Protein 8C7X (pdb70)

B-factor: mean 18.03, std 10.7, range [6.07, 71.7]

Nearest PDB structures (foldseek):
  8c7x-assembly1_B  TM=1.004E+00  e=3.203E-51  Homo sapiens
  6p3d-assembly1_A-2  TM=9.847E-01  e=2.134E-44  Homo sapiens
  5vam-assembly2_B  TM=9.706E-01  e=2.846E-43  Homo sapiens
  4g9r-assembly2_B  TM=9.742E-01  e=5.956E-42  Homo sapiens
  4h58-assembly2_B  TM=9.616E-01  e=9.888E-42  Homo sapiens

GO terms:
  GO:0010828 positive regulation of D-glucose transmembrane transport (P, IDA)
  GO:0090150 establishment of protein localization to membrane (P, IDA)
  GO:0005515 protein binding (F, IPI)
  GO:0004672 protein kinase activity (F, TAS)
  GO:0043066 negative regulation of apoptotic process (P, TAS)
  GO:0009887 animal organ morphogenesis (P, TAS)
  GO:0006468 protein phosphorylation (P, TAS)
  GO:0005829 cytosol (C, TAS)
  GO:0005886 plasma membrane (C, TAS)
  GO:0042802 identical protein binding (F, IPI)
  GO:0004672 protein kinase activity (F, IDA)
  GO:0004674 protein serine/threonine kinase activity (F, IDA)
  GO:0005509 calcium ion binding (F, IDA)
  GO:0007173 epidermal growth factor receptor signaling pathway (P, IDA)
  GO:0000165 MAPK cascade (P, IDA)
  GO:0070374 positive regulation of ERK1 and ERK2 cascade (P, IDA)
  GO:0071277 cellular response to calcium ion (P, IDA)
  GO:0010628 positive regulation of gene expression (P, IMP)
  GO:0097110 scaffold protein binding (F, IPI)
  GO:0005829 cytosol (C, IDA)

InterPro domains:
  IPR000719 Protein kinase domain [PS50011] (457-717)
  IPR000719 Protein kinase domain [SM00220] (457-717)
  IPR001245 Serine-threonine/tyrosine-protein kinase, catalytic domain [PF07714] (457-712)
  IPR002219 Protein kinase C-like, phorbol ester/diacylglycerol-binding domain [PF00130] (235-281)
  IPR002219 Protein kinase C-like, phorbol ester/diacylglycerol-binding domain [PS00479] (235-280)
  IPR002219 Protein kinase C-like, phorbol ester/diacylglycerol-binding domain [PS50081] (234-280)
  IPR002219 Protein kinase C-like, phorbol ester/diacylglycerol-binding domain [SM00109] (235-280)
  IPR003116 Raf-like Ras-binding [PF02196] (157-226)
  IPR003116 Raf-like Ras-binding [PS50898] (155-227)
  IPR003116 Raf-like Ras-binding [SM00455] (155-227)
  IPR008271 Serine/threonine-protein kinase, active site [PS00108] (572-584)
  IPR011009 Protein kinase-like domain superfamily [SSF56112] (449-717)
  IPR017441 Protein kinase, ATP binding site [PS00107] (463-483)
  IPR020454 Diacylglycerol/phorbol-ester binding [PR00008] (232-246)
  IPR020454 Diacylglycerol/phorbol-ester binding [PR00008] (248-257)
  IPR020454 Diacylglycerol/phorbol-ester binding [PR00008] (257-268)
  IPR020454 Diacylglycerol/phorbol-ester binding [PR00008] (269-281)
  IPR029071 Ubiquitin-like domain superfamily [SSF54236] (155-227)
  IPR046349 C1-like domain superfamily [SSF57889] (227-280)
  IPR051681 Serine/Threonine Kinases and Pseudokinases [PTHR44329] (338-717)

CATH classification: 3.30.200.20 (+1 more: 1.10.510.10)

Sequence (536 aa):
DWEIPDGQITVGQRIGSGSFGTVYKGKWHGDVAVKMLNVTAPTPQQLQAFKNEVGVLRKTRHVVNILLFMGYSTKPQLAIVTQWCEGSSLYHHLHASETKFEMKKLIDIARQTARGMDYLHAKSIIHRDLKSNNIFLHEEDNNTVKIGDFGLATVKSRWSGSHQFEQLSGSIILWMMAPEVIRMMQDSNPYSFQSDVYAFGIVLYELMTGQLPYSNINNRDQIIEMVGRRGSLSPDLSKVRSNCPKRMMKRLMMAECLKKKRDERPSFPRILAEIEELARELSDDWEIPDGQITVGQRIGSGSFGTVYKGKWHGDVAVKMLNVTAPTPQQLQAFKNEVGVVLRKTRHVNILLFMGYSTKPQLAIVTQWCEGSSLYHHLHASETKFEMKKLIIDIARQTARGMDYLHAKSIIIHRDLKSNNNIFLHEDNNTVKIGDFGLATVSGSILWMAPEVIRMQDSNPYSFQSDVYAFGIVLYELMTGQLPYSNINNRDQIIEMVGRGSLSPDLSKVRSNCPKRMKRLMAECLKKKRDERPSFPRILAEIEELARELS

Radius of gyration: 25.47 Å; Cα contacts (8 Å, |Δi|>4): 941; chains: 2; bounding box: 48×80×48 Å

Organism: Homo sapiens (NCBI:txid9606)

Foldseek 3Di:
DQEDDPPQKAFAAWDDADLQATWTWIDHVHIKIKGFQDDPPDDPLSVVLLVVVCVLQVLDDDQQAFAWRHFYPPPTTMTITHDFPDAFQCCQLPVNVNDDDPLLLLVLLLLVLVRLLRCVVSVHFQQQDARRQFGCGVVPHTHGDDPDDGSDDDQDQDDVVCVVCVVRLLQFALQRLQCPDVDSGDLLSSLSSSLQSLVCSQQSDHFPPVPDDSVVSSVCSNVVNDDGDLVNGDPPRDPLSSVLSCLSNDNPSVSRDGSVVVNVSSVVVSVVVD/DAFADDPPQKAFAAWQAAFVHATWTWIDHPHIKIKGWHPDQDDDPVRVVVLVVVCVLQVLDDDQQAWAWRHWYPPPTTMTMTHDFPDAFQCCCLPVVVPDDDPLLLLVLLLLVLVVLLRCVVSVHFPQQDARLQWGCGVVHHTHGDRGPPSRHVVRLLLAALCRLQPVDDDSGDQLSVLSSSLQSLVCSQQSDHFPNVPDDSVVSSVCNNVVNDDGDLVSGDPPPDPLSSVLSCLSNDNDSVSHDGSVVSSVSSVVVSVVVD

Solvent-accessible surface area: 25432 Å² total; per-residue (Å²): 149,20,93,4,78,108,70,88,29,92,63,41,135,142,89,22,62,46,81,34,16,24,32,49,66,3,86,14,30,4,42,0,15,1,22,24,12,9,133,110,87,57,68,118,76,41,65,111,14,8,110,84,22,10,19,53,25,65,81,4,2,11,35,5,10,22,12,0,3,0,40,11,50,155,105,38,4,2,3,0,12,2,48,12,86,50,30,11,0,76,83,24,20,51,64,54,135,42,169,32,136,21,133,61,17,1,33,4,0,55,19,0,0,27,0,0,8,0,9,18,57,46,91,20,60,22,116,26,2,28,0,70,2,0,31,5,28,83,69,40,15,2,20,2,6,43,75,42,59,34,12,118,112,68,242,161,62,7,68,50,40,23,129,143,60,39,47,6,3,32,12,15,1,5,25,5,6,90,50,148,100,108,94,12,45,14,77,47,7,3,2,6,6,0,0,0,0,0,8,0,4,1,4,39,80,43,2,22,72,133,42,136,76,131,110,58,7,30,112,46,6,12,202,37,48,25,56,14,73,62,90,118,22,164,128,86,11,20,172,77,1,105,169,5,1,38,46,0,14,91,97,147,99,117,104,13,22,55,1,82,171,0,15,63,52,0,29,83,6,12,178,101,66,107,102,82,13,84,5,76,110,70,87,30,93,64,42,126,140,60,9,45,12,64,35,20,20,18,37,60,3,88,14,33,4,35,0,15,1,18,32,13,72,51,148,71,57,70,119,152,51,61,97,40,8,110,91,37,12,26,51,22,81,112,5,2,7,44,2,9,20,14,0,2,0,37,12,50,156,102,48,8,3,3,0,11,2,44,11,73,46,29,4,0,66,76,21,9,34,65,68,99,47,171,20,137,14,132,59,2,3,30,1,0,53,20,0,0,28,0,0,9,0,11,17,61,46,97,19,65,26,111,42,3,22,0,13,0,0,20,1,19,73,83,44,29,0,22,3,9,66,30,20,123,21,35,92,103,56,17,20,36,12,41,0,3,6,9,4,111,143,99,77,125,94,18,61,15,74,50,8,3,2,4,6,0,0,0,0,0,1,0,1,0,12,34,67,39,2,21,62,135,45,154,69,138,75,70,13,26,88,57,5,3,201,22,73,30,55,12,70,45,93,54,25,84,126,84,15,24,162,57,0,81,143,13,0,36,76,0,16,77,95,143,103,109,99,14,24,56,1,83,172,0,16,58,50,0,33,89,4,10,178,113,96,94

Secondary structure (DSSP, 8-state):
--BPPTTS-EEEEEEEEETTEEEEEEESSSEEEEEE--SSS--HHHHHHHHHHHHHHTT---TTB--EEEEE-SSS-EEEEEPP-EEEHHIIIIIS-----HHHHHHHHHHHHHHHHHHHHTT---S---GGGEEEETTTEEEE--TT--SS--S--STTHHHHTGGGGGG--HHHHHT-SSS---HHHHHHHHHHHHHHHHHSS-TTTT---HHHHHHHHHHT-----GGGS-TT--HHHHHHHHHHT-SSGGGSPPHHHHHHHHHHHHHHH-/---BPPTTS-EEEEEEEE-SSSEEEEEESSSEEEEEE---SS--HHHHHHHHHHHHHHTT---TTB--EEEEE-SSS-EEEEEPP-EEEHHIIIIII-----HHHHHHHHHHHHHHHHHHHHTT---S---GGGEEEETTTEEEE---GGGT--TTGGG--HHHHTT-SS----HHHHHHHHHHHHHHHHHSS-TTTT---HHHHHHHHHHTS----GGGS-TTS-HHHHHHHHHHT-SSGGGSPPHHHHHHHHHHHHHHH-

Structure (mmCIF, N/CA/C/O backbone):
data_8C7X
#
_entry.id   8C7X
#
_cell.length_a   49.129
_cell.length_b   97.560
_cell.length_c   114.900
_cell.angle_alpha   90.00
_cell.angle_beta   90.00
_cell.angle_gamma   90.00
#
_symmetry.space_group_name_H-M   'P 21 21 21'
#
loop_
_entity.id
_entity.type
_entity.pdbx_description
1 polymer 'Serine/threonine-protein kinase B-raf'
2 non-polymer 1,2-ETHANEDIOL
3 non-polymer 'BROMIDE ION'
4 non-polymer ~{N}-[3-[(5-chloranyl-1~{H}-pyrrolo[2,3-b]pyridin-3-yl)carbonyl]-2,4-bis(fluoranyl)phenyl]-3-(2-cyanopropan-2-yl)benzamide
5 water water
#
loop_
_atom_site.group_PDB
_atom_site.id
_atom_site.type_symbol
_atom_site.label_atom_id
_atom_site.label_alt_id
_atom_site.label_comp_id
_atom_site.label_asym_id
_atom_site.label_entity_id
_atom_site.label_seq_id
_atom_site.pdbx_PDB_ins_code
_atom_site.Cartn_x
_atom_site.Cartn_y
_atom_site.Cartn_z
_atom_site.occupancy
_atom_site.B_iso_or_equiv
_atom_site.auth_seq_id
_atom_site.auth_comp_id
_atom_site.auth_asym_id
_atom_site.auth_atom_id
_atom_site.pdbx_PDB_model_num
ATOM 1 N N . ASP A 1 10 ? 29.029 100.238 33.347 1.00 32.62 449 ASP A N 1
ATOM 2 C CA . ASP A 1 10 ? 28.790 99.109 32.392 1.00 31.45 449 ASP A CA 1
ATOM 3 C C . ASP A 1 10 ? 29.259 99.418 30.948 1.00 26.65 449 ASP A C 1
ATOM 4 O O . ASP A 1 10 ? 29.755 98.522 30.209 1.00 28.06 449 ASP A O 1
ATOM 9 N N . TRP A 1 11 ? 29.069 100.661 30.531 1.00 20.25 450 TRP A N 1
ATOM 10 C CA . TRP A 1 11 ? 29.376 101.064 29.139 1.00 16.76 450 TRP A CA 1
ATOM 11 C C . TRP A 1 11 ? 30.699 101.811 29.036 1.00 15.96 450 TRP A C 1
ATOM 12 O O . TRP A 1 11 ? 31.054 102.294 27.985 1.00 14.13 450 TRP A O 1
ATOM 23 N N . GLU A 1 12 ? 31.457 101.898 30.127 1.00 16.01 451 GLU A N 1
ATOM 24 C CA . GLU A 1 12 ? 32.737 102.532 30.037 1.00 16.14 451 GLU A CA 1
ATOM 25 C C . GLU A 1 12 ? 33.704 101.617 29.327 1.00 15.68 451 GLU A C 1
ATOM 26 O O . GLU A 1 12 ? 33.826 100.428 29.696 1.00 16.03 451 GLU A O 1
ATOM 32 N N . ILE A 1 13 ? 34.410 102.150 28.336 1.00 14.71 452 ILE A N 1
ATOM 33 C CA . ILE A 1 13 ? 35.418 101.421 27.599 1.00 15.45 452 ILE A CA 1
ATOM 34 C C . ILE A 1 13 ? 36.804 101.813 28.150 1.00 17.39 452 ILE A C 1
ATOM 35 O O . ILE A 1 13 ? 37.212 102.977 28.065 1.00 17.62 452 ILE A O 1
ATOM 40 N N . PRO A 1 14 ? 37.552 100.826 28.639 1.00 19.94 453 PRO A N 1
ATOM 41 C CA . PRO A 1 14 ? 38.870 101.125 29.183 1.00 22.09 453 PRO A CA 1
ATOM 42 C C . PRO A 1 14 ? 39.811 101.762 28.176 1.00 23.74 453 PRO A C 1
ATOM 43 O O . PRO A 1 14 ? 39.773 101.452 26.971 1.00 23.04 453 PRO A O 1
ATOM 47 N N . ASP A 1 15 ? 40.699 102.624 28.668 1.00 26.57 454 ASP A N 1
ATOM 48 C CA . ASP A 1 15 ? 41.647 103.302 27.795 1.00 28.56 454 ASP A CA 1
ATOM 49 C C . ASP A 1 15 ? 42.545 102.277 27.131 1.00 26.46 454 ASP A C 1
ATOM 50 O O . ASP A 1 15 ? 42.827 101.248 27.696 1.00 27.04 454 ASP A O 1
ATOM 55 N N . GLY A 1 16 ? 42.875 102.522 25.872 1.00 25.40 455 GLY A N 1
ATOM 56 C CA . GLY A 1 16 ? 43.751 101.621 25.136 1.00 24.74 455 GLY A CA 1
ATOM 57 C C . GLY A 1 16 ? 43.057 100.669 24.176 1.00 22.37 455 GLY A C 1
ATOM 58 O O . GLY A 1 16 ? 43.695 100.165 23.245 1.00 25.54 455 GLY A O 1
ATOM 59 N N . GLN A 1 17 ? 41.770 100.425 24.376 1.00 18.73 456 GLN A N 1
ATOM 60 C CA . GLN A 1 17 ? 41.083 99.410 23.585 1.00 16.25 456 GLN A CA 1
ATOM 61 C C . GLN A 1 17 ? 40.713 99.922 22.199 1.00 15.48 456 GLN A C 1
ATOM 62 O O . GLN A 1 17 ? 40.696 99.151 21.254 1.00 15.31 456 GLN A O 1
ATOM 68 N N . ILE A 1 18 ? 40.381 101.199 22.089 1.00 14.94 457 ILE A N 1
ATOM 69 C CA . ILE A 1 18 ? 39.933 101.750 20.800 1.00 14.71 457 ILE A CA 1
ATOM 70 C C . ILE A 1 18 ? 41.153 102.257 20.015 1.00 14.20 457 ILE A C 1
ATOM 71 O O . ILE A 1 18 ? 41.966 103.006 20.561 1.00 14.06 457 ILE A O 1
ATOM 76 N N . THR A 1 19 ? 41.287 101.841 18.772 1.00 13.89 458 THR A N 1
ATOM 77 C CA . THR A 1 19 ? 42.262 102.421 17.881 1.00 14.20 458 THR A CA 1
ATOM 78 C C . THR A 1 19 ? 41.581 103.586 17.176 1.00 13.37 458 THR A C 1
ATOM 79 O O . THR A 1 19 ? 40.700 103.371 16.355 1.00 13.25 458 THR A O 1
ATOM 83 N N . VAL A 1 20 ? 42.004 104.790 17.491 1.00 12.37 459 VAL A N 1
ATOM 84 C CA . VAL A 1 20 ? 41.382 105.991 16.925 1.00 12.13 459 VAL A CA 1
ATOM 85 C C . VAL A 1 20 ? 42.033 106.254 15.586 1.00 12.03 459 VAL A C 1
ATOM 86 O O . VAL A 1 20 ? 43.249 106.501 15.529 1.00 12.32 459 VAL A O 1
ATOM 90 N N . GLY A 1 21 ? 41.223 106.180 14.516 1.00 11.36 460 GLY A N 1
ATOM 91 C CA . GLY A 1 21 ? 41.680 106.325 13.156 1.00 11.52 460 GLY A CA 1
ATOM 92 C C . GLY A 1 21 ? 41.493 107.728 12.574 1.00 11.67 460 GLY A C 1
ATOM 93 O O . GLY A 1 21 ? 41.813 108.756 13.202 1.00 11.35 460 GLY A O 1
ATOM 94 N N . GLN A 1 22 ? 41.048 107.743 11.305 1.00 11.85 461 GLN A N 1
ATOM 95 C CA . GLN A 1 22 ? 40.940 108.967 10.532 1.00 12.43 461 GLN A CA 1
ATOM 96 C C . GLN A 1 22 ? 40.029 109.980 11.226 1.00 12.03 461 GLN A C 1
ATOM 97 O O . GLN A 1 22 ? 38.924 109.664 11.616 1.00 11.06 461 GLN A O 1
ATOM 103 N N . ARG A 1 23 ? 40.472 111.219 11.244 1.00 12.16 462 ARG A N 1
ATOM 104 C CA . ARG A 1 23 ? 39.625 112.338 11.648 1.00 12.32 462 ARG A CA 1
ATOM 105 C C . ARG A 1 23 ? 38.624 112.634 10.557 1.00 11.93 462 ARG A C 1
ATOM 106 O O . ARG A 1 23 ? 38.998 112.827 9.406 1.00 11.81 462 ARG A O 1
ATOM 114 N N . ILE A 1 24 ? 37.329 112.655 10.903 1.00 11.30 463 ILE A N 1
ATOM 115 C CA . ILE A 1 24 ? 36.280 112.851 9.921 1.00 11.35 463 ILE A CA 1
ATOM 116 C C . ILE A 1 24 ? 35.827 114.291 9.864 1.00 11.54 463 ILE A C 1
ATOM 117 O O . ILE A 1 24 ? 35.629 114.832 8.767 1.00 11.92 463 ILE A O 1
ATOM 122 N N . GLY A 1 25 ? 35.664 114.909 11.026 1.00 11.33 464 GLY A N 1
ATOM 123 C CA . GLY A 1 25 ? 35.292 116.313 11.067 1.00 11.80 464 GLY A CA 1
ATOM 124 C C . GLY A 1 25 ? 35.425 116.884 12.451 1.00 12.07 464 GLY A C 1
ATOM 125 O O . GLY A 1 25 ? 35.390 116.143 13.431 1.00 11.46 464 GLY A O 1
ATOM 126 N N . SER A 1 26 ? 35.618 118.218 12.538 1.00 12.90 465 SER A N 1
ATOM 127 C CA . SER A 1 26 ? 35.730 118.938 13.820 1.00 13.63 465 SER A CA 1
ATOM 128 C C . SER A 1 26 ? 34.838 120.149 13.737 1.00 13.67 465 SER A C 1
ATOM 129 O O . SER A 1 26 ? 34.506 120.649 12.639 1.00 14.40 465 SER A O 1
ATOM 132 N N . GLY A 1 27 ? 34.376 120.600 14.897 1.00 13.02 466 GLY A N 1
ATOM 133 C CA . GLY A 1 27 ? 33.547 121.776 14.938 1.00 13.24 466 GLY A CA 1
ATOM 134 C C . GLY A 1 27 ? 33.108 122.035 16.355 1.00 13.06 466 GLY A C 1
ATOM 135 O O . GLY A 1 27 ? 33.765 121.624 17.280 1.00 13.38 466 GLY A O 1
ATOM 136 N N . SER A 1 28 ? 31.948 122.693 16.485 1.00 13.84 467 SER A N 1
ATOM 137 C CA . SER A 1 28 ? 31.417 122.995 17.812 1.00 13.97 467 SER A CA 1
ATOM 138 C C . SER A 1 28 ? 31.016 121.757 18.613 1.00 13.38 467 SER A C 1
ATOM 139 O O . SER A 1 28 ? 30.905 121.812 19.826 1.00 14.04 467 SER A O 1
ATOM 142 N N . PHE A 1 29 ? 30.814 120.658 17.904 1.00 13.12 468 PHE A N 1
ATOM 143 C CA . PHE A 1 29 ? 30.533 119.345 18.507 1.00 12.39 468 PHE A CA 1
ATOM 144 C C . PHE A 1 29 ? 31.759 118.575 19.061 1.00 12.02 468 PHE A C 1
ATOM 145 O O . PHE A 1 29 ? 31.596 117.543 19.700 1.00 12.23 468 PHE A O 1
ATOM 153 N N . GLY A 1 30 ? 32.971 119.064 18.805 1.00 11.86 469 GLY A N 1
ATOM 154 C CA . GLY A 1 30 ? 34.187 118.366 19.179 1.00 11.91 469 GLY A CA 1
ATOM 155 C C . GLY A 1 30 ? 34.850 117.848 17.936 1.00 11.58 469 GLY A C 1
ATOM 156 O O . GLY A 1 30 ? 34.872 118.539 16.919 1.00 11.97 469 GLY A O 1
ATOM 157 N N . THR A 1 31 ? 35.418 116.638 18.013 1.00 11.03 470 THR A N 1
ATOM 158 C CA . THR A 1 31 ? 36.028 116.026 16.835 1.00 11.18 470 THR A CA 1
ATOM 159 C C . THR A 1 31 ? 35.540 114.583 16.740 1.00 10.57 470 THR A C 1
ATOM 160 O O . THR A 1 31 ? 35.563 113.865 17.716 1.00 10.90 470 THR A O 1
ATOM 164 N N . VAL A 1 32 ? 35.129 114.187 15.524 1.00 9.99 471 VAL A N 1
ATOM 165 C CA . VAL A 1 32 ? 34.698 112.805 15.283 1.00 9.81 471 VAL A CA 1
ATOM 166 C C . VAL A 1 32 ? 35.740 112.088 14.472 1.00 9.68 471 VAL A C 1
ATOM 167 O O . VAL A 1 32 ? 36.247 112.631 13.453 1.00 9.58 471 VAL A O 1
ATOM 171 N N . TYR A 1 33 ? 36.080 110.885 14.928 1.00 9.67 472 TYR A N 1
ATOM 172 C CA . TYR A 1 33 ? 37.044 110.022 14.247 1.00 10.04 472 TYR A CA 1
ATOM 173 C C . TYR A 1 33 ? 36.375 108.697 13.910 1.00 10.15 472 TYR A C 1
ATOM 174 O O . TYR A 1 33 ? 35.477 108.266 14.628 1.00 10.13 472 TYR A O 1
ATOM 183 N N . LYS A 1 34 ? 36.840 108.033 12.850 1.00 10.42 473 LYS A N 1
ATOM 184 C CA . LYS A 1 34 ? 36.555 106.622 12.648 1.00 10.82 473 LYS A CA 1
ATOM 185 C C . LYS A 1 34 ? 37.519 105.825 13.497 1.00 11.30 473 LYS A C 1
ATOM 186 O O . LYS A 1 34 ? 38.687 106.223 13.671 1.00 11.93 473 LYS A O 1
ATOM 192 N N . GLY A 1 35 ? 37.050 104.741 14.080 1.00 10.58 474 GLY A N 1
ATOM 193 C CA . GLY A 1 35 ? 37.910 103.953 14.944 1.00 10.76 474 GLY A CA 1
ATOM 194 C C . GLY A 1 35 ? 37.636 102.484 14.806 1.00 10.70 474 GLY A C 1
ATOM 195 O O . GLY A 1 35 ? 36.721 102.057 14.110 1.00 10.38 474 GLY A O 1
ATOM 196 N N . LYS A 1 36 ? 38.526 101.719 15.432 1.00 11.24 475 LYS A N 1
ATOM 197 C CA . LYS A 1 36 ? 38.383 100.273 15.521 1.00 11.92 475 LYS A CA 1
ATOM 198 C C . LYS A 1 36 ? 38.194 99.831 16.970 1.00 11.32 475 LYS A C 1
ATOM 199 O O . LYS A 1 36 ? 39.010 100.182 17.835 1.00 11.35 475 LYS A O 1
ATOM 205 N N . TRP A 1 37 ? 37.149 99.063 17.210 1.00 10.64 476 TRP A N 1
ATOM 206 C CA . TRP A 1 37 ? 36.844 98.506 18.522 1.00 10.46 476 TRP A CA 1
ATOM 207 C C . TRP A 1 37 ? 35.839 97.404 18.265 1.00 10.48 476 TRP A C 1
ATOM 208 O O . TRP A 1 37 ? 34.631 97.665 18.060 1.00 10.22 476 TRP A O 1
ATOM 219 N N . HIS A 1 38 ? 36.344 96.183 18.155 1.00 10.80 477 HIS A N 1
ATOM 220 C CA . HIS A 1 38 ? 35.496 95.035 17.792 1.00 10.95 477 HIS A CA 1
ATOM 221 C C . HIS A 1 38 ? 34.768 95.300 16.479 1.00 10.92 477 HIS A C 1
ATOM 222 O O . HIS A 1 38 ? 33.621 94.908 16.302 1.00 11.36 477 HIS A O 1
ATOM 229 N N . GLY A 1 39 ? 35.479 95.911 15.528 1.00 10.86 478 GLY A N 1
ATOM 230 C CA . GLY A 1 39 ? 34.889 96.342 14.289 1.00 10.82 478 GLY A CA 1
ATOM 231 C C . GLY A 1 39 ? 34.931 97.863 14.173 1.00 11.14 478 GLY A C 1
ATOM 232 O O . GLY A 1 39 ? 35.702 98.518 14.864 1.00 11.80 478 GLY A O 1
ATOM 233 N N . ASP A 1 40 ? 34.173 98.426 13.242 1.00 11.14 479 ASP A N 1
ATOM 234 C CA . ASP A 1 40 ? 34.167 99.861 13.073 1.00 11.55 479 ASP A CA 1
ATOM 235 C C . ASP A 1 40 ? 33.342 100.579 14.133 1.00 10.35 479 ASP A C 1
ATOM 236 O O . ASP A 1 40 ? 32.300 100.079 14.557 1.00 10.11 479 ASP A O 1
ATOM 241 N N . VAL A 1 41 ? 33.837 101.726 14.578 1.00 9.25 480 VAL A N 1
ATOM 242 C CA . VAL A 1 41 ? 33.069 102.615 15.421 1.00 8.83 480 VAL A CA 1
ATOM 243 C C . VAL A 1 41 ? 33.307 104.040 15.004 1.00 8.68 480 VAL A C 1
ATOM 244 O O . VAL A 1 41 ? 34.210 104.328 14.226 1.00 8.60 480 VAL A O 1
ATOM 248 N N . ALA A 1 42 ? 32.454 104.949 15.496 1.00 8.47 481 ALA A N 1
ATOM 249 C CA . ALA A 1 42 ? 32.755 106.377 15.466 1.00 8.67 481 ALA A CA 1
ATOM 250 C C . ALA A 1 42 ? 33.080 106.768 16.910 1.00 9.05 481 ALA A C 1
ATOM 251 O O . ALA A 1 42 ? 32.486 106.238 17.846 1.00 9.30 481 ALA A O 1
ATOM 253 N N . VAL A 1 43 ? 34.021 107.685 17.057 1.00 9.48 482 VAL A N 1
ATOM 254 C CA . VAL A 1 43 ? 34.442 108.170 18.358 1.00 10.14 482 VAL A CA 1
ATOM 255 C C . VAL A 1 43 ? 34.393 109.686 18.305 1.00 10.26 482 VAL A C 1
ATOM 256 O O . VAL A 1 43 ? 35.113 110.320 17.503 1.00 10.09 482 VAL A O 1
ATOM 260 N N . LYS A 1 44 ? 33.570 110.284 19.149 1.00 10.25 483 LYS A N 1
ATOM 261 C CA . LYS A 1 44 ? 33.483 111.741 19.266 1.00 10.67 483 LYS A CA 1
ATOM 262 C C . LYS A 1 44 ? 34.198 112.183 20.509 1.00 11.44 483 LYS A C 1
ATOM 263 O O . LYS A 1 44 ? 33.832 111.777 21.617 1.00 11.35 483 LYS A O 1
ATOM 269 N N . MET A 1 45 ? 35.235 112.990 20.335 1.00 12.84 484 MET A N 1
ATOM 270 C CA . MET A 1 45 ? 36.004 113.541 21.456 1.00 14.97 484 MET A CA 1
ATOM 271 C C . MET A 1 45 ? 35.572 114.946 21.730 1.00 15.81 484 MET A C 1
ATOM 272 O O . MET A 1 45 ? 35.467 115.748 20.813 1.00 14.49 484 MET A O 1
ATOM 277 N N . LEU A 1 46 ? 35.348 115.238 23.020 1.00 17.19 485 LEU A N 1
ATOM 278 C CA . LEU A 1 46 ? 34.745 116.512 23.421 1.00 19.73 485 LEU A CA 1
ATOM 279 C C . LEU A 1 46 ? 35.770 117.525 23.918 1.00 22.02 485 LEU A C 1
ATOM 280 O O . LEU A 1 46 ? 35.453 118.726 23.990 1.00 24.53 485 LEU A O 1
ATOM 285 N N . ASN A 1 47 ? 36.971 117.083 24.244 1.00 22.48 486 ASN A N 1
ATOM 286 C CA . ASN A 1 47 ? 37.997 117.977 24.807 1.00 24.28 486 ASN A CA 1
ATOM 287 C C . ASN A 1 47 ? 39.355 117.437 24.444 1.00 26.97 486 ASN A C 1
ATOM 288 O O . ASN A 1 47 ? 39.460 116.305 23.988 1.00 25.93 486 ASN A O 1
ATOM 293 N N . VAL A 1 48 ? 40.392 118.259 24.605 1.00 30.80 487 VAL A N 1
ATOM 294 C CA . VAL A 1 48 ? 41.781 117.776 24.506 1.00 35.45 487 VAL A CA 1
ATOM 295 C C . VAL A 1 48 ? 42.523 117.963 25.842 1.00 36.70 487 VAL A C 1
ATOM 296 O O . VAL A 1 48 ? 43.082 117.006 26.390 1.00 40.04 487 VAL A O 1
ATOM 300 N N . THR A 1 49 ? 42.483 119.174 26.367 1.00 37.87 488 THR A N 1
ATOM 301 C CA . THR A 1 49 ? 43.020 119.463 27.711 1.00 40.38 488 THR A CA 1
ATOM 302 C C . THR A 1 49 ? 42.024 118.964 28.785 1.00 37.92 488 THR A C 1
ATOM 303 O O . THR A 1 49 ? 40.936 118.518 28.448 1.00 37.74 488 THR A O 1
ATOM 307 N N . ALA A 1 50 ? 42.404 119.017 30.061 1.00 35.08 489 ALA A N 1
ATOM 308 C CA . ALA A 1 50 ? 41.430 118.785 31.194 1.00 33.38 489 ALA A CA 1
ATOM 309 C C . ALA A 1 50 ? 40.046 119.420 30.929 1.00 30.51 489 ALA A C 1
ATOM 310 O O . ALA A 1 50 ? 39.952 120.594 30.613 1.00 28.78 489 ALA A O 1
ATOM 312 N N . PRO A 1 51 ? 38.961 118.633 31.059 1.00 28.43 490 PRO A N 1
ATOM 313 C CA . PRO A 1 51 ? 37.650 119.183 30.690 1.00 27.75 490 PRO A CA 1
ATOM 314 C C . PRO A 1 51 ? 37.108 120.233 31.664 1.00 27.70 490 PRO A C 1
ATOM 315 O O . PRO A 1 51 ? 37.314 120.109 32.861 1.00 28.29 490 PRO A O 1
ATOM 319 N N . THR A 1 52 ? 36.427 121.248 31.138 1.00 27.37 491 THR A N 1
ATOM 320 C CA . THR A 1 52 ? 35.682 122.191 31.986 1.00 29.96 491 THR A CA 1
ATOM 321 C C . THR A 1 52 ? 34.473 121.521 32.618 1.00 30.24 491 THR A C 1
ATOM 322 O O . THR A 1 52 ? 34.063 120.429 32.177 1.00 27.39 491 THR A O 1
ATOM 326 N N . PRO A 1 53 ? 33.877 122.158 33.643 1.00 31.08 492 PRO A N 1
ATOM 327 C CA . PRO A 1 53 ? 32.646 121.576 34.187 1.00 31.75 492 PRO A CA 1
ATOM 328 C C . PRO A 1 53 ? 31.526 121.483 33.125 1.00 31.02 492 PRO A C 1
ATOM 329 O O . PRO A 1 53 ? 30.766 120.507 33.133 1.00 31.41 492 PRO A O 1
ATOM 333 N N . GLN A 1 54 ? 31.474 122.484 32.249 1.00 31.02 493 GLN A N 1
ATOM 334 C CA . GLN A 1 54 ? 30.574 122.539 31.093 1.00 31.03 493 GLN A CA 1
ATOM 335 C C . GLN A 1 54 ? 30.732 121.348 30.177 1.00 28.13 493 GLN A C 1
ATOM 336 O O . GLN A 1 54 ? 29.724 120.745 29.765 1.00 27.51 493 GLN A O 1
ATOM 342 N N . GLN A 1 55 ? 31.979 121.068 29.802 1.00 24.98 494 GLN A N 1
ATOM 343 C CA . GLN A 1 55 ? 32.295 119.929 28.946 1.00 22.87 494 GLN A CA 1
ATOM 344 C C . GLN A 1 55 ? 31.911 118.632 29.629 1.00 21.07 494 GLN A C 1
ATOM 345 O O . GLN A 1 55 ? 31.282 117.780 29.001 1.00 18.57 494 GLN A O 1
ATOM 351 N N . LEU A 1 56 ? 32.245 118.488 30.911 1.00 20.16 495 LEU A N 1
ATOM 352 C CA . LEU A 1 56 ? 31.856 117.300 31.651 1.00 20.34 495 LEU A CA 1
ATOM 353 C C . LEU A 1 56 ? 30.348 117.110 31.718 1.00 19.29 495 LEU A C 1
ATOM 354 O O . LEU A 1 56 ? 29.845 116.011 31.507 1.00 18.35 495 LEU A O 1
ATOM 359 N N . GLN A 1 57 ? 29.612 118.172 31.992 1.00 18.86 496 GLN A N 1
ATOM 360 C CA . GLN A 1 57 ? 28.175 118.017 32.072 1.00 18.93 496 GLN A CA 1
ATOM 361 C C . GLN A 1 57 ? 27.563 117.746 30.688 1.00 16.40 496 GLN A C 1
ATOM 362 O O . GLN A 1 57 ? 26.636 116.947 30.601 1.00 15.54 496 GLN A O 1
ATOM 368 N N . ALA A 1 58 ? 28.100 118.361 29.641 1.00 15.41 497 ALA A N 1
ATOM 369 C CA . ALA A 1 58 ? 27.638 118.059 28.278 1.00 14.37 497 ALA A CA 1
ATOM 370 C C . ALA A 1 58 ? 27.840 116.557 27.950 1.00 13.31 497 ALA A C 1
ATOM 371 O O . ALA A 1 58 ? 26.962 115.905 27.356 1.00 12.81 497 ALA A O 1
ATOM 373 N N . PHE A 1 59 ? 29.021 116.050 28.293 1.00 12.65 498 PHE A N 1
ATOM 374 C CA . PHE A 1 59 ? 29.347 114.638 28.095 1.00 12.56 498 PHE A CA 1
ATOM 375 C C . PHE A 1 59 ? 28.393 113.738 28.850 1.00 12.60 498 PHE A C 1
ATOM 376 O O . PHE A 1 59 ? 27.836 112.796 28.281 1.00 11.74 498 PHE A O 1
ATOM 384 N N . LYS A 1 60 ? 28.221 114.003 30.147 1.00 12.97 499 LYS A N 1
ATOM 385 C CA . LYS A 1 60 ? 27.334 113.194 30.937 1.00 13.57 499 LYS A CA 1
ATOM 386 C C . LYS A 1 60 ? 25.900 113.186 30.382 1.00 12.55 499 LYS A C 1
ATOM 387 O O . LYS A 1 60 ? 25.221 112.160 30.377 1.00 12.37 499 LYS A O 1
ATOM 393 N N . ASN A 1 61 ? 25.424 114.354 29.941 1.00 12.17 500 ASN A N 1
ATOM 394 C CA . ASN A 1 61 ? 24.072 114.458 29.427 1.00 11.85 500 ASN A CA 1
ATOM 395 C C . ASN A 1 61 ? 23.920 113.665 28.151 1.00 11.02 500 ASN A C 1
ATOM 396 O O . ASN A 1 61 ? 22.938 112.952 27.974 1.00 10.37 500 ASN A O 1
ATOM 401 N N . GLU A 1 62 ? 24.913 113.763 27.284 1.00 10.75 501 GLU A N 1
ATOM 402 C CA . GLU A 1 62 ? 24.816 113.071 25.971 1.00 10.53 501 GLU A CA 1
ATOM 403 C C . GLU A 1 62 ? 24.866 111.553 26.160 1.00 10.40 501 GLU A C 1
ATOM 404 O O . GLU A 1 62 ? 24.029 110.801 25.577 1.00 10.03 501 GLU A O 1
ATOM 410 N N . VAL A 1 63 ? 25.746 111.072 27.044 1.00 10.49 502 VAL A N 1
ATOM 411 C CA . VAL A 1 63 ? 25.759 109.657 27.358 1.00 10.76 502 VAL A CA 1
ATOM 412 C C . VAL A 1 63 ? 24.408 109.259 27.978 1.00 10.65 502 VAL A C 1
ATOM 413 O O . VAL A 1 63 ? 23.853 108.190 27.643 1.00 10.89 502 VAL A O 1
ATOM 417 N N . GLY A 1 64 ? 23.853 110.090 28.862 1.00 10.77 503 GLY A N 1
ATOM 418 C CA . GLY A 1 64 ? 22.590 109.803 29.508 1.00 10.77 503 GLY A CA 1
ATOM 419 C C . GLY A 1 64 ? 21.420 109.702 28.553 1.00 10.77 503 GLY A C 1
ATOM 420 O O . GLY A 1 64 ? 20.556 108.817 28.717 1.00 10.86 503 GLY A O 1
ATOM 421 N N . VAL A 1 65 ? 21.416 110.558 27.526 1.00 10.36 504 VAL A N 1
ATOM 422 C CA . VAL A 1 65 ? 20.336 110.517 26.531 1.00 10.42 504 VAL A CA 1
ATOM 423 C C . VAL A 1 65 ? 20.500 109.274 25.679 1.00 10.17 504 VAL A C 1
ATOM 424 O O . VAL A 1 65 ? 19.546 108.498 25.461 1.00 10.05 504 VAL A O 1
ATOM 428 N N . LEU A 1 66 ? 21.707 109.072 25.186 1.00 10.07 505 LEU A N 1
ATOM 429 C CA . LEU A 1 66 ? 21.970 107.997 24.224 1.00 10.48 505 LEU A CA 1
ATOM 430 C C . LEU A 1 66 ? 21.756 106.629 24.859 1.00 10.74 505 LEU A C 1
ATOM 431 O O . LEU A 1 66 ? 21.278 105.689 24.202 1.00 10.57 505 LEU A O 1
ATOM 436 N N . ARG A 1 67 ? 22.109 106.480 26.141 1.00 11.46 506 ARG A N 1
ATOM 437 C CA . ARG A 1 67 ? 21.964 105.164 26.773 1.00 12.55 506 ARG A CA 1
ATOM 438 C C . ARG A 1 67 ? 20.476 104.768 26.993 1.00 12.00 506 ARG A C 1
ATOM 439 O O . ARG A 1 67 ? 20.182 103.612 27.241 1.00 12.05 506 ARG A O 1
ATOM 447 N N . LYS A 1 68 ? 19.547 105.706 26.824 1.00 11.78 507 LYS A N 1
ATOM 448 C CA . LYS A 1 68 ? 18.135 105.390 26.850 1.00 11.90 507 LYS A CA 1
ATOM 449 C C . LYS A 1 68 ? 17.609 104.833 25.573 1.00 10.70 507 LYS A C 1
ATOM 450 O O . LYS A 1 68 ? 16.431 104.494 25.523 1.00 10.78 507 LYS A O 1
ATOM 456 N N . THR A 1 69 ? 18.450 104.722 24.543 1.00 9.12 508 THR A N 1
ATOM 457 C CA . THR A 1 69 ? 17.959 104.368 23.194 1.00 8.61 508 THR A CA 1
ATOM 458 C C . THR A 1 69 ? 18.476 102.995 22.707 1.00 8.16 508 THR A C 1
ATOM 459 O O . THR A 1 69 ? 19.663 102.713 22.762 1.00 8.17 508 THR A O 1
ATOM 463 N N . ARG A 1 70 ? 17.514 102.167 22.270 1.00 7.73 509 ARG A N 1
ATOM 464 C CA . ARG A 1 70 ? 17.783 100.885 21.607 1.00 7.65 509 ARG A CA 1
ATOM 465 C C . ARG A 1 70 ? 16.734 100.722 20.525 1.00 7.42 509 ARG A C 1
ATOM 466 O O . ARG A 1 70 ? 15.665 100.193 20.779 1.00 7.57 509 ARG A O 1
ATOM 474 N N . HIS A 1 71 ? 17.047 101.150 19.308 1.00 7.26 510 HIS A N 1
ATOM 475 C CA . HIS A 1 71 ? 16.078 101.113 18.211 1.00 7.31 510 HIS A CA 1
ATOM 476 C C . HIS A 1 71 ? 16.869 101.125 16.913 1.00 7.35 510 HIS A C 1
ATOM 477 O O . HIS A 1 71 ? 17.894 101.806 16.809 1.00 7.22 510 HIS A O 1
ATOM 484 N N . VAL A 1 72 ? 16.431 100.353 15.940 1.00 7.63 511 VAL A N 1
ATOM 485 C CA A VAL A 1 72 ? 17.168 100.216 14.655 0.50 7.91 511 VAL A CA 1
ATOM 486 C CA B VAL A 1 72 ? 17.228 100.238 14.697 0.50 7.83 511 VAL A CA 1
ATOM 487 C C . VAL A 1 72 ? 17.361 101.565 13.936 1.00 7.85 511 VAL A C 1
ATOM 488 O O . VAL A 1 72 ? 18.280 101.736 13.167 1.00 8.34 511 VAL A O 1
ATOM 495 N N . ASN A 1 73 ? 16.456 102.502 14.127 1.00 7.68 512 ASN A N 1
ATOM 496 C CA . ASN A 1 73 ? 16.524 103.783 13.439 1.00 7.60 512 ASN A CA 1
ATOM 497 C C . ASN A 1 73 ? 17.148 104.895 14.218 1.00 7.53 512 ASN A C 1
ATOM 498 O O . ASN A 1 73 ? 17.072 106.051 13.781 1.00 7.56 512 ASN A O 1
ATOM 503 N N . ILE A 1 74 ? 17.735 104.587 15.393 1.00 7.25 513 ILE A N 1
ATOM 504 C CA . ILE A 1 74 ? 18.481 105.562 16.150 1.00 7.31 513 ILE A CA 1
ATOM 505 C C . ILE A 1 74 ? 19.913 105.136 16.183 1.00 7.33 513 ILE A C 1
ATOM 506 O O . ILE A 1 74 ? 20.214 103.975 16.471 1.00 7.44 513 ILE A O 1
ATOM 511 N N . LEU A 1 75 ? 20.819 106.036 15.843 1.00 7.39 514 LEU A N 1
ATOM 512 C CA . LEU A 1 75 ? 22.284 105.780 15.976 1.00 7.51 514 LEU A CA 1
ATOM 513 C C . LEU A 1 75 ? 22.600 104.952 17.191 1.00 7.49 514 LEU A C 1
ATOM 514 O O . LEU A 1 75 ? 22.253 105.323 18.317 1.00 7.62 514 LEU A O 1
ATOM 519 N N . LEU A 1 76 ? 23.311 103.839 17.005 1.00 7.38 515 LEU A N 1
ATOM 520 C CA . LEU A 1 76 ? 23.580 102.955 18.143 1.00 7.50 515 LEU A CA 1
ATOM 521 C C . LEU A 1 76 ? 24.713 103.443 19.009 1.00 7.51 515 LEU A C 1
ATOM 522 O O . LEU A 1 76 ? 25.889 103.438 18.605 1.00 7.23 515 LEU A O 1
ATOM 527 N N . PHE A 1 77 ? 24.368 103.810 20.245 1.00 7.50 516 PHE A N 1
ATOM 528 C CA . PHE A 1 77 ? 25.377 104.112 21.260 1.00 7.79 516 PHE A CA 1
ATOM 529 C C . PHE A 1 77 ? 26.054 102.836 21.657 1.00 7.83 516 PHE A C 1
ATOM 530 O O . PHE A 1 77 ? 25.378 101.816 21.819 1.00 7.70 516 PHE A O 1
ATOM 538 N N . MET A 1 78 ? 27.388 102.886 21.811 1.00 8.09 517 MET A N 1
ATOM 539 C CA . MET A 1 78 ? 28.164 101.683 22.173 1.00 8.49 517 MET A CA 1
ATOM 540 C C . MET A 1 78 ? 28.969 101.837 23.471 1.00 8.77 517 MET A C 1
ATOM 541 O O . MET A 1 78 ? 29.279 100.830 24.128 1.00 9.15 517 MET A O 1
ATOM 546 N N . GLY A 1 79 ? 29.410 103.046 23.810 1.00 8.78 518 GLY A N 1
ATOM 547 C CA . GLY A 1 79 ? 30.170 103.181 25.045 1.00 9.34 518 GLY A CA 1
ATOM 548 C C . GLY A 1 79 ? 30.749 104.554 25.160 1.00 9.66 518 GLY A C 1
ATOM 549 O O . GLY A 1 79 ? 30.437 105.436 24.369 1.00 9.23 518 GLY A O 1
ATOM 550 N N . TYR A 1 80 ? 31.512 104.752 26.249 1.00 10.28 519 TYR A N 1
ATOM 551 C CA . TYR A 1 80 ? 32.196 106.016 26.442 1.00 11.30 519 TYR A CA 1
ATOM 552 C C . TYR A 1 80 ? 33.549 105.777 27.098 1.00 12.43 519 TYR A C 1
ATOM 553 O O . TYR A 1 80 ? 33.774 104.740 27.696 1.00 12.21 519 TYR A O 1
ATOM 562 N N . SER A 1 81 ? 34.386 106.790 27.025 1.00 13.81 520 SER A N 1
ATOM 563 C CA . SER A 1 81 ? 35.653 106.811 27.775 1.00 15.72 520 SER A CA 1
ATOM 564 C C . SER A 1 81 ? 35.793 108.116 28.440 1.00 16.65 520 SER A C 1
ATOM 565 O O . SER A 1 81 ? 35.306 109.119 27.942 1.00 14.63 520 SER A O 1
ATOM 568 N N . THR A 1 82 ? 36.541 108.151 29.554 1.00 18.23 521 THR A N 1
ATOM 569 C CA . THR A 1 82 ? 36.759 109.444 30.216 1.00 20.84 521 THR A CA 1
ATOM 570 C C . THR A 1 82 ? 38.212 109.897 30.269 1.00 22.72 521 THR A C 1
ATOM 571 O O . THR A 1 82 ? 38.464 111.047 30.606 1.00 26.56 521 THR A O 1
ATOM 575 N N . LYS A 1 83 ? 39.142 109.032 29.928 1.00 25.09 522 LYS A N 1
ATOM 576 C CA . LYS A 1 83 ? 40.569 109.385 29.967 1.00 29.19 522 LYS A CA 1
ATOM 577 C C . LYS A 1 83 ? 41.267 108.749 28.777 1.00 28.34 522 LYS A C 1
ATOM 578 O O . LYS A 1 83 ? 40.994 107.597 28.479 1.00 29.23 522 LYS A O 1
ATOM 584 N N . PRO A 1 84 ? 42.152 109.473 28.072 1.00 27.49 523 PRO A N 1
ATOM 585 C CA . PRO A 1 84 ? 42.575 110.841 28.407 1.00 26.82 523 PRO A CA 1
ATOM 586 C C . PRO A 1 84 ? 41.634 111.925 27.896 1.00 25.67 523 PRO A C 1
ATOM 587 O O . PRO A 1 84 ? 41.808 113.103 28.209 1.00 27.48 523 PRO A O 1
ATOM 591 N N . GLN A 1 85 ? 40.641 111.542 27.094 1.00 22.07 524 GLN A N 1
ATOM 592 C CA . GLN A 1 85 ? 39.691 112.486 26.570 1.00 20.60 524 GLN A CA 1
ATOM 593 C C . GLN A 1 85 ? 38.303 111.947 26.877 1.00 17.64 524 GLN A C 1
ATOM 594 O O . GLN A 1 85 ? 38.101 110.752 26.949 1.00 17.57 524 GLN A O 1
ATOM 600 N N . LEU A 1 86 ? 37.360 112.848 27.022 1.00 16.43 525 LEU A N 1
ATOM 601 C CA . LEU A 1 86 ? 35.939 112.467 27.126 1.00 15.31 525 LEU A CA 1
ATOM 602 C C . LEU A 1 86 ? 35.531 112.013 25.733 1.00 14.48 525 LEU A C 1
ATOM 603 O O . LEU A 1 86 ? 35.623 112.794 24.810 1.00 14.94 525 LEU A O 1
ATOM 608 N N . ALA A 1 87 ? 35.077 110.774 25.602 1.00 12.92 526 ALA A N 1
ATOM 609 C CA . ALA A 1 87 ? 34.786 110.242 24.273 1.00 12.27 526 ALA A CA 1
ATOM 610 C C . ALA A 1 87 ? 33.468 109.506 24.306 1.00 11.42 526 ALA A C 1
ATOM 611 O O . ALA A 1 87 ? 33.187 108.750 25.238 1.00 11.54 526 ALA A O 1
ATOM 613 N N . ILE A 1 88 ? 32.686 109.711 23.232 1.00 10.58 527 ILE A N 1
ATOM 614 C CA . ILE A 1 88 ? 31.402 109.015 23.070 1.00 10.55 527 ILE A CA 1
ATOM 615 C C . ILE A 1 88 ? 31.564 108.126 21.853 1.00 9.87 527 ILE A C 1
ATOM 616 O O . ILE A 1 88 ? 31.912 108.603 20.774 1.00 10.12 527 ILE A O 1
ATOM 621 N N . VAL A 1 89 ? 31.303 106.842 22.042 1.00 9.29 528 VAL A N 1
ATOM 622 C CA . VAL A 1 89 ? 31.538 105.823 21.030 1.00 8.93 528 VAL A CA 1
ATOM 623 C C . VAL A 1 89 ? 30.183 105.290 20.531 1.00 8.51 528 VAL A C 1
ATOM 624 O O . VAL A 1 89 ? 29.347 104.860 21.330 1.00 8.45 528 VAL A O 1
ATOM 628 N N . THR A 1 90 ? 30.010 105.287 19.221 1.00 8.18 529 THR A N 1
ATOM 629 C CA . THR A 1 90 ? 28.798 104.793 18.631 1.00 8.05 529 THR A CA 1
ATOM 630 C C . THR A 1 90 ? 29.127 103.926 17.426 1.00 8.06 529 THR A C 1
ATOM 631 O O . THR A 1 90 ? 30.283 103.821 17.003 1.00 7.97 529 THR A O 1
ATOM 635 N N . GLN A 1 91 ? 28.113 103.334 16.815 1.00 8.02 530 GLN A N 1
ATOM 636 C CA . GLN A 1 91 ? 28.346 102.661 15.559 1.00 8.26 530 GLN A CA 1
ATOM 637 C C . GLN A 1 91 ? 28.896 103.653 14.539 1.00 8.26 530 GLN A C 1
ATOM 638 O O . GLN A 1 91 ? 28.633 104.868 14.602 1.00 7.97 530 GLN A O 1
ATOM 644 N N . TRP A 1 92 ? 29.592 103.100 13.558 1.00 8.41 531 TRP A N 1
ATOM 645 C CA . TRP A 1 92 ? 29.963 103.811 12.345 1.00 8.72 531 TRP A CA 1
ATOM 646 C C . TRP A 1 92 ? 28.816 103.765 11.343 1.00 9.15 531 TRP A C 1
ATOM 647 O O . TRP A 1 92 ? 28.235 102.674 11.154 1.00 9.93 531 TRP A O 1
ATOM 658 N N . CYS A 1 93 ? 28.453 104.911 10.767 1.00 9.31 532 CYS A N 1
ATOM 659 C CA . CYS A 1 93 ? 27.468 104.949 9.702 1.00 9.79 532 CYS A CA 1
ATOM 660 C C . CYS A 1 93 ? 28.202 105.103 8.376 1.00 9.92 532 CYS A C 1
ATOM 661 O O . CYS A 1 93 ? 29.089 105.952 8.240 1.00 9.67 532 CYS A O 1
ATOM 664 N N . GLU A 1 94 ? 27.789 104.299 7.400 1.00 10.62 533 GLU A N 1
ATOM 665 C CA . GLU A 1 94 ? 28.469 104.246 6.087 1.00 11.72 533 GLU A CA 1
ATOM 666 C C . GLU A 1 94 ? 27.472 104.671 5.013 1.00 11.11 533 GLU A C 1
ATOM 667 O O . GLU A 1 94 ? 26.457 104.026 4.818 1.00 11.22 533 GLU A O 1
ATOM 673 N N . GLY A 1 95 ? 27.792 105.761 4.323 1.00 10.55 534 GLY A N 1
ATOM 674 C CA . GLY A 1 95 ? 26.907 106.315 3.306 1.00 10.33 534 GLY A CA 1
ATOM 675 C C . GLY A 1 95 ? 26.853 107.806 3.416 1.00 9.77 534 GLY A C 1
ATOM 676 O O . GLY A 1 95 ? 27.856 108.431 3.681 1.00 10.13 534 GLY A O 1
ATOM 677 N N . SER A 1 96 ? 25.661 108.384 3.194 1.00 9.14 535 SER A N 1
ATOM 678 C CA . SER A 1 96 ? 25.479 109.823 3.220 1.00 8.90 535 SER A CA 1
ATOM 679 C C . SER A 1 96 ? 24.177 110.175 3.910 1.00 8.09 535 SER A C 1
ATOM 680 O O . SER A 1 96 ? 23.259 109.337 3.952 1.00 7.71 535 SER A O 1
ATOM 683 N N . SER A 1 97 ? 24.064 111.412 4.374 1.00 7.53 536 SER A N 1
ATOM 684 C CA . SER A 1 97 ? 22.783 111.898 4.953 1.00 7.28 536 SER A CA 1
ATOM 685 C C . SER A 1 97 ? 21.739 112.106 3.863 1.00 7.06 536 SER A C 1
ATOM 686 O O . SER A 1 97 ? 22.060 112.243 2.671 1.00 7.18 536 SER A O 1
ATOM 689 N N . LEU A 1 98 ? 20.490 112.167 4.285 1.00 6.83 537 LEU A N 1
ATOM 690 C CA . LEU A 1 98 ? 19.419 112.502 3.365 1.00 6.75 537 LEU A CA 1
ATOM 691 C C . LEU A 1 98 ? 19.642 113.848 2.713 1.00 6.75 537 LEU A C 1
ATOM 692 O O . LEU A 1 98 ? 19.392 114.016 1.507 1.00 6.72 537 LEU A O 1
ATOM 697 N N . TYR A 1 99 ? 20.121 114.829 3.486 1.00 6.65 538 TYR A N 1
ATOM 698 C CA . TYR A 1 99 ? 20.463 116.152 2.937 1.00 6.88 538 TYR A CA 1
ATOM 699 C C . TYR A 1 99 ? 21.476 116.030 1.810 1.00 6.87 538 TYR A C 1
ATOM 700 O O . TYR A 1 99 ? 21.305 116.609 0.718 1.00 6.84 538 TYR A O 1
ATOM 709 N N . HIS A 1 100 ? 22.535 115.279 2.052 1.00 6.83 539 HIS A N 1
ATOM 710 C CA . HIS A 1 100 ? 23.558 115.129 1.007 1.00 7.01 539 HIS A CA 1
ATOM 711 C C . HIS A 1 100 ? 22.991 114.501 -0.259 1.00 7.10 539 HIS A C 1
ATOM 712 O O . HIS A 1 100 ? 23.264 114.926 -1.394 1.00 7.23 539 HIS A O 1
ATOM 719 N N . HIS A 1 101 ? 22.165 113.456 -0.090 1.00 6.96 540 HIS A N 1
ATOM 720 C CA . HIS A 1 101 ? 21.508 112.838 -1.236 1.00 7.21 540 HIS A CA 1
ATOM 721 C C . HIS A 1 101 ? 20.626 113.807 -2.013 1.00 7.28 540 HIS A C 1
ATOM 722 O O . HIS A 1 101 ? 20.709 113.906 -3.249 1.00 7.48 540 HIS A O 1
ATOM 729 N N . LEU A 1 102 ? 19.697 114.444 -1.334 1.00 7.21 541 LEU A N 1
ATOM 730 C CA . LEU A 1 102 ? 18.714 115.247 -2.016 1.00 7.48 541 LEU A CA 1
ATOM 731 C C . LEU A 1 102 ? 19.277 116.556 -2.562 1.00 7.61 541 LEU A C 1
ATOM 732 O O . LEU A 1 102 ? 18.863 116.984 -3.662 1.00 7.82 541 LEU A O 1
ATOM 737 N N . HIS A 1 103 ? 20.177 117.184 -1.808 1.00 7.53 542 HIS A N 1
ATOM 738 C CA . HIS A 1 103 ? 20.569 118.571 -2.075 1.00 7.68 542 HIS A CA 1
ATOM 739 C C . HIS A 1 103 ? 21.990 118.769 -2.579 1.00 7.99 542 HIS A C 1
ATOM 740 O O . HIS A 1 103 ? 22.310 119.832 -3.087 1.00 8.19 542 HIS A O 1
ATOM 747 N N . ALA A 1 104 ? 22.838 117.770 -2.379 1.00 7.89 543 ALA A N 1
ATOM 748 C CA . ALA A 1 104 ? 24.224 117.859 -2.816 1.00 8.15 543 ALA A CA 1
ATOM 749 C C . ALA A 1 104 ? 24.556 116.833 -3.889 1.00 8.35 543 ALA A C 1
ATOM 750 O O . ALA A 1 104 ? 25.607 116.949 -4.485 1.00 8.59 543 ALA A O 1
ATOM 752 N N . SER A 1 105 ? 23.719 115.809 -4.127 1.00 8.42 544 SER A N 1
ATOM 753 C CA . SER A 1 105 ? 24.106 114.677 -5.003 1.00 8.76 544 SER A CA 1
ATOM 754 C C . SER A 1 105 ? 23.141 114.386 -6.149 1.00 9.09 544 SER A C 1
ATOM 755 O O . SER A 1 105 ? 23.441 113.475 -6.943 1.00 9.35 544 SER A O 1
ATOM 758 N N . GLU A 1 106 ? 21.983 115.057 -6.172 1.00 9.35 545 GLU A N 1
ATOM 759 C CA . GLU A 1 106 ? 20.934 114.811 -7.166 1.00 9.82 545 GLU A CA 1
ATOM 760 C C . GLU A 1 106 ? 20.490 113.339 -7.145 1.00 9.90 545 GLU A C 1
ATOM 761 O O . GLU A 1 106 ? 20.187 112.751 -8.207 1.00 10.37 545 GLU A O 1
ATOM 767 N N . THR A 1 107 ? 20.458 112.721 -5.979 1.00 9.84 546 THR A N 1
ATOM 768 C CA . THR A 1 107 ? 19.920 111.379 -5.940 1.00 10.16 546 THR A CA 1
ATOM 769 C C . THR A 1 107 ? 18.422 111.368 -6.279 1.00 10.66 546 THR A C 1
ATOM 770 O O . THR A 1 107 ? 17.686 112.223 -5.822 1.00 10.43 546 THR A O 1
ATOM 774 N N . LYS A 1 108 ? 18.019 110.451 -7.167 1.00 11.96 547 LYS A N 1
ATOM 775 C CA . LYS A 1 108 ? 16.644 110.325 -7.636 1.00 13.02 547 LYS A CA 1
ATOM 776 C C . LYS A 1 108 ? 16.060 109.066 -7.039 1.00 13.38 547 LYS A C 1
ATOM 777 O O . LYS A 1 108 ? 16.252 107.981 -7.576 1.00 15.28 547 LYS A O 1
ATOM 783 N N . PHE A 1 109 ? 15.374 109.193 -5.919 1.00 12.52 548 PHE A N 1
ATOM 784 C CA . PHE A 1 109 ? 14.745 108.056 -5.318 1.00 12.43 548 PHE A CA 1
ATOM 785 C C . PHE A 1 109 ? 13.369 107.827 -5.917 1.00 12.76 548 PHE A C 1
ATOM 786 O O . PHE A 1 109 ? 12.630 108.758 -6.190 1.00 13.05 548 PHE A O 1
ATOM 794 N N . GLU A 1 110 ? 12.991 106.565 -6.050 1.00 13.27 549 GLU A N 1
ATOM 795 C CA . GLU A 1 110 ? 11.644 106.209 -6.408 1.00 14.16 549 GLU A CA 1
ATOM 796 C C . GLU A 1 110 ? 10.713 106.513 -5.257 1.00 12.27 549 GLU A C 1
ATOM 797 O O . GLU A 1 110 ? 11.148 106.566 -4.109 1.00 11.11 549 GLU A O 1
ATOM 803 N N . MET A 1 111 ? 9.435 106.709 -5.555 1.00 11.57 550 MET A N 1
ATOM 804 C CA . MET A 1 111 ? 8.482 107.000 -4.492 1.00 11.24 550 MET A CA 1
ATOM 805 C C . MET A 1 111 ? 8.438 105.960 -3.396 1.00 11.23 550 MET A C 1
ATOM 806 O O . MET A 1 111 ? 8.331 106.321 -2.233 1.00 10.29 550 MET A O 1
ATOM 811 N N . LYS A 1 112 ? 8.482 104.672 -3.723 1.00 11.88 551 LYS A N 1
ATOM 812 C CA . LYS A 1 112 ? 8.478 103.676 -2.658 1.00 12.47 551 LYS A CA 1
ATOM 813 C C . LYS A 1 112 ? 9.608 103.893 -1.671 1.00 11.41 551 LYS A C 1
ATOM 814 O O . LYS A 1 112 ? 9.424 103.753 -0.472 1.00 10.79 551 LYS A O 1
ATOM 820 N N . LYS A 1 113 ? 10.770 104.291 -2.181 1.00 10.64 552 LYS A N 1
ATOM 821 C CA . LYS A 1 113 ? 11.944 104.543 -1.353 1.00 10.72 552 LYS A CA 1
ATOM 822 C C . LYS A 1 113 ? 11.836 105.844 -0.577 1.00 9.58 552 LYS A C 1
ATOM 823 O O . LYS A 1 113 ? 12.151 105.897 0.624 1.00 8.98 552 LYS A O 1
ATOM 829 N N . LEU A 1 114 ? 11.252 106.857 -1.175 1.00 9.01 553 LEU A N 1
ATOM 830 C CA . LEU A 1 114 ? 10.990 108.142 -0.446 1.00 8.67 553 LEU A CA 1
ATOM 831 C C . LEU A 1 114 ? 10.081 107.916 0.727 1.00 8.57 553 LEU A C 1
ATOM 832 O O . LEU A 1 114 ? 10.314 108.386 1.850 1.00 8.04 553 LEU A O 1
ATOM 837 N N . ILE A 1 115 ? 9.060 107.107 0.502 1.00 8.62 554 ILE A N 1
ATOM 838 C CA . ILE A 1 115 ? 8.134 106.792 1.582 1.00 8.74 554 ILE A CA 1
ATOM 839 C C . ILE A 1 115 ? 8.784 105.882 2.618 1.00 8.89 554 ILE A C 1
ATOM 840 O O . ILE A 1 115 ? 8.520 106.071 3.837 1.00 8.80 554 ILE A O 1
ATOM 845 N N . ASP A 1 116 ? 9.639 104.945 2.206 1.00 9.33 555 ASP A N 1
ATOM 846 C CA . ASP A 1 116 ? 10.355 104.139 3.207 1.00 9.96 555 ASP A CA 1
ATOM 847 C C . ASP A 1 116 ? 11.272 104.980 4.066 1.00 9.03 555 ASP A C 1
ATOM 848 O O . ASP A 1 116 ? 11.408 104.714 5.264 1.00 8.85 555 ASP A O 1
ATOM 853 N N . ILE A 1 117 ? 11.923 105.988 3.468 1.00 8.75 556 ILE A N 1
ATOM 854 C CA . ILE A 1 117 ? 12.749 106.901 4.267 1.00 8.23 556 ILE A CA 1
ATOM 855 C C . ILE A 1 117 ? 11.872 107.639 5.312 1.00 7.93 556 ILE A C 1
ATOM 856 O O . ILE A 1 117 ? 12.244 107.732 6.494 1.00 7.76 556 ILE A O 1
ATOM 861 N N . ALA A 1 118 ? 10.719 108.113 4.873 1.00 7.94 557 ALA A N 1
ATOM 862 C CA . ALA A 1 118 ? 9.798 108.791 5.785 1.00 8.03 557 ALA A CA 1
ATOM 863 C C . ALA A 1 118 ? 9.341 107.873 6.883 1.00 8.22 557 ALA A C 1
ATOM 864 O O . ALA A 1 118 ? 9.311 108.261 8.045 1.00 8.04 557 ALA A O 1
ATOM 866 N N . ARG A 1 119 ? 9.049 106.616 6.507 1.00 8.60 558 ARG A N 1
ATOM 867 C CA . ARG A 1 119 ? 8.574 105.602 7.433 1.00 9.39 558 ARG A CA 1
ATOM 868 C C . ARG A 1 119 ? 9.600 105.267 8.515 1.00 8.75 558 ARG A C 1
ATOM 869 O O . ARG A 1 119 ? 9.296 105.275 9.728 1.00 8.21 558 ARG A O 1
ATOM 877 N N . GLN A 1 120 ? 10.825 105.016 8.085 1.00 8.42 559 GLN A N 1
ATOM 878 C CA . GLN A 1 120 ? 11.893 104.697 9.058 1.00 8.49 559 GLN A CA 1
ATOM 879 C C . GLN A 1 120 ? 12.244 105.886 9.937 1.00 7.86 559 GLN A C 1
ATOM 880 O O . GLN A 1 120 ? 12.451 105.735 11.161 1.00 7.53 559 GLN A O 1
ATOM 886 N N . THR A 1 121 ? 12.205 107.094 9.379 1.00 7.48 560 THR A N 1
ATOM 887 C CA . THR A 1 121 ? 12.396 108.308 10.182 1.00 7.15 560 THR A CA 1
ATOM 888 C C . THR A 1 121 ? 11.282 108.451 11.228 1.00 7.13 560 THR A C 1
ATOM 889 O O . THR A 1 121 ? 11.547 108.734 12.415 1.00 6.95 560 THR A O 1
ATOM 893 N N . ALA A 1 122 ? 10.060 108.203 10.798 1.00 7.14 561 ALA A N 1
ATOM 894 C CA . ALA A 1 122 ? 8.935 108.267 11.737 1.00 7.38 561 ALA A CA 1
ATOM 895 C C . ALA A 1 122 ? 9.000 107.226 12.828 1.00 7.45 561 ALA A C 1
ATOM 896 O O . ALA A 1 122 ? 8.645 107.513 14.004 1.00 7.34 561 ALA A O 1
ATOM 898 N N . ARG A 1 123 ? 9.491 106.005 12.490 1.00 7.69 562 ARG A N 1
ATOM 899 C CA . ARG A 1 123 ? 9.692 105.007 13.524 1.00 8.10 562 ARG A CA 1
ATOM 900 C C . ARG A 1 123 ? 10.678 105.469 14.579 1.00 7.90 562 ARG A C 1
ATOM 901 O O . ARG A 1 123 ? 10.434 105.319 15.800 1.00 7.71 562 ARG A O 1
ATOM 909 N N . GLY A 1 124 ? 11.817 106.013 14.126 1.00 7.66 563 GLY A N 1
ATOM 910 C CA . GLY A 1 124 ? 12.825 106.468 15.064 1.00 7.63 563 GLY A CA 1
ATOM 911 C C . GLY A 1 124 ? 12.295 107.574 15.942 1.00 7.61 563 GLY A C 1
ATOM 912 O O . GLY A 1 124 ? 12.530 107.619 17.160 1.00 7.81 563 GLY A O 1
ATOM 913 N N . MET A 1 125 ? 11.602 108.520 15.330 1.00 7.70 564 MET A N 1
ATOM 914 C CA . MET A 1 125 ? 11.037 109.659 16.085 1.00 7.90 564 MET A CA 1
ATOM 915 C C . MET A 1 125 ? 9.918 109.258 17.021 1.00 7.92 564 MET A C 1
ATOM 916 O O . MET A 1 125 ? 9.887 109.705 18.161 1.00 7.61 564 MET A O 1
ATOM 921 N N . ASP A 1 126 ? 9.078 108.332 16.597 1.00 7.89 565 ASP A N 1
ATOM 922 C CA . ASP A 1 126 ? 8.052 107.762 17.483 1.00 8.50 565 ASP A CA 1
ATOM 923 C C . ASP A 1 126 ? 8.695 107.141 18.716 1.00 8.22 565 ASP A C 1
ATOM 924 O O . ASP A 1 126 ? 8.253 107.356 19.843 1.00 8.36 565 ASP A O 1
ATOM 929 N N . TYR A 1 127 ? 9.777 106.404 18.471 1.00 7.90 566 TYR A N 1
ATOM 930 C CA . TYR A 1 127 ? 10.534 105.803 19.544 1.00 7.93 566 TYR A CA 1
ATOM 931 C C . TYR A 1 127 ? 11.089 106.847 20.517 1.00 8.00 566 TYR A C 1
ATOM 932 O O . TYR A 1 127 ? 10.942 106.733 21.759 1.00 8.40 566 TYR A O 1
ATOM 941 N N . LEU A 1 128 ? 11.773 107.848 19.987 1.00 7.88 567 LEU A N 1
ATOM 942 C CA . LEU A 1 128 ? 12.360 108.888 20.854 1.00 7.97 567 LEU A CA 1
ATOM 943 C C . LEU A 1 128 ? 11.288 109.524 21.696 1.00 8.17 567 LEU A C 1
ATOM 944 O O . LEU A 1 128 ? 11.422 109.630 22.900 1.00 8.31 567 LEU A O 1
ATOM 949 N N . HIS A 1 129 ? 10.165 109.861 21.081 1.00 8.17 568 HIS A N 1
ATOM 950 C CA . HIS A 1 129 ? 9.081 110.514 21.832 1.00 8.54 568 HIS A CA 1
ATOM 951 C C . HIS A 1 129 ? 8.470 109.602 22.880 1.00 9.37 568 HIS A C 1
ATOM 952 O O . HIS A 1 129 ? 8.171 110.064 24.001 1.00 9.93 568 HIS A O 1
ATOM 959 N N . ALA A 1 130 ? 8.416 108.308 22.560 1.00 9.84 569 ALA A N 1
ATOM 960 C CA . ALA A 1 130 ? 7.966 107.297 23.577 1.00 10.92 569 ALA A CA 1
ATOM 961 C C . ALA A 1 130 ? 8.896 107.257 24.784 1.00 11.35 569 ALA A C 1
ATOM 962 O O . ALA A 1 130 ? 8.399 106.945 25.908 1.00 12.94 569 ALA A O 1
ATOM 964 N N . LYS A 1 131 ? 10.172 107.511 24.570 1.00 11.96 570 LYS A N 1
ATOM 965 C CA . LYS A 1 131 ? 11.218 107.544 25.626 1.00 12.97 570 LYS A CA 1
ATOM 966 C C . LYS A 1 131 ? 11.337 108.951 26.243 1.00 13.68 570 LYS A C 1
ATOM 967 O O . LYS A 1 131 ? 12.273 109.188 26.998 1.00 14.81 570 LYS A O 1
ATOM 973 N N . SER A 1 132 ? 10.410 109.848 25.893 1.00 13.18 571 SER A N 1
ATOM 974 C CA . SER A 1 132 ? 10.396 111.227 26.349 1.00 13.08 571 SER A CA 1
ATOM 975 C C . SER A 1 132 ? 11.585 112.030 25.936 1.00 12.40 571 SER A C 1
ATOM 976 O O . SER A 1 132 ? 11.952 112.967 26.632 1.00 12.14 571 SER A O 1
ATOM 979 N N . ILE A 1 133 ? 12.165 111.715 24.766 1.00 11.38 572 ILE A N 1
ATOM 980 C CA . ILE A 1 133 ? 13.307 112.416 24.247 1.00 11.56 572 ILE A CA 1
ATOM 981 C C . ILE A 1 133 ? 12.867 113.319 23.127 1.00 10.98 572 ILE A C 1
ATOM 982 O O . ILE A 1 133 ? 12.371 112.846 22.116 1.00 11.39 572 ILE A O 1
ATOM 987 N N . ILE A 1 134 ? 13.042 114.599 23.325 1.00 10.61 573 ILE A N 1
ATOM 988 C CA . ILE A 1 134 ? 12.880 115.580 22.250 1.00 10.81 573 ILE A CA 1
ATOM 989 C C . ILE A 1 134 ? 14.220 115.665 21.516 1.00 9.93 573 ILE A C 1
ATOM 990 O O . ILE A 1 134 ? 15.240 115.890 22.126 1.00 10.18 573 ILE A O 1
ATOM 995 N N . HIS A 1 135 ? 14.211 115.540 20.196 1.00 8.93 574 HIS A N 1
ATOM 996 C CA . HIS A 1 135 ? 15.456 115.533 19.452 1.00 8.46 574 HIS A CA 1
ATOM 997 C C . HIS A 1 135 ? 16.100 116.925 19.474 1.00 8.52 574 HIS A C 1
ATOM 998 O O . HIS A 1 135 ? 17.300 117.058 19.757 1.00 8.65 574 HIS A O 1
ATOM 1005 N N . ARG A 1 136 ? 15.291 117.950 19.168 1.00 8.46 575 ARG A N 1
ATOM 1006 C CA . ARG A 1 136 ? 15.682 119.386 19.126 1.00 8.99 575 ARG A CA 1
ATOM 1007 C C . ARG A 1 136 ? 16.368 119.857 17.840 1.00 8.82 575 ARG A C 1
ATOM 1008 O O . ARG A 1 136 ? 16.487 121.066 17.607 1.00 8.90 575 ARG A O 1
ATOM 1016 N N . ASP A 1 137 ? 16.822 118.936 17.008 1.00 8.48 576 ASP A N 1
ATOM 1017 C CA . ASP A 1 137 ? 17.511 119.340 15.772 1.00 8.75 576 ASP A CA 1
ATOM 1018 C C . ASP A 1 137 ? 17.301 118.329 14.658 1.00 8.30 576 ASP A C 1
ATOM 1019 O O . ASP A 1 137 ? 18.232 118.006 13.920 1.00 8.20 576 ASP A O 1
ATOM 1024 N N . LEU A 1 138 ? 16.075 117.867 14.488 1.00 7.93 577 LEU A N 1
ATOM 1025 C CA . LEU A 1 138 ? 15.763 116.983 13.373 1.00 7.69 577 LEU A CA 1
ATOM 1026 C C . LEU A 1 138 ? 15.825 117.812 12.100 1.00 7.62 577 LEU A C 1
ATOM 1027 O O . LEU A 1 138 ? 15.299 118.899 12.017 1.00 7.76 577 LEU A O 1
ATOM 1032 N N . LYS A 1 139 ? 16.463 117.243 11.089 1.00 7.35 578 LYS A N 1
ATOM 1033 C CA . LYS A 1 139 ? 16.621 117.869 9.790 1.00 7.44 578 LYS A CA 1
ATOM 1034 C C . LYS A 1 139 ? 17.226 116.791 8.885 1.00 7.19 578 LYS A C 1
ATOM 1035 O O . LYS A 1 139 ? 17.758 115.775 9.401 1.00 7.03 578 LYS A O 1
ATOM 1041 N N . SER A 1 140 ? 17.211 117.001 7.564 1.00 7.12 579 SER A N 1
ATOM 1042 C CA . SER A 1 140 ? 17.656 115.948 6.676 1.00 7.01 579 SER A CA 1
ATOM 1043 C C . SER A 1 140 ? 19.141 115.624 6.830 1.00 7.12 579 SER A C 1
ATOM 1044 O O . SER A 1 140 ? 19.556 114.517 6.547 1.00 6.78 579 SER A O 1
ATOM 1047 N N . ASN A 1 141 ? 19.966 116.561 7.290 1.00 7.17 580 ASN A N 1
ATOM 1048 C CA . ASN A 1 141 ? 21.375 116.229 7.456 1.00 7.49 580 ASN A CA 1
ATOM 1049 C C . ASN A 1 141 ? 21.653 115.370 8.686 1.00 7.19 580 ASN A C 1
ATOM 1050 O O . ASN A 1 141 ? 22.753 114.845 8.851 1.00 7.16 580 ASN A O 1
ATOM 1055 N N . ASN A 1 142 ? 20.644 115.224 9.583 1.00 7.06 581 ASN A N 1
ATOM 1056 C CA . ASN A 1 142 ? 20.724 114.336 10.725 1.00 7.08 581 ASN A CA 1
ATOM 1057 C C . ASN A 1 142 ? 19.992 113.022 10.532 1.00 7.09 581 ASN A C 1
ATOM 1058 O O . ASN A 1 142 ? 19.852 112.229 11.469 1.00 7.17 581 ASN A O 1
ATOM 1063 N N . ILE A 1 143 ? 19.596 112.737 9.271 1.00 7.02 582 ILE A N 1
ATOM 1064 C CA . ILE A 1 143 ? 18.961 111.487 8.887 1.00 7.19 582 ILE A CA 1
ATOM 1065 C C . ILE A 1 143 ? 19.957 110.754 8.004 1.00 7.33 582 ILE A C 1
ATOM 1066 O O . ILE A 1 143 ? 20.183 111.151 6.851 1.00 7.68 582 ILE A O 1
ATOM 1071 N N . PHE A 1 144 ? 20.643 109.756 8.554 1.00 7.66 583 PHE A N 1
ATOM 1072 C CA . PHE A 1 144 ? 21.729 109.095 7.831 1.00 7.99 583 PHE A CA 1
ATOM 1073 C C . PHE A 1 144 ? 21.208 107.895 7.084 1.00 8.26 583 PHE A C 1
ATOM 1074 O O . PHE A 1 144 ? 20.547 107.032 7.671 1.00 8.05 583 PHE A O 1
ATOM 1082 N N . LEU A 1 145 ? 21.470 107.830 5.783 1.00 8.59 584 LEU A N 1
ATOM 1083 C CA . LEU A 1 145 ? 21.010 106.673 5.025 1.00 9.42 584 LEU A CA 1
ATOM 1084 C C . LEU A 1 145 ? 22.126 105.631 5.012 1.00 9.98 584 LEU A C 1
ATOM 1085 O O . LEU A 1 145 ? 22.988 105.632 4.151 1.00 9.99 584 LEU A O 1
ATOM 1090 N N . HIS A 1 146 ? 22.135 104.783 6.028 1.00 10.48 585 HIS A N 1
ATOM 1091 C CA . HIS A 1 146 ? 23.239 103.832 6.301 1.00 11.68 585 HIS A CA 1
ATOM 1092 C C . HIS A 1 146 ? 23.149 102.684 5.348 1.00 13.62 585 HIS A C 1
ATOM 1093 O O . HIS A 1 146 ? 22.078 102.154 5.152 1.00 13.79 585 HIS A O 1
ATOM 1100 N N . GLU A 1 147 ? 24.259 102.297 4.751 1.00 21.24 586 GLU A N 1
ATOM 1101 C CA A GLU A 1 147 ? 24.263 101.223 3.747 0.50 24.40 586 GLU A CA 1
ATOM 1102 C CA B GLU A 1 147 ? 24.253 101.203 3.750 0.50 24.47 586 GLU A CA 1
ATOM 1103 C C . GLU A 1 147 ? 23.129 101.408 2.728 1.00 26.04 586 GLU A C 1
ATOM 1104 O O . GLU A 1 147 ? 22.641 100.427 2.121 1.00 27.98 586 GLU A O 1
ATOM 1115 N N . ASP A 1 148 ? 22.753 102.684 2.541 1.00 28.44 587 ASP A N 1
ATOM 1116 C CA . ASP A 1 148 ? 21.614 103.183 1.718 1.00 33.52 587 ASP A CA 1
ATOM 1117 C C . ASP A 1 148 ? 20.238 102.504 1.956 1.00 34.19 587 ASP A C 1
ATOM 1118 O O . ASP A 1 148 ? 19.353 102.674 1.109 1.00 40.38 587 ASP A O 1
ATOM 1123 N N . ASN A 1 149 ? 20.063 101.779 3.088 1.00 31.33 588 ASN A N 1
ATOM 1124 C CA A ASN A 1 149 ? 18.874 100.894 3.345 0.50 28.98 588 ASN A CA 1
ATOM 1125 C CA B ASN A 1 149 ? 18.922 100.890 3.336 0.50 29.03 588 ASN A CA 1
ATOM 1126 C C . ASN A 1 149 ? 18.248 101.030 4.724 1.00 25.76 588 ASN A C 1
ATOM 1127 O O . ASN A 1 149 ? 17.101 100.606 4.931 1.00 25.15 588 ASN A O 1
ATOM 1136 N N . THR A 1 150 ? 18.998 101.539 5.680 1.00 21.68 589 THR A N 1
ATOM 1137 C CA . THR A 1 150 ? 18.483 101.748 6.983 1.00 18.24 589 THR A CA 1
ATOM 1138 C C . THR A 1 150 ? 18.719 103.190 7.400 1.00 15.27 589 THR A C 1
ATOM 1139 O O . THR A 1 150 ? 19.849 103.689 7.381 1.00 15.76 589 THR A O 1
ATOM 1143 N N . VAL A 1 151 ? 17.670 103.869 7.836 1.00 12.57 590 VAL A N 1
ATOM 1144 C CA . VAL A 1 151 ? 17.806 105.228 8.355 1.00 11.02 590 VAL A CA 1
ATOM 1145 C C . VAL A 1 151 ? 18.375 105.149 9.771 1.00 10.34 590 VAL A C 1
ATOM 1146 O O . VAL A 1 151 ? 17.914 104.348 10.555 1.00 10.26 590 VAL A O 1
ATOM 1150 N N . LYS A 1 152 ? 19.377 105.954 10.054 1.00 9.46 591 LYS A N 1
ATOM 1151 C CA . LYS A 1 152 ? 19.843 106.177 11.417 1.00 9.20 591 LYS A CA 1
ATOM 1152 C C . LYS A 1 152 ? 19.670 107.656 11.687 1.00 8.56 591 LYS A C 1
ATOM 1153 O O . LYS A 1 152 ? 20.317 108.505 11.057 1.00 8.33 591 LYS A O 1
ATOM 1159 N N . ILE A 1 153 ? 18.817 107.992 12.659 1.00 8.06 592 ILE A N 1
ATOM 1160 C CA . ILE A 1 153 ? 18.714 109.349 13.126 1.00 7.77 592 ILE A CA 1
ATOM 1161 C C . ILE A 1 153 ? 19.818 109.574 14.159 1.00 7.74 592 ILE A C 1
ATOM 1162 O O . ILE A 1 153 ? 20.052 108.717 15.034 1.00 8.33 592 ILE A O 1
ATOM 1167 N N . GLY A 1 154 ? 20.540 110.691 14.017 1.00 7.50 593 GLY A N 1
ATOM 1168 C CA . GLY A 1 154 ? 21.509 111.130 15.016 1.00 7.77 593 GLY A CA 1
ATOM 1169 C C . GLY A 1 154 ? 21.369 112.611 15.279 1.00 7.71 593 GLY A C 1
ATOM 1170 O O . GLY A 1 154 ? 20.492 113.275 14.725 1.00 7.69 593 GLY A O 1
ATOM 1171 N N . ASP A 1 155 ? 22.273 113.125 16.101 1.00 8.14 594 ASP A N 1
ATOM 1172 C CA . ASP A 1 155 ? 22.512 114.571 16.122 1.00 8.36 594 ASP A CA 1
ATOM 1173 C C . ASP A 1 155 ? 23.996 114.728 15.886 1.00 8.52 594 ASP A C 1
ATOM 1174 O O . ASP A 1 155 ? 24.779 114.658 16.807 1.00 8.88 594 ASP A O 1
ATOM 1179 N N . PHE A 1 156 ? 24.356 114.868 14.607 1.00 8.59 595 PHE A N 1
ATOM 1180 C CA . PHE A 1 156 ? 25.699 114.827 14.150 1.00 9.15 595 PHE A CA 1
ATOM 1181 C C . PHE A 1 156 ? 26.401 116.191 14.265 1.00 9.69 595 PHE A C 1
ATOM 1182 O O . PHE A 1 156 ? 27.561 116.322 13.926 1.00 10.33 595 PHE A O 1
ATOM 1190 N N . GLY A 1 157 ? 25.710 117.191 14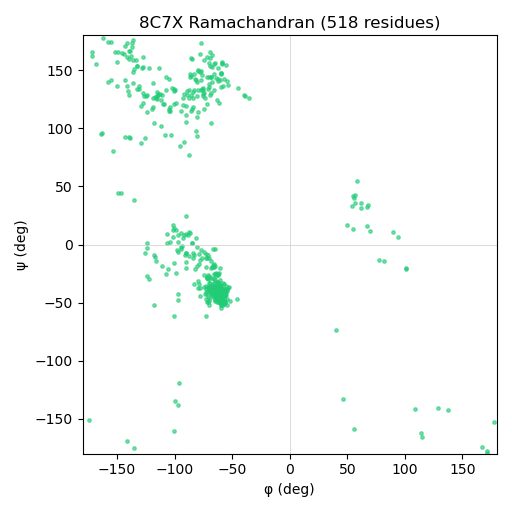.780 1.00 9.70 596 GLY A N 1
ATOM 1191 C CA . GLY A 1 157 ? 26.306 118.543 14.997 1.00 10.54 596 GLY A CA 1
ATOM 1192 C C . GLY A 1 157 ? 25.975 119.146 16.336 1.00 10.91 596 GLY A C 1
ATOM 1193 O O . GLY A 1 157 ? 25.748 120.341 16.432 1.00 12.24 596 GLY A O 1
ATOM 1194 N N . LEU A 1 158 ? 25.936 118.347 17.388 1.00 11.13 597 LEU A N 1
ATOM 1195 C CA . LEU A 1 158 ? 25.510 118.885 18.675 1.00 11.68 597 LEU A CA 1
ATOM 1196 C C . LEU A 1 158 ? 26.609 119.755 19.293 1.00 12.19 597 LEU A C 1
ATOM 1197 O O . LEU A 1 158 ? 27.660 119.243 19.663 1.00 12.26 597 LEU A O 1
ATOM 1202 N N . ALA A 1 159 ? 26.348 121.042 19.482 1.00 12.68 598 ALA A N 1
ATOM 1203 C CA . ALA A 1 159 ? 27.372 121.921 20.015 1.00 13.77 598 ALA A CA 1
ATOM 1204 C C . ALA A 1 159 ? 27.546 121.684 21.514 1.00 14.90 598 ALA A C 1
ATOM 1205 O O . ALA A 1 159 ? 26.587 121.696 22.239 1.00 15.75 598 ALA A O 1
ATOM 1207 N N . THR A 1 160 ? 28.774 121.585 21.972 1.00 16.09 599 THR A N 1
ATOM 1208 C CA . THR A 1 160 ? 29.042 121.375 23.383 1.00 17.97 599 THR A CA 1
ATOM 1209 C C . THR A 1 160 ? 28.758 122.655 24.189 1.00 19.53 599 THR A C 1
ATOM 1210 O O . THR A 1 160 ? 28.110 122.592 25.249 1.00 21.41 599 THR A O 1
ATOM 1214 N N . VAL A 1 161 ? 29.255 123.781 23.689 1.00 20.84 600 VAL A N 1
ATOM 1215 C CA . VAL A 1 161 ? 29.058 125.111 24.336 1.00 23.06 600 VAL A CA 1
ATOM 1216 C C . VAL A 1 161 ? 27.683 125.630 23.953 1.00 23.53 600 VAL A C 1
ATOM 1217 O O . VAL A 1 161 ? 27.369 125.736 22.778 1.00 23.05 600 VAL A O 1
ATOM 1221 N N . LYS A 1 162 ? 26.890 126.010 24.943 1.00 26.30 601 LYS A N 1
ATOM 1222 C CA . LYS A 1 162 ? 25.497 126.426 24.687 1.00 27.07 601 LYS A CA 1
ATOM 1223 C C . LYS A 1 162 ? 25.291 127.773 25.315 1.00 26.71 601 LYS A C 1
ATOM 1224 O O . LYS A 1 162 ? 25.780 128.001 26.393 1.00 27.79 601 LYS A O 1
ATOM 1230 N N . SER A 1 163 ? 24.740 128.692 24.540 1.00 26.67 602 SER A N 1
ATOM 1231 C CA . SER A 1 163 ? 24.516 130.049 24.972 1.00 26.83 602 SER A CA 1
ATOM 1232 C C . SER A 1 163 ? 23.451 130.055 26.028 1.00 26.16 602 SER A C 1
ATOM 1233 O O . SER A 1 163 ? 22.485 129.262 25.981 1.00 26.08 602 SER A O 1
ATOM 1236 N N . ARG A 1 164 ? 23.633 130.961 26.984 1.00 25.69 603 ARG A N 1
ATOM 1237 C CA . ARG A 1 164 ? 22.634 131.222 27.995 1.00 26.09 603 ARG A CA 1
ATOM 1238 C C . ARG A 1 164 ? 21.576 132.199 27.542 1.00 27.35 603 ARG A C 1
ATOM 1239 O O . ARG A 1 164 ? 20.574 132.402 28.262 1.00 25.62 603 ARG A O 1
ATOM 1247 N N . TRP A 1 165 ? 21.789 132.877 26.417 1.00 27.85 604 TRP A N 1
ATOM 1248 C CA . TRP A 1 165 ? 20.967 134.031 26.088 1.00 32.89 604 TRP A CA 1
ATOM 1249 C C . TRP A 1 165 ? 19.953 133.680 25.000 1.00 34.08 604 TRP A C 1
ATOM 1250 O O . TRP A 1 165 ? 20.353 133.420 23.870 1.00 34.34 604 TRP A O 1
ATOM 1261 N N . SER A 1 166 ? 18.659 133.707 25.326 1.00 36.77 605 SER A N 1
ATOM 1262 C CA . SER A 1 166 ? 17.617 133.551 24.275 1.00 39.53 605 SER A CA 1
ATOM 1263 C C . SER A 1 166 ? 17.624 134.809 23.345 1.00 42.61 605 SER A C 1
ATOM 1264 O O . SER A 1 166 ? 17.181 135.871 23.739 1.00 43.32 605 SER A O 1
ATOM 1267 N N . GLY A 1 167 ? 18.183 134.682 22.121 1.00 45.88 606 GLY A N 1
ATOM 1268 C CA . GLY A 1 167 ? 18.220 135.816 21.177 1.00 48.00 606 GLY A CA 1
ATOM 1269 C C . GLY A 1 167 ? 18.759 135.560 19.764 1.00 49.77 606 GLY A C 1
ATOM 1270 O O . GLY A 1 167 ? 18.651 134.449 19.242 1.00 51.38 606 GLY A O 1
ATOM 1271 N N . SER A 1 168 ? 19.343 136.614 19.171 1.00 51.50 607 SER A N 1
ATOM 1272 C CA . SER A 1 168 ? 19.639 136.720 17.726 1.00 53.87 607 SER A CA 1
ATOM 1273 C C . SER A 1 168 ? 21.024 136.216 17.222 1.00 53.55 607 SER A C 1
ATOM 1274 O O . SER A 1 168 ? 21.212 136.064 16.002 1.00 53.50 607 SER A O 1
ATOM 1276 N N . HIS A 1 169 ? 21.980 136.001 18.137 1.00 52.72 608 HIS A N 1
ATOM 1277 C CA . HIS A 1 169 ? 23.260 135.322 17.819 1.00 51.98 608 HIS A CA 1
ATOM 1278 C C . HIS A 1 169 ? 23.109 133.784 17.716 1.00 49.37 608 HIS A C 1
ATOM 1279 O O . HIS A 1 169 ? 24.018 133.089 17.232 1.00 51.18 608 HIS A O 1
ATOM 1281 N N . GLN A 1 170 ? 21.969 133.266 18.186 1.00 46.85 609 GLN A N 1
ATOM 1282 C CA . GLN A 1 170 ? 21.617 131.847 18.061 1.00 44.22 609 GLN A CA 1
ATOM 1283 C C . GLN A 1 170 ? 21.604 131.470 16.585 1.00 43.72 609 GLN A C 1
ATOM 1284 O O . GLN A 1 170 ? 22.222 130.471 16.142 1.00 38.80 609 GLN A O 1
ATOM 1290 N N . PHE A 1 171 ? 20.924 132.326 15.820 1.00 42.53 610 PHE A N 1
ATOM 1291 C CA . PHE A 1 171 ? 20.573 132.046 14.429 1.00 42.31 610 PHE A CA 1
ATOM 1292 C C . PHE A 1 171 ? 21.758 131.963 13.485 1.00 41.22 610 PHE A C 1
ATOM 1293 O O . PHE A 1 171 ? 21.604 131.430 12.380 1.00 38.83 610 PHE A O 1
ATOM 1301 N N . GLU A 1 172 ? 22.901 132.537 13.910 1.00 40.56 611 GLU A N 1
ATOM 1302 C CA . GLU A 1 172 ? 24.183 132.399 13.208 1.00 40.01 611 GLU A CA 1
ATOM 1303 C C . GLU A 1 172 ? 24.696 130.976 13.429 1.00 36.12 611 GLU A C 1
ATOM 1304 O O . GLU A 1 172 ? 24.803 130.182 12.496 1.00 31.79 611 GLU A O 1
ATOM 1310 N N . GLN A 1 173 ? 24.930 130.624 14.680 1.00 35.95 612 GLN A N 1
ATOM 1311 C CA . GLN A 1 173 ? 25.431 129.284 14.994 1.00 34.00 612 GLN A CA 1
ATOM 1312 C C . GLN A 1 173 ? 24.526 128.129 14.529 1.00 32.05 612 GLN A C 1
ATOM 1313 O O . GLN A 1 173 ? 25.030 127.192 13.981 1.00 31.86 612 GLN A O 1
ATOM 1319 N N . LEU A 1 174 ? 23.205 128.269 14.713 1.00 27.27 613 LEU A N 1
ATOM 1320 C CA . LEU A 1 174 ? 22.166 127.338 14.247 1.00 24.99 613 LEU A CA 1
ATOM 1321 C C . LEU A 1 174 ? 21.644 127.685 12.811 1.00 24.43 613 LEU A C 1
ATOM 1322 O O . LEU A 1 174 ? 20.530 127.195 12.436 1.00 21.41 613 LEU A O 1
ATOM 1327 N N . SER A 1 175 ? 22.499 128.397 11.984 1.00 18.41 614 SER A N 1
ATOM 1328 C CA . SER A 1 175 ? 22.176 128.767 10.562 1.00 17.61 614 SER A CA 1
ATOM 1329 C C . SER A 1 175 ? 21.866 127.520 9.712 1.00 17.18 614 SER A C 1
ATOM 1330 O O . SER A 1 175 ? 20.955 127.578 8.844 1.00 20.43 614 SER A O 1
ATOM 1333 N N . GLY A 1 176 ? 22.547 126.409 10.008 1.00 14.03 615 GLY A N 1
ATOM 1334 C CA . GLY A 1 176 ? 22.275 125.116 9.416 1.00 12.74 615 GLY A CA 1
ATOM 1335 C C . GLY A 1 176 ? 20.953 124.460 9.750 1.00 11.59 615 GLY A C 1
ATOM 1336 O O . GLY A 1 176 ? 20.615 123.395 9.150 1.00 11.57 615 GLY A O 1
ATOM 1337 N N . SER A 1 177 ? 20.150 125.063 10.635 1.00 10.06 616 SER A N 1
ATOM 1338 C CA . SER A 1 177 ? 18.882 124.444 11.007 1.00 9.40 616 SER A CA 1
ATOM 1339 C C . SER A 1 177 ? 17.678 125.332 10.794 1.00 9.07 616 SER A C 1
ATOM 1340 O O . SER A 1 177 ? 16.561 124.923 11.070 1.00 9.16 616 SER A O 1
ATOM 1343 N N . ILE A 1 178 ? 17.881 126.587 10.363 1.00 9.13 617 ILE A N 1
ATOM 1344 C CA A ILE A 1 178 ? 16.774 127.543 10.271 0.50 9.11 617 ILE A CA 1
ATOM 1345 C CA B ILE A 1 178 ? 16.779 127.534 10.284 0.50 9.20 617 ILE A CA 1
ATOM 1346 C C . ILE A 1 178 ? 15.582 126.987 9.495 1.00 8.95 617 ILE A C 1
ATOM 1347 O O . ILE A 1 178 ? 14.424 127.206 9.887 1.00 8.73 617 ILE A O 1
ATOM 1356 N N . LEU A 1 179 ? 15.835 126.262 8.397 1.00 8.68 618 LEU A N 1
ATOM 1357 C CA . LEU A 1 179 ? 14.727 125.795 7.544 1.00 8.34 618 LEU A CA 1
ATOM 1358 C C . LEU A 1 179 ? 13.804 124.815 8.199 1.00 7.96 618 LEU A C 1
ATOM 1359 O O . LEU A 1 179 ? 12.658 124.678 7.773 1.00 7.79 618 LEU A O 1
ATOM 1364 N N . TRP A 1 180 ? 14.259 124.185 9.287 1.00 7.60 619 TRP A N 1
ATOM 1365 C CA . TRP A 1 180 ? 13.505 123.135 9.975 1.00 7.51 619 TRP A CA 1
ATOM 1366 C C . TRP A 1 180 ? 12.929 123.606 11.292 1.00 8.02 619 TRP A C 1
ATOM 1367 O O . TRP A 1 180 ? 12.216 122.845 11.974 1.00 8.08 619 TRP A O 1
ATOM 1378 N N . MET A 1 181 ? 13.149 124.894 11.630 1.00 8.70 620 MET A N 1
ATOM 1379 C CA A MET A 1 181 ? 12.697 125.453 12.925 0.50 8.83 620 MET A CA 1
ATOM 1380 C CA B MET A 1 181 ? 12.683 125.439 12.921 0.50 9.16 620 MET A CA 1
ATOM 1381 C C . MET A 1 181 ? 11.228 125.870 12.884 1.00 8.78 620 MET A C 1
ATOM 1382 O O . MET A 1 181 ? 10.842 126.700 12.069 1.00 8.34 620 MET A O 1
ATOM 1391 N N . ALA A 1 182 ? 10.420 125.324 13.799 1.00 8.09 621 ALA A N 1
ATOM 1392 C CA . ALA A 1 182 ? 9.024 125.732 13.912 1.00 8.10 621 ALA A CA 1
ATOM 1393 C C . ALA A 1 182 ? 8.929 127.245 14.203 1.00 8.23 621 ALA A C 1
ATOM 1394 O O . ALA A 1 182 ? 9.814 127.807 14.819 1.00 8.24 621 ALA A O 1
ATOM 1396 N N . PRO A 1 183 ? 7.791 127.868 13.848 1.00 8.56 622 PRO A N 1
ATOM 1397 C CA . PRO A 1 183 ? 7.645 129.310 14.083 1.00 8.79 622 PRO A CA 1
ATOM 1398 C C . PRO A 1 183 ? 7.879 129.672 15.549 1.00 9.05 622 PRO A C 1
ATOM 1399 O O . PRO A 1 183 ? 8.469 130.704 15.816 1.00 8.98 622 PRO A O 1
ATOM 1403 N N . GLU A 1 184 ? 7.380 128.864 16.495 1.00 9.20 623 GLU A N 1
ATOM 1404 C CA . GLU A 1 184 ? 7.557 129.206 17.900 1.00 9.76 623 GLU A CA 1
ATOM 1405 C C . GLU A 1 184 ? 9.015 129.047 18.358 1.00 10.07 623 GLU A C 1
ATOM 1406 O O . GLU A 1 184 ? 9.460 129.755 19.312 1.00 10.57 623 GLU A O 1
ATOM 1412 N N . VAL A 1 185 ? 9.765 128.185 17.703 1.00 10.41 624 VAL A N 1
ATOM 1413 C CA . VAL A 1 185 ? 11.212 128.098 17.907 1.00 11.13 624 VAL A CA 1
ATOM 1414 C C . VAL A 1 185 ? 11.913 129.330 17.362 1.00 12.30 624 VAL A C 1
ATOM 1415 O O . VAL A 1 185 ? 12.729 129.954 18.048 1.00 13.39 624 VAL A O 1
ATOM 1419 N N . ILE A 1 186 ? 11.556 129.754 16.151 1.00 13.36 625 ILE A N 1
ATOM 1420 C CA . ILE A 1 186 ? 12.126 130.985 15.602 1.00 15.21 625 ILE A CA 1
ATOM 1421 C C . ILE A 1 186 ? 11.877 132.186 16.526 1.00 15.81 625 ILE A C 1
ATOM 1422 O O . ILE A 1 186 ? 12.799 133.021 16.765 1.00 18.97 625 ILE A O 1
ATOM 1427 N N . ARG A 1 187 ? 10.676 132.302 17.073 1.00 15.53 626 ARG A N 1
ATOM 1428 C CA . ARG A 1 187 ? 10.304 133.483 17.857 1.00 16.39 626 ARG A CA 1
ATOM 1429 C C . ARG A 1 187 ? 10.966 133.491 19.240 1.00 19.55 626 ARG A C 1
ATOM 1430 O O . ARG A 1 187 ? 11.174 134.556 19.797 1.00 19.42 626 ARG A O 1
ATOM 1438 N N . MET A 1 188 ? 11.297 132.317 19.774 1.00 22.03 627 MET A N 1
ATOM 1439 C CA A MET A 1 188 ? 11.949 132.240 21.095 0.50 24.58 627 MET A CA 1
ATOM 1440 C CA B MET A 1 188 ? 11.940 132.226 21.101 0.50 24.46 627 MET A CA 1
ATOM 1441 C C . MET A 1 188 ? 11.169 133.060 22.139 1.00 24.64 627 MET A C 1
ATOM 1442 O O . MET A 1 188 ? 11.744 133.842 22.853 1.00 26.40 627 MET A O 1
ATOM 1451 N N . GLN A 1 189 ? 9.861 132.905 22.259 1.00 25.00 628 GLN A N 1
ATOM 1452 C CA . GLN A 1 189 ? 9.135 133.721 23.249 1.00 27.14 628 GLN A CA 1
ATOM 1453 C C . GLN A 1 189 ? 9.059 132.997 24.603 1.00 26.91 628 GLN A C 1
ATOM 1454 O O . GLN A 1 189 ? 8.694 133.595 25.609 1.00 28.73 628 GLN A O 1
ATOM 1460 N N . ASP A 1 190 ? 9.473 131.725 24.628 1.00 25.24 629 ASP A N 1
ATOM 1461 C CA . ASP A 1 190 ? 9.758 130.985 25.863 1.00 23.92 629 ASP A CA 1
ATOM 1462 C C . ASP A 1 190 ? 11.228 130.708 25.869 1.00 19.97 629 ASP A C 1
ATOM 1463 O O . ASP A 1 190 ? 11.848 130.500 24.825 1.00 18.12 629 ASP A O 1
ATOM 1468 N N . SER A 1 191 ? 11.789 130.583 27.067 1.00 16.81 630 SER A N 1
ATOM 1469 C CA . SER A 1 191 ? 13.221 130.298 27.213 1.00 15.66 630 SER A CA 1
ATOM 1470 C C . SER A 1 191 ? 13.691 128.958 26.632 1.00 14.97 630 SER A C 1
ATOM 1471 O O . SER A 1 191 ? 14.851 128.786 26.347 1.00 14.33 630 SER A O 1
ATOM 1474 N N . ASN A 1 192 ? 12.787 127.994 26.540 1.00 14.32 631 ASN A N 1
ATOM 1475 C CA . ASN A 1 192 ? 13.077 126.730 25.854 1.00 14.01 631 ASN A CA 1
ATOM 1476 C C . ASN A 1 192 ? 11.841 126.389 25.058 1.00 13.42 631 ASN A C 1
ATOM 1477 O O . ASN A 1 192 ? 10.910 125.808 25.578 1.00 14.08 631 ASN A O 1
ATOM 1482 N N . PRO A 1 193 ? 11.777 126.826 23.774 1.00 12.77 632 PRO A N 1
ATOM 1483 C CA . PRO A 1 193 ? 10.526 126.678 23.019 1.00 12.55 632 PRO A CA 1
ATOM 1484 C C . PRO A 1 193 ? 10.410 125.336 22.304 1.00 12.30 632 PRO A C 1
ATOM 1485 O O . PRO A 1 193 ? 9.540 125.197 21.449 1.00 12.93 632 PRO A O 1
ATOM 1489 N N . TYR A 1 194 ? 11.289 124.390 22.602 1.00 11.42 633 TYR A N 1
ATOM 1490 C CA . TYR A 1 194 ? 11.329 123.102 21.920 1.00 11.13 633 TYR A CA 1
ATOM 1491 C C . TYR A 1 194 ? 10.393 122.115 22.556 1.00 10.95 633 TYR A C 1
ATOM 1492 O O . TYR A 1 194 ? 10.265 122.072 23.801 1.00 12.04 633 TYR A O 1
ATOM 1501 N N . SER A 1 195 ? 9.770 121.272 21.737 1.00 10.38 634 SER A N 1
ATOM 1502 C CA . SER A 1 195 ? 8.770 120.349 22.227 1.00 10.28 634 SER A CA 1
ATOM 1503 C C . SER A 1 195 ? 8.679 119.147 21.304 1.00 10.11 634 SER A C 1
ATOM 1504 O O . SER A 1 195 ? 9.234 119.192 20.197 1.00 9.32 634 SER A O 1
ATOM 1507 N N . PHE A 1 196 ? 7.879 118.152 21.679 1.00 10.21 635 PHE A N 1
ATOM 1508 C CA . PHE A 1 196 ? 7.570 117.097 20.727 1.00 10.48 635 PHE A CA 1
ATOM 1509 C C . PHE A 1 196 ? 7.002 117.691 19.445 1.00 9.68 635 PHE A C 1
ATOM 1510 O O . PHE A 1 196 ? 7.291 117.242 18.341 1.00 9.21 635 PHE A O 1
ATOM 1518 N N . GLN A 1 197 ? 6.177 118.730 19.597 1.00 9.78 636 GLN A N 1
ATOM 1519 C CA . GLN A 1 197 ? 5.506 119.322 18.448 1.00 9.81 636 GLN A CA 1
ATOM 1520 C C . GLN A 1 197 ? 6.467 120.083 17.565 1.00 8.79 636 GLN A C 1
ATOM 1521 O O . GLN A 1 197 ? 6.245 120.151 16.342 1.00 8.26 636 GLN A O 1
ATOM 1527 N N . SER A 1 198 ? 7.540 120.653 18.113 1.00 8.27 637 SER A N 1
ATOM 1528 C CA . SER A 1 198 ? 8.554 121.253 17.208 1.00 7.94 637 SER A CA 1
ATOM 1529 C C . SER A 1 198 ? 9.374 120.206 16.454 1.00 7.67 637 SER A C 1
ATOM 1530 O O . SER A 1 198 ? 9.743 120.415 15.278 1.00 7.55 637 SER A O 1
ATOM 1533 N N . ASP A 1 199 ? 9.534 119.039 17.032 1.00 7.53 638 ASP A N 1
ATOM 1534 C CA . ASP A 1 199 ? 10.134 117.895 16.308 1.00 7.31 638 ASP A CA 1
ATOM 1535 C C . ASP A 1 199 ? 9.205 117.463 15.166 1.00 7.13 638 ASP A C 1
ATOM 1536 O O . ASP A 1 199 ? 9.667 117.177 14.049 1.00 7.17 638 ASP A O 1
ATOM 1541 N N . VAL A 1 200 ? 7.895 117.444 15.428 1.00 7.09 639 VAL A N 1
ATOM 1542 C CA . VAL A 1 200 ? 6.956 117.138 14.362 1.00 6.98 639 VAL A CA 1
ATOM 1543 C C . VAL A 1 200 ? 7.008 118.138 13.213 1.00 6.73 639 VAL A C 1
ATOM 1544 O O . VAL A 1 200 ? 7.014 117.765 12.016 1.00 6.62 639 VAL A O 1
ATOM 1548 N N . TYR A 1 201 ? 7.121 119.436 13.517 1.00 6.67 640 TYR A N 1
ATOM 1549 C CA . TYR A 1 201 ? 7.256 120.451 12.490 1.00 6.55 640 TYR A CA 1
ATOM 1550 C C . TYR A 1 201 ? 8.503 120.217 11.643 1.00 6.40 640 TYR A C 1
ATOM 1551 O O . TYR A 1 201 ? 8.456 120.245 10.366 1.00 6.36 640 TYR A O 1
ATOM 1560 N N . ALA A 1 202 ? 9.628 119.929 12.284 1.00 6.36 641 ALA A N 1
ATOM 1561 C CA . ALA A 1 202 ? 10.852 119.633 11.530 1.00 6.34 641 ALA A CA 1
ATOM 1562 C C . ALA A 1 202 ? 10.651 118.431 10.595 1.00 6.26 641 ALA A C 1
ATOM 1563 O O . ALA A 1 202 ? 11.121 118.414 9.461 1.00 6.11 641 ALA A O 1
ATOM 1565 N N . PHE A 1 203 ? 9.929 117.419 11.065 1.00 6.32 642 PHE A N 1
ATOM 1566 C CA . PHE A 1 203 ? 9.610 116.240 10.240 1.00 6.38 642 PHE A CA 1
ATOM 1567 C C . PHE A 1 203 ? 8.750 116.634 9.044 1.00 6.27 642 PHE A C 1
ATOM 1568 O O . PHE A 1 203 ? 8.951 116.147 7.925 1.00 6.30 642 PHE A O 1
ATOM 1576 N N . GLY A 1 204 ? 7.853 117.604 9.236 1.00 6.17 643 GLY A N 1
ATOM 1577 C CA . GLY A 1 204 ? 7.079 118.176 8.138 1.00 6.18 643 GLY A CA 1
ATOM 1578 C C . GLY A 1 204 ? 7.957 118.742 7.068 1.00 6.15 643 GLY A C 1
ATOM 1579 O O . GLY A 1 204 ? 7.675 118.589 5.860 1.00 6.22 643 GLY A O 1
ATOM 1580 N N . ILE A 1 205 ? 8.997 119.457 7.489 1.00 6.12 644 ILE A N 1
ATOM 1581 C CA . ILE A 1 205 ? 9.937 120.022 6.512 1.00 6.13 644 ILE A CA 1
ATOM 1582 C C . ILE A 1 205 ? 10.704 118.874 5.785 1.00 6.29 644 ILE A C 1
ATOM 1583 O O . ILE A 1 205 ? 10.912 118.908 4.557 1.00 6.29 644 ILE A O 1
ATOM 1588 N N . VAL A 1 206 ? 11.077 117.821 6.527 1.00 6.37 645 VAL A N 1
ATOM 1589 C CA . VAL A 1 206 ? 11.684 116.645 5.875 1.00 6.59 645 VAL A CA 1
ATOM 1590 C C . VAL A 1 206 ? 10.729 116.040 4.853 1.00 6.77 645 VAL A C 1
ATOM 1591 O O . VAL A 1 206 ? 11.166 115.655 3.745 1.00 6.92 645 VAL A O 1
ATOM 1595 N N . LEU A 1 207 ? 9.448 115.946 5.198 1.00 6.89 646 LEU A N 1
ATOM 1596 C CA . LEU A 1 207 ? 8.473 115.454 4.219 1.00 7.27 646 LEU A CA 1
ATOM 1597 C C . LEU A 1 207 ? 8.436 116.328 2.959 1.00 7.20 646 LEU A C 1
ATOM 1598 O O . LEU A 1 207 ? 8.354 115.819 1.821 1.00 7.14 646 LEU A O 1
ATOM 1603 N N . TYR A 1 208 ? 8.471 117.646 3.173 1.00 7.00 647 TYR A N 1
ATOM 1604 C CA . TYR A 1 208 ? 8.584 118.616 2.081 1.00 7.10 647 TYR A CA 1
ATOM 1605 C C . TYR A 1 208 ? 9.782 118.320 1.199 1.00 7.01 647 TYR A C 1
ATOM 1606 O O . TYR A 1 208 ? 9.662 118.268 -0.039 1.00 7.20 647 TYR A O 1
ATOM 1615 N N . GLU A 1 209 ? 10.936 118.076 1.807 1.00 6.77 648 GLU A N 1
ATOM 1616 C CA . GLU A 1 209 ? 12.110 117.773 1.037 1.00 6.87 648 GLU A CA 1
ATOM 1617 C C . GLU A 1 209 ? 11.950 116.485 0.218 1.00 7.03 648 GLU A C 1
ATOM 1618 O O . GLU A 1 209 ? 12.353 116.411 -0.955 1.00 7.18 648 GLU A O 1
A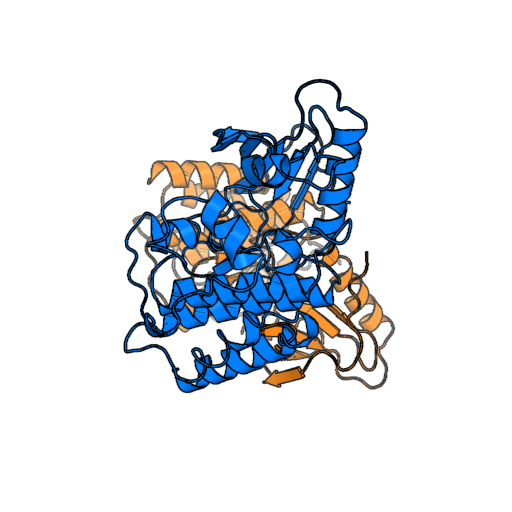TOM 1624 N N . LEU A 1 210 ? 11.373 115.474 0.842 1.00 7.10 649 LEU A N 1
ATOM 1625 C CA . LEU A 1 210 ? 11.212 114.184 0.195 1.00 7.35 649 LEU A CA 1
ATOM 1626 C C . LEU A 1 210 ? 10.226 114.281 -0.987 1.00 7.56 649 LEU A C 1
ATOM 1627 O O . LEU A 1 210 ? 10.459 113.666 -2.053 1.00 7.96 649 LEU A O 1
ATOM 1632 N N . MET A 1 211 ? 9.146 115.035 -0.783 1.00 7.59 650 MET A N 1
ATOM 1633 C CA . MET A 1 211 ? 8.067 115.033 -1.778 1.00 7.93 650 MET A CA 1
ATOM 1634 C C . MET A 1 211 ? 8.253 116.082 -2.837 1.00 8.05 650 MET A C 1
ATOM 1635 O O . MET A 1 211 ? 7.687 115.942 -3.953 1.00 8.42 650 MET A O 1
ATOM 1640 N N . THR A 1 212 ? 9.057 117.116 -2.577 1.00 7.86 651 THR A N 1
ATOM 1641 C CA . THR A 1 212 ? 9.393 118.098 -3.631 1.00 8.01 651 THR A CA 1
ATOM 1642 C C . THR A 1 212 ? 10.759 117.856 -4.284 1.00 8.25 651 THR A C 1
ATOM 1643 O O . THR A 1 212 ? 11.024 118.347 -5.391 1.00 8.35 651 THR A O 1
ATOM 1647 N N . GLY A 1 213 ? 11.671 117.188 -3.577 1.00 8.28 652 GLY A N 1
ATOM 1648 C CA . GLY A 1 213 ? 13.061 117.147 -3.941 1.00 8.75 652 GLY A CA 1
ATOM 1649 C C . GLY A 1 213 ? 13.792 118.459 -3.754 1.00 8.99 652 GLY A C 1
ATOM 1650 O O . GLY A 1 213 ? 14.913 118.574 -4.271 1.00 10.06 652 GLY A O 1
ATOM 1651 N N . GLN A 1 214 ? 13.192 119.429 -3.071 1.00 8.60 653 GLN A N 1
ATOM 1652 C CA . GLN A 1 214 ? 13.778 120.764 -2.864 1.00 8.77 653 GLN A CA 1
ATOM 1653 C C . GLN A 1 214 ? 13.794 121.138 -1.400 1.00 8.15 653 GLN A C 1
ATOM 1654 O O . GLN A 1 214 ? 13.020 120.601 -0.634 1.00 8.06 653 GLN A O 1
ATOM 1660 N N . LEU A 1 215 ? 14.618 122.120 -1.043 1.00 7.84 654 LEU A N 1
ATOM 1661 C CA . LEU A 1 215 ? 14.513 122.776 0.270 1.00 7.69 654 LEU A CA 1
ATOM 1662 C C . LEU A 1 215 ? 13.346 123.743 0.235 1.00 7.67 654 LEU A C 1
ATOM 1663 O O . LEU A 1 215 ? 13.076 124.320 -0.826 1.00 7.89 654 LEU A O 1
ATOM 1668 N N . PRO A 1 216 ? 12.702 123.951 1.386 1.00 7.55 655 PRO A N 1
ATOM 1669 C CA . PRO A 1 216 ? 11.701 125.018 1.411 1.00 7.62 655 PRO A CA 1
ATOM 1670 C C . PRO A 1 216 ? 12.382 126.380 1.225 1.00 7.94 655 PRO A C 1
ATOM 1671 O O . PRO A 1 216 ? 13.572 126.552 1.544 1.00 7.82 655 PRO A O 1
ATOM 1675 N N . TYR A 1 217 ? 11.601 127.335 0.719 1.00 8.30 656 TYR A N 1
ATOM 1676 C CA . TYR A 1 217 ? 12.036 128.741 0.668 1.00 8.91 656 TYR A CA 1
ATOM 1677 C C . TYR A 1 217 ? 13.191 128.925 -0.315 1.00 9.76 656 TYR A C 1
ATOM 1678 O O . TYR A 1 217 ? 14.025 129.778 -0.139 1.00 9.82 656 TYR A O 1
ATOM 1687 N N . SER A 1 218 ? 13.183 128.144 -1.408 1.00 11.04 657 SER A N 1
ATOM 1688 C CA . SER A 1 218 ? 14.331 128.094 -2.294 1.00 12.52 657 SER A CA 1
ATOM 1689 C C . SER A 1 218 ? 14.545 129.457 -2.978 1.00 12.76 657 SER A C 1
ATOM 1690 O O . SER A 1 218 ? 15.692 129.808 -3.356 1.00 14.02 657 SER A O 1
ATOM 1693 N N . ASN A 1 219 ? 13.482 130.219 -3.106 1.00 12.58 658 ASN A N 1
ATOM 1694 C CA . ASN A 1 219 ? 13.581 131.580 -3.709 1.00 13.21 658 ASN A CA 1
ATOM 1695 C C . ASN A 1 219 ? 13.762 132.750 -2.736 1.00 12.91 658 ASN A C 1
ATOM 1696 O O . ASN A 1 219 ? 13.828 133.909 -3.163 1.00 13.61 658 ASN A O 1
ATOM 1701 N N . ILE A 1 220 ? 13.779 132.476 -1.446 1.00 11.77 659 ILE A N 1
ATOM 1702 C CA . ILE A 1 220 ? 14.054 133.516 -0.476 1.00 11.97 659 ILE A CA 1
ATOM 1703 C C . ILE A 1 220 ? 15.564 133.576 -0.321 1.00 12.27 659 ILE A C 1
ATOM 1704 O O . ILE A 1 220 ? 16.217 132.549 -0.040 1.00 12.56 659 ILE A O 1
ATOM 1709 N N . ASN A 1 221 ? 16.126 134.741 -0.504 1.00 12.62 660 ASN A N 1
ATOM 1710 C CA . ASN A 1 221 ? 17.550 134.839 -0.692 1.00 13.16 660 ASN A CA 1
ATOM 1711 C C . ASN A 1 221 ? 18.397 135.105 0.536 1.00 13.14 660 ASN A C 1
ATOM 1712 O O . ASN A 1 221 ? 19.630 135.174 0.414 1.00 13.95 660 ASN A O 1
ATOM 1717 N N . ASN A 1 222 ? 17.780 135.261 1.698 1.00 12.24 661 ASN A N 1
ATOM 1718 C CA . ASN A 1 222 ? 18.581 135.389 2.897 1.00 12.85 661 ASN A CA 1
ATOM 1719 C C . ASN A 1 222 ? 17.872 134.864 4.090 1.00 11.85 661 ASN A C 1
ATOM 1720 O O . ASN A 1 222 ? 16.618 134.844 4.149 1.00 11.83 661 ASN A O 1
ATOM 1725 N N . ARG A 1 223 ? 18.659 134.496 5.090 1.00 11.40 662 ARG A N 1
ATOM 1726 C CA . ARG A 1 223 ? 18.103 133.863 6.297 1.00 11.25 662 ARG A CA 1
ATOM 1727 C C . ARG A 1 223 ? 17.337 134.864 7.173 1.00 11.61 662 ARG A C 1
ATOM 1728 O O . ARG A 1 223 ? 16.377 134.475 7.816 1.00 10.95 662 ARG A O 1
ATOM 1736 N N . ASP A 1 224 ? 17.788 136.102 7.258 1.00 12.36 663 ASP A N 1
ATOM 1737 C CA . ASP A 1 224 ? 17.073 137.093 8.040 1.00 13.37 663 ASP A CA 1
ATOM 1738 C C . ASP A 1 224 ? 15.615 137.248 7.599 1.00 12.51 663 ASP A C 1
ATOM 1739 O O . ASP A 1 224 ? 14.729 137.399 8.446 1.00 12.12 663 ASP A O 1
ATOM 1744 N N . GLN A 1 225 ? 15.362 137.192 6.296 1.00 11.57 664 GLN A N 1
ATOM 1745 C CA . GLN A 1 225 ? 14.014 137.280 5.790 1.00 11.58 664 GLN A CA 1
ATOM 1746 C C . GLN A 1 225 ? 13.192 136.066 6.237 1.00 11.01 664 GLN A C 1
ATOM 1747 O O . GLN A 1 225 ? 11.997 136.170 6.549 1.00 10.50 664 GLN A O 1
ATOM 1753 N N . ILE A 1 226 ? 13.814 134.899 6.244 1.00 10.83 665 ILE A N 1
ATOM 1754 C CA . ILE A 1 226 ? 13.100 133.693 6.663 1.00 10.82 665 ILE A CA 1
ATOM 1755 C C . ILE A 1 226 ? 12.767 133.784 8.153 1.00 11.22 665 ILE A C 1
ATOM 1756 O O . ILE A 1 226 ? 11.632 133.483 8.566 1.00 10.96 665 ILE A O 1
ATOM 1761 N N . ILE A 1 227 ? 13.732 134.216 8.952 1.00 11.53 666 ILE A N 1
ATOM 1762 C CA . ILE A 1 227 ? 13.521 134.359 10.380 1.00 12.49 666 ILE A CA 1
ATOM 1763 C C . ILE A 1 227 ? 12.336 135.319 10.619 1.00 12.68 666 ILE A C 1
ATOM 1764 O O . ILE A 1 227 ? 11.387 135.029 11.410 1.00 12.94 666 ILE A O 1
ATOM 1769 N N . GLU A 1 228 ? 12.396 136.476 9.989 1.00 12.93 667 GLU A N 1
ATOM 1770 C CA . GLU A 1 228 ? 11.346 137.467 10.171 1.00 14.14 667 GLU A CA 1
ATOM 1771 C C . GLU A 1 228 ? 9.961 136.951 9.730 1.00 12.67 667 GLU A C 1
ATOM 1772 O O . GLU A 1 228 ? 8.951 137.119 10.449 1.00 12.10 667 GLU A O 1
ATOM 1778 N N . MET A 1 229 ? 9.881 136.387 8.539 1.00 11.40 668 MET A N 1
ATOM 1779 C CA . MET A 1 229 ? 8.588 136.070 7.963 1.00 10.90 668 MET A CA 1
ATOM 1780 C C . MET A 1 229 ? 7.999 134.783 8.524 1.00 10.23 668 MET A C 1
ATOM 1781 O O . MET A 1 229 ? 6.799 134.691 8.736 1.00 9.60 668 MET A O 1
ATOM 1786 N N . VAL A 1 230 ? 8.839 133.787 8.778 1.00 9.49 669 VAL A N 1
ATOM 1787 C CA . VAL A 1 230 ? 8.300 132.581 9.450 1.00 9.65 669 VAL A CA 1
ATOM 1788 C C . VAL A 1 230 ? 7.826 132.954 10.863 1.00 9.88 669 VAL A C 1
ATOM 1789 O O . VAL A 1 230 ? 6.753 132.553 11.321 1.00 9.80 669 VAL A O 1
ATOM 1793 N N . GLY A 1 231 ? 8.595 133.786 11.526 1.00 10.59 670 GLY A N 1
ATOM 1794 C CA . GLY A 1 231 ? 8.179 134.252 12.856 1.00 11.37 670 GLY A CA 1
ATOM 1795 C C . GLY A 1 231 ? 6.875 135.036 12.855 1.00 12.43 670 GLY A C 1
ATOM 1796 O O . GLY A 1 231 ? 6.074 134.878 13.799 1.00 13.19 670 GLY A O 1
ATOM 1797 N N . ARG A 1 232 ? 6.641 135.851 11.839 1.00 12.85 671 ARG A N 1
ATOM 1798 C CA A ARG A 1 232 ? 5.410 136.650 11.716 0.50 13.98 671 ARG A CA 1
ATOM 1799 C CA B ARG A 1 232 ? 5.397 136.627 11.714 0.50 13.85 671 ARG A CA 1
ATOM 1800 C C . ARG A 1 232 ? 4.223 135.834 11.159 1.00 13.32 671 ARG A C 1
ATOM 1801 O O . ARG A 1 232 ? 3.083 136.278 11.230 1.00 14.23 671 ARG A O 1
ATOM 1816 N N . GLY A 1 233 ? 4.476 134.670 10.557 1.00 11.80 672 GLY A N 1
ATOM 1817 C CA . GLY A 1 233 ? 3.409 133.869 9.980 1.00 11.29 672 GLY A CA 1
ATOM 1818 C C . GLY A 1 233 ? 3.185 134.138 8.493 1.00 10.87 672 GLY A C 1
ATOM 1819 O O . GLY A 1 233 ? 2.201 133.650 7.925 1.00 10.60 672 GLY A O 1
ATOM 1820 N N . SER A 1 234 ? 4.048 134.951 7.879 1.00 10.30 673 SER A N 1
ATOM 1821 C CA . SER A 1 234 ? 3.854 135.396 6.487 1.00 10.32 673 SER A CA 1
ATOM 1822 C C . SER A 1 234 ? 4.620 134.621 5.448 1.00 9.68 673 SER A C 1
ATOM 1823 O O . SER A 1 234 ? 4.439 134.884 4.223 1.00 9.61 673 SER A O 1
ATOM 1826 N N . LEU A 1 235 ? 5.462 133.688 5.876 1.00 9.00 674 LEU A N 1
ATOM 1827 C CA . LEU A 1 235 ? 6.133 132.777 4.959 1.00 8.70 674 LEU A CA 1
ATOM 1828 C C . LEU A 1 235 ? 5.875 131.326 5.346 1.00 8.25 674 LEU A C 1
ATOM 1829 O O . LEU A 1 235 ? 6.050 130.967 6.523 1.00 8.03 674 LEU A O 1
ATOM 1834 N N . SER A 1 236 ? 5.420 130.539 4.372 1.00 8.00 675 SER A N 1
ATOM 1835 C CA . SER A 1 236 ? 5.145 129.105 4.501 1.00 7.90 675 SER A CA 1
ATOM 1836 C C . SER A 1 236 ? 5.682 128.353 3.294 1.00 7.86 675 SER A C 1
ATOM 1837 O O . SER A 1 236 ? 5.723 128.908 2.219 1.00 8.17 675 SER A O 1
ATOM 1840 N N . PRO A 1 237 ? 6.119 127.097 3.488 1.00 7.99 676 PRO A N 1
ATOM 1841 C CA . PRO A 1 237 ? 6.594 126.334 2.349 1.00 8.03 676 PRO A CA 1
ATOM 1842 C C . PRO A 1 237 ? 5.532 126.203 1.235 1.00 8.25 676 PRO A C 1
ATOM 1843 O O . PRO A 1 237 ? 4.363 126.046 1.521 1.00 8.03 676 PRO A O 1
ATOM 1847 N N . ASP A 1 238 ? 5.982 126.262 -0.007 1.00 8.68 677 ASP A N 1
ATOM 1848 C CA . ASP A 1 238 ? 5.066 126.172 -1.174 1.00 9.28 677 ASP A CA 1
ATOM 1849 C C . ASP A 1 238 ? 4.738 124.727 -1.437 1.00 9.30 677 ASP A C 1
ATOM 1850 O O . ASP A 1 238 ? 5.456 124.013 -2.138 1.00 9.05 677 ASP A O 1
ATOM 1855 N N . LEU A 1 239 ? 3.636 124.293 -0.856 1.00 9.40 678 LEU A N 1
ATOM 1856 C CA . LEU A 1 239 ? 3.212 122.902 -0.905 1.00 9.79 678 LEU A CA 1
ATOM 1857 C C . LEU A 1 239 ? 2.791 122.427 -2.277 1.00 10.38 678 LEU A C 1
ATOM 1858 O O . LEU A 1 239 ? 2.817 121.200 -2.566 1.00 10.38 678 LEU A O 1
ATOM 1863 N N . SER A 1 240 ? 2.485 123.365 -3.132 1.00 10.36 679 SER A N 1
ATOM 1864 C CA . SER A 1 240 ? 2.109 123.045 -4.508 1.00 11.13 679 SER A CA 1
ATOM 1865 C C . SER A 1 240 ? 3.269 122.465 -5.299 1.00 11.61 679 SER A C 1
ATOM 1866 O O . SER A 1 240 ? 3.043 121.960 -6.417 1.00 12.21 679 SER A O 1
ATOM 1869 N N . LYS A 1 241 ? 4.513 122.639 -4.831 1.00 11.42 680 LYS A N 1
ATOM 1870 C CA . LYS A 1 241 ? 5.710 122.187 -5.568 1.00 12.28 680 LYS A CA 1
ATOM 1871 C C . LYS A 1 241 ? 6.028 120.702 -5.385 1.00 11.26 680 LYS A C 1
ATOM 1872 O O . LYS A 1 241 ? 7.044 120.199 -5.876 1.00 11.02 680 LYS A O 1
ATOM 1878 N N . VAL A 1 242 ? 5.156 119.953 -4.701 1.00 10.69 681 VAL A N 1
ATOM 1879 C CA . VAL A 1 242 ? 5.375 118.511 -4.642 1.00 10.71 681 VAL A CA 1
ATOM 1880 C C . VAL A 1 242 ? 5.365 117.917 -6.054 1.00 11.17 681 VAL A C 1
ATOM 1881 O O . VAL A 1 242 ? 4.683 118.417 -6.983 1.00 10.98 681 VAL A O 1
ATOM 1885 N N . ARG A 1 243 ? 6.162 116.892 -6.231 1.00 12.05 682 ARG A N 1
ATOM 1886 C CA . ARG A 1 243 ? 6.245 116.200 -7.512 1.00 13.25 682 ARG A CA 1
ATOM 1887 C C . ARG A 1 243 ? 4.917 115.525 -7.854 1.00 13.13 682 ARG A C 1
ATOM 1888 O O . ARG A 1 243 ? 4.063 115.248 -6.993 1.00 12.11 682 ARG A O 1
ATOM 1896 N N . SER A 1 244 ? 4.719 115.306 -9.147 1.00 13.55 683 SER A N 1
ATOM 1897 C CA . SER A 1 244 ? 3.445 114.778 -9.627 1.00 14.48 683 SER A CA 1
ATOM 1898 C C . SER A 1 244 ? 3.060 113.419 -9.088 1.00 14.72 683 SER A C 1
ATOM 1899 O O . SER A 1 244 ? 1.859 113.079 -9.082 1.00 16.69 683 SER A O 1
ATOM 1902 N N . ASN A 1 245 ? 4.025 112.649 -8.589 1.00 13.61 684 ASN A N 1
ATOM 1903 C CA . ASN A 1 245 ? 3.729 111.366 -7.983 1.00 13.23 684 ASN A CA 1
ATOM 1904 C C . ASN A 1 245 ? 3.569 111.409 -6.484 1.00 12.25 684 ASN A C 1
ATOM 1905 O O . ASN A 1 245 ? 3.518 110.337 -5.862 1.00 12.68 684 ASN A O 1
ATOM 1910 N N . CYS A 1 246 ? 3.515 112.597 -5.896 1.00 11.00 685 CYS A N 1
ATOM 1911 C CA . CYS A 1 246 ? 3.326 112.708 -4.438 1.00 10.32 685 CYS A CA 1
ATOM 1912 C C . CYS A 1 246 ? 1.967 112.120 -4.043 1.00 10.21 685 CYS A C 1
ATOM 1913 O O . CYS A 1 246 ? 0.927 112.573 -4.575 1.00 10.24 685 CYS A O 1
ATOM 1916 N N . PRO A 1 247 ? 1.953 111.160 -3.122 1.00 10.02 686 PRO A N 1
ATOM 1917 C CA . PRO A 1 247 ? 0.638 110.622 -2.726 1.00 9.81 686 PRO A CA 1
ATOM 1918 C C . PRO A 1 247 ? -0.212 111.682 -2.001 1.00 9.48 686 PRO A C 1
ATOM 1919 O O . PRO A 1 247 ? 0.302 112.481 -1.232 1.00 9.03 686 PRO A O 1
ATOM 1923 N N . LYS A 1 248 ? -1.508 111.608 -2.207 1.00 9.42 687 LYS A N 1
ATOM 1924 C CA . LYS A 1 248 ? -2.452 112.501 -1.598 1.00 9.51 687 LYS A CA 1
ATOM 1925 C C . LYS A 1 248 ? -2.294 112.481 -0.089 1.00 9.46 687 LYS A C 1
ATOM 1926 O O . LYS A 1 248 ? -2.377 113.502 0.509 1.00 9.26 687 LYS A O 1
ATOM 1932 N N . ARG A 1 249 ? -2.050 111.305 0.484 1.00 9.90 688 ARG A N 1
ATOM 1933 C CA . ARG A 1 249 ? -1.895 111.198 1.940 1.00 10.28 688 ARG A CA 1
ATOM 1934 C C . ARG A 1 249 ? -0.733 112.032 2.427 1.00 10.23 688 ARG A C 1
ATOM 1935 O O . ARG A 1 249 ? -0.797 112.550 3.522 1.00 9.55 688 ARG A O 1
ATOM 1943 N N . MET A 1 250 ? 0.355 112.109 1.641 1.00 10.25 689 MET A N 1
ATOM 1944 C CA A MET A 1 250 ? 1.495 112.904 2.074 0.50 10.51 689 MET A CA 1
ATOM 1945 C CA B MET A 1 250 ? 1.499 112.903 2.081 0.50 10.50 689 MET A CA 1
ATOM 1946 C C . MET A 1 250 ? 1.228 114.400 1.980 1.00 10.12 689 MET A C 1
ATOM 1947 O O . MET A 1 250 ? 1.772 115.145 2.744 1.00 9.66 689 MET A O 1
ATOM 1956 N N . LYS A 1 251 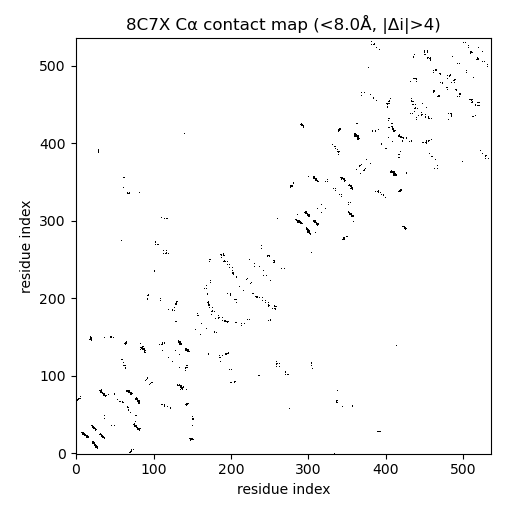? 0.422 114.845 1.000 1.00 9.69 690 LYS A N 1
ATOM 1957 C CA . LYS A 1 251 ? 0.066 116.295 0.946 1.00 9.80 690 LYS A CA 1
ATOM 1958 C C . LYS A 1 251 ? -0.600 116.705 2.238 1.00 9.65 690 LYS A C 1
ATOM 1959 O O . LYS A 1 251 ? -0.242 117.724 2.854 1.00 9.22 690 LYS A O 1
ATOM 1965 N N . ARG A 1 252 ? -1.583 115.909 2.667 1.00 9.57 691 ARG A N 1
ATOM 1966 C CA . ARG A 1 252 ? -2.325 116.215 3.910 1.00 10.13 691 ARG A CA 1
ATOM 1967 C C . ARG A 1 252 ? -1.434 116.138 5.112 1.00 9.34 691 ARG A C 1
ATOM 1968 O O . ARG A 1 252 ? -1.436 117.043 5.963 1.00 8.90 691 ARG A O 1
ATOM 1976 N N . LEU A 1 253 ? -0.660 115.074 5.194 1.00 8.95 692 LEU A N 1
ATOM 1977 C CA . LEU A 1 253 ? 0.193 114.860 6.364 1.00 8.95 692 LEU A CA 1
ATOM 1978 C C . LEU A 1 253 ? 1.226 115.950 6.543 1.00 8.96 692 LEU A C 1
ATOM 1979 O O . LEU A 1 253 ? 1.438 116.463 7.638 1.00 8.62 692 LEU A O 1
ATOM 1984 N N . MET A 1 254 ? 1.878 116.322 5.458 1.00 9.16 693 MET A N 1
ATOM 1985 C CA A MET A 1 254 ? 2.852 117.413 5.460 0.50 9.57 693 MET A CA 1
ATOM 1986 C CA B MET A 1 254 ? 2.855 117.406 5.498 0.50 9.38 693 MET A CA 1
ATOM 1987 C C . MET A 1 254 ? 2.221 118.723 5.969 1.00 9.31 693 MET A C 1
ATOM 1988 O O . MET A 1 254 ? 2.763 119.403 6.877 1.00 9.14 693 MET A O 1
ATOM 1997 N N . ALA A 1 255 ? 1.052 119.064 5.444 1.00 8.84 694 ALA A N 1
ATOM 1998 C CA . ALA A 1 255 ? 0.366 120.299 5.881 1.00 8.75 694 ALA A CA 1
ATOM 1999 C C . ALA A 1 255 ? 0.039 120.257 7.368 1.00 8.76 694 ALA A C 1
ATOM 2000 O O . ALA A 1 255 ? 0.140 121.257 8.042 1.00 8.67 694 ALA A O 1
ATOM 2002 N N . GLU A 1 256 ? -0.347 119.087 7.858 1.00 8.75 695 GLU A N 1
ATOM 2003 C CA . GLU A 1 256 ? -0.650 118.942 9.307 1.00 9.10 695 GLU A CA 1
ATOM 2004 C C . GLU A 1 256 ? 0.571 119.092 10.161 1.00 8.76 695 GLU A C 1
ATOM 2005 O O . GLU A 1 256 ? 0.532 119.736 11.229 1.00 8.28 695 GLU A O 1
ATOM 2011 N N . CYS A 1 257 ? 1.693 118.495 9.736 1.00 8.28 696 CYS A N 1
ATOM 2012 C CA . CYS A 1 257 ? 2.923 118.624 10.528 1.00 8.22 696 CYS A CA 1
ATOM 2013 C C . CYS A 1 257 ? 3.438 120.063 10.608 1.00 7.90 696 CYS A C 1
ATOM 2014 O O . CYS A 1 257 ? 4.107 120.415 11.566 1.00 7.67 696 CYS A O 1
ATOM 2017 N N . LEU A 1 258 ? 3.126 120.862 9.587 1.00 7.66 697 LEU A N 1
ATOM 2018 C CA . LEU A 1 258 ? 3.628 122.236 9.455 1.00 7.68 697 LEU A CA 1
ATOM 2019 C C . LEU A 1 258 ? 2.656 123.256 10.076 1.00 8.00 697 LEU A C 1
ATOM 2020 O O . LEU A 1 258 ? 2.871 124.467 9.963 1.00 7.80 697 LEU A O 1
ATOM 2025 N N . LYS A 1 259 ? 1.585 122.797 10.737 1.00 8.65 698 LYS A N 1
ATOM 2026 C CA . LYS A 1 259 ? 0.611 123.751 11.313 1.00 9.44 698 LYS A CA 1
ATOM 2027 C C . LYS A 1 259 ? 1.279 124.767 12.248 1.00 9.41 698 LYS A C 1
ATOM 2028 O O . LYS A 1 259 ? 2.195 124.438 12.994 1.00 9.29 698 LYS A O 1
ATOM 2034 N N . LYS A 1 260 ? 0.807 125.994 12.154 1.00 9.39 699 LYS A N 1
ATOM 2035 C CA . LYS A 1 260 ? 1.426 127.080 12.877 1.00 9.76 699 LYS A CA 1
ATOM 2036 C C . LYS A 1 260 ? 1.199 126.973 14.362 1.00 10.43 699 LYS A C 1
ATOM 2037 O O . LYS A 1 260 ? 2.111 127.298 15.122 1.00 11.16 699 LYS A O 1
ATOM 2043 N N . LYS A 1 261 ? 0.025 126.531 14.767 1.00 10.97 700 LYS A N 1
ATOM 2044 C CA . LYS A 1 261 ? -0.260 126.349 16.214 1.00 11.88 700 LYS A CA 1
ATOM 2045 C C . LYS A 1 261 ? 0.213 124.978 16.642 1.00 11.69 700 LYS A C 1
ATOM 2046 O O . LYS A 1 261 ? -0.266 123.926 16.136 1.00 11.40 700 LYS A O 1
ATOM 2052 N N . ARG A 1 262 ? 1.207 124.951 17.505 1.00 11.97 701 ARG A N 1
ATOM 2053 C CA . ARG A 1 262 ? 1.911 123.695 17.7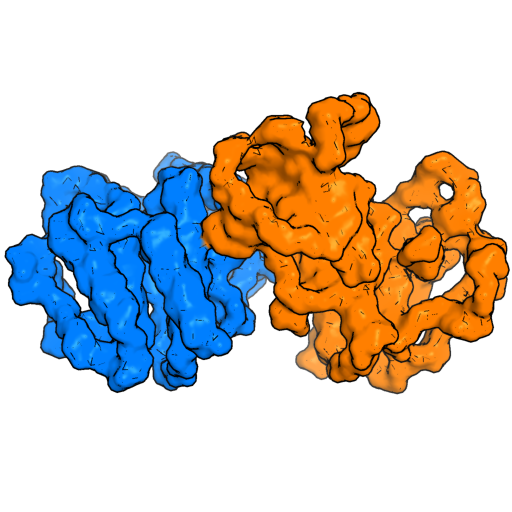54 1.00 12.22 701 ARG A CA 1
ATOM 2054 C C . ARG A 1 262 ? 1.001 122.561 18.181 1.00 12.55 701 ARG A C 1
ATOM 2055 O O . ARG A 1 262 ? 1.225 121.431 17.801 1.00 11.93 701 ARG A O 1
ATOM 2063 N N . ASP A 1 263 ? -0.054 122.854 18.959 1.00 13.39 702 ASP A N 1
ATOM 2064 C CA . ASP A 1 263 ? -0.959 121.786 19.440 1.00 14.75 702 ASP A CA 1
ATOM 2065 C C . ASP A 1 263 ? -1.873 121.192 18.376 1.00 14.27 702 ASP A C 1
ATOM 2066 O O . ASP A 1 263 ? -2.537 120.174 18.621 1.00 15.21 702 ASP A O 1
ATOM 2071 N N . GLU A 1 264 ? -1.902 121.782 17.190 1.00 13.27 703 GLU A N 1
ATOM 2072 C CA . GLU A 1 264 ? -2.654 121.270 16.084 1.00 13.33 703 GLU A CA 1
ATOM 2073 C C . GLU A 1 264 ? -1.853 120.301 15.226 1.00 12.05 703 GLU A C 1
ATOM 2074 O O . GLU A 1 264 ? -2.433 119.674 14.342 1.00 12.39 703 GLU A O 1
ATOM 2080 N N . ARG A 1 265 ? -0.558 120.154 15.497 1.00 10.70 704 ARG A N 1
ATOM 2081 C CA . ARG A 1 265 ? 0.250 119.196 14.750 1.00 10.03 704 ARG A CA 1
ATOM 2082 C C . ARG A 1 265 ? -0.053 117.784 15.298 1.00 10.33 704 ARG A C 1
ATOM 2083 O O . ARG A 1 265 ? -0.327 117.635 16.512 1.00 10.65 704 ARG A O 1
ATOM 2091 N N . PRO A 1 266 ? 0.029 116.774 14.444 1.00 10.14 705 PRO A N 1
ATOM 2092 C CA . PRO A 1 266 ? -0.214 115.394 14.903 1.00 10.32 705 PRO A CA 1
ATOM 2093 C C . PRO A 1 266 ? 0.947 114.867 15.703 1.00 10.39 705 PRO A C 1
ATOM 2094 O O . PRO A 1 266 ? 2.026 115.427 15.676 1.00 10.67 705 PRO A O 1
ATOM 2098 N N . SER A 1 267 ? 0.686 113.853 16.508 1.00 10.28 706 SER A N 1
ATOM 2099 C CA . SER A 1 267 ? 1.738 113.175 17.264 1.00 10.58 706 SER A CA 1
ATOM 2100 C C . SER A 1 267 ? 2.399 112.100 16.414 1.00 9.86 706 SER A C 1
ATOM 2101 O O . SER A 1 267 ? 1.811 111.643 15.418 1.00 9.31 706 SER A O 1
ATOM 2104 N N . PHE A 1 268 ? 3.614 111.685 16.775 1.00 9.46 707 PHE A N 1
ATOM 2105 C CA . PHE A 1 268 ? 4.272 110.648 15.995 1.00 9.36 707 PHE A CA 1
ATOM 2106 C C . PHE A 1 268 ? 3.540 109.286 15.888 1.00 9.57 707 PHE A C 1
ATOM 2107 O O . PHE A 1 268 ? 3.608 108.650 14.850 1.00 9.42 707 PHE A O 1
ATOM 2115 N N . PRO A 1 269 ? 2.828 108.846 16.929 1.00 10.05 708 PRO A N 1
ATOM 2116 C CA . PRO A 1 269 ? 2.104 107.576 16.715 1.00 10.58 708 PRO A CA 1
ATOM 2117 C C . PRO A 1 269 ? 1.144 107.654 15.528 1.00 10.72 708 PRO A C 1
ATOM 2118 O O . PRO A 1 269 ? 1.026 106.717 14.755 1.00 10.78 708 PRO A O 1
ATOM 2122 N N . ARG A 1 270 ? 0.498 108.802 15.400 1.00 11.19 709 ARG A N 1
ATOM 2123 C CA . ARG A 1 270 ? -0.458 109.019 14.303 1.00 11.52 709 ARG A CA 1
ATOM 2124 C C . ARG A 1 270 ? 0.224 109.201 12.973 1.00 10.52 709 ARG A C 1
ATOM 2125 O O . ARG A 1 270 ? -0.250 108.692 11.943 1.00 10.57 709 ARG A O 1
ATOM 2133 N N . ILE A 1 271 ? 1.296 109.958 12.982 1.00 9.76 710 ILE A N 1
ATOM 2134 C CA . ILE A 1 271 ? 2.116 110.141 11.794 1.00 9.31 710 ILE A CA 1
ATOM 2135 C C . ILE A 1 271 ? 2.610 108.786 11.280 1.00 9.26 710 ILE A C 1
ATOM 2136 O O . ILE A 1 271 ? 2.493 108.470 10.085 1.00 9.04 710 ILE A O 1
ATOM 2141 N N . LEU A 1 272 ? 3.167 108.009 12.181 1.00 9.25 711 LEU A N 1
ATOM 2142 C CA . LEU A 1 272 ? 3.700 106.719 11.802 1.00 9.47 711 LEU A CA 1
ATOM 2143 C C . LEU A 1 272 ? 2.624 105.788 11.210 1.00 9.92 711 LEU A C 1
ATOM 2144 O O . LEU A 1 272 ? 2.823 105.174 10.191 1.00 9.88 711 LEU A O 1
ATOM 2149 N N . ALA A 1 273 ? 1.482 105.714 11.889 1.00 10.37 712 ALA A N 1
ATOM 2150 C CA . ALA A 1 273 ? 0.408 104.863 11.430 1.00 11.10 712 ALA A CA 1
ATOM 2151 C C . ALA A 1 273 ? -0.012 105.265 10.007 1.00 11.23 712 ALA A C 1
ATOM 2152 O O . ALA A 1 273 ? -0.330 104.397 9.194 1.00 11.80 712 ALA A O 1
ATOM 2154 N N . GLU A 1 274 ? -0.092 106.563 9.745 1.00 11.53 713 GLU A N 1
ATOM 2155 C CA . GLU A 1 274 ? -0.524 107.071 8.410 1.00 12.19 713 GLU A CA 1
ATOM 2156 C C . GLU A 1 274 ? 0.484 106.658 7.368 1.00 11.75 713 GLU A C 1
ATOM 2157 O O . GLU A 1 274 ? 0.126 106.203 6.274 1.00 11.73 713 GLU A O 1
ATOM 2163 N N . ILE A 1 275 ? 1.767 106.804 7.675 1.00 10.88 714 ILE A N 1
ATOM 2164 C CA . ILE A 1 275 ? 2.808 106.458 6.698 1.00 10.78 714 ILE A CA 1
ATOM 2165 C C . ILE A 1 275 ? 2.860 104.935 6.486 1.00 11.79 714 ILE A C 1
ATOM 2166 O O . ILE A 1 275 ? 3.021 104.461 5.344 1.00 11.79 714 ILE A O 1
ATOM 2171 N N . GLU A 1 276 ? 2.684 104.169 7.554 1.00 13.27 715 GLU A N 1
ATOM 2172 C CA . GLU A 1 276 ? 2.638 102.689 7.409 1.00 15.42 715 GLU A CA 1
ATOM 2173 C C . GLU A 1 276 ? 1.506 102.270 6.485 1.00 15.82 715 GLU A C 1
ATOM 2174 O O . GLU A 1 276 ? 1.707 101.400 5.625 1.00 15.66 715 GLU A O 1
ATOM 2180 N N . GLU A 1 277 ? 0.343 102.928 6.612 1.00 15.94 716 GLU A N 1
ATOM 2181 C CA . GLU A 1 277 ? -0.777 102.634 5.720 1.00 17.71 716 GLU A CA 1
ATOM 2182 C C . GLU A 1 277 ? -0.446 102.975 4.297 1.00 16.37 716 GLU A C 1
ATOM 2183 O O . GLU A 1 277 ? -0.732 102.191 3.399 1.00 17.15 716 GLU A O 1
ATOM 2189 N N . LEU A 1 278 ? 0.180 104.121 4.062 1.00 14.11 717 LEU A N 1
ATOM 2190 C CA . LEU A 1 278 ? 0.547 104.465 2.695 1.00 13.71 717 LEU A CA 1
ATOM 2191 C C . LEU A 1 278 ? 1.533 103.465 2.114 1.00 13.72 717 LEU A C 1
ATOM 2192 O O . LEU A 1 278 ? 1.471 103.148 0.912 1.00 14.43 717 LEU A O 1
ATOM 2197 N N . ALA A 1 279 ? 2.534 103.096 2.895 1.00 13.94 718 ALA A N 1
ATOM 2198 C CA . ALA A 1 279 ? 3.553 102.171 2.411 1.00 14.48 718 ALA A CA 1
ATOM 2199 C C . ALA A 1 279 ? 2.898 100.851 1.994 1.00 15.91 718 ALA A C 1
ATOM 2200 O O . ALA A 1 279 ? 3.270 100.261 0.984 1.00 15.95 718 ALA A O 1
ATOM 2202 N N . ARG A 1 280 ? 1.916 100.410 2.758 1.00 17.42 719 ARG A N 1
ATOM 2203 C CA . ARG A 1 280 ? 1.170 99.177 2.366 1.00 20.60 719 ARG A CA 1
ATOM 2204 C C . ARG A 1 280 ? 0.452 99.352 1.070 1.00 19.98 719 ARG A C 1
ATOM 2205 O O . ARG A 1 280 ? 0.492 98.466 0.227 1.00 20.56 719 ARG A O 1
ATOM 2213 N N . GLU A 1 281 ? -0.187 100.503 0.898 1.00 19.08 720 GLU A N 1
ATOM 2214 C CA . GLU A 1 281 ? -0.935 100.804 -0.330 1.00 20.28 720 GLU A CA 1
ATOM 2215 C C . GLU A 1 281 ? -0.043 100.835 -1.549 1.00 20.64 720 GLU A C 1
ATOM 2216 O O . GLU A 1 281 ? -0.488 100.465 -2.643 1.00 20.86 720 GLU A O 1
ATOM 2222 N N . LEU A 1 282 ? 1.205 101.267 -1.383 1.00 20.83 721 LEU A N 1
ATOM 2223 C CA . LEU A 1 282 ? 2.165 101.339 -2.477 1.00 22.27 721 LEU A CA 1
ATOM 2224 C C . LEU A 1 282 ? 2.811 99.977 -2.787 1.00 25.44 721 LEU A C 1
ATOM 2225 O O . LEU A 1 282 ? 3.372 99.823 -3.878 1.00 28.58 721 LEU A O 1
ATOM 2230 N N . SER A 1 283 ? 2.761 99.011 -1.874 1.00 26.51 722 SER A N 1
ATOM 2231 C CA . SER A 1 283 ? 3.656 97.822 -1.949 1.00 29.76 722 SER A CA 1
ATOM 2232 C C . SER A 1 283 ? 3.153 96.722 -2.865 1.00 31.70 722 SER A C 1
ATOM 2233 O O . SER A 1 283 ? 2.049 96.822 -3.335 1.00 34.36 722 SER A O 1
ATOM 2236 N N . ASP B 1 9 ? 18.738 103.383 33.861 1.00 55.44 448 ASP B N 1
ATOM 2237 C CA . ASP B 1 9 ? 17.548 103.400 32.941 1.00 55.34 448 ASP B CA 1
ATOM 2238 C C . ASP B 1 9 ? 16.693 102.112 33.079 1.00 50.83 448 ASP B C 1
ATOM 2239 O O . ASP B 1 9 ? 16.960 101.270 33.951 1.00 50.63 448 ASP B O 1
ATOM 2244 N N . ASP B 1 10 ? 15.637 101.998 32.263 1.00 44.69 449 ASP B N 1
ATOM 2245 C CA . ASP B 1 10 ? 14.787 100.819 32.304 1.00 36.57 449 ASP B CA 1
ATOM 2246 C C . ASP B 1 10 ? 14.082 100.400 30.983 1.00 29.82 449 ASP B C 1
ATOM 2247 O O . ASP B 1 10 ? 13.462 101.184 30.208 1.00 31.61 449 ASP B O 1
ATOM 2252 N N . TRP B 1 11 ? 14.150 99.106 30.793 1.00 22.69 450 TRP B N 1
ATOM 2253 C CA . TRP B 1 11 ? 13.772 98.483 29.550 1.00 17.85 450 TRP B CA 1
ATOM 2254 C C . TRP B 1 11 ? 12.448 97.722 29.623 1.00 17.21 450 TRP B C 1
ATOM 2255 O O . TRP B 1 11 ? 12.079 97.039 28.697 1.00 15.47 450 TRP B O 1
ATOM 2266 N N . GLU B 1 12 ? 11.709 97.860 30.713 1.00 16.56 451 GLU B N 1
ATOM 2267 C CA . GLU B 1 12 ? 10.464 97.172 30.817 1.00 17.05 451 GLU B CA 1
ATOM 2268 C C . GLU B 1 12 ? 9.451 97.884 29.948 1.00 16.84 451 GLU B C 1
ATOM 2269 O O . GLU B 1 12 ? 9.318 99.145 30.049 1.00 18.43 451 GLU B O 1
ATOM 2275 N N . ILE B 1 13 ? 8.755 97.140 29.100 1.00 15.87 452 ILE B N 1
ATOM 2276 C CA . ILE B 1 13 ? 7.727 97.694 28.232 1.00 15.91 452 ILE B CA 1
ATOM 2277 C C . ILE B 1 13 ? 6.349 97.447 28.862 1.00 17.32 452 ILE B C 1
ATOM 2278 O O . ILE B 1 13 ? 5.946 96.289 29.055 1.00 18.54 452 ILE B O 1
ATOM 2283 N N . PRO B 1 14 ? 5.598 98.531 29.115 1.00 18.76 453 PRO B N 1
ATOM 2284 C CA . PRO B 1 14 ? 4.261 98.349 29.686 1.00 20.81 453 PRO B CA 1
ATOM 2285 C C . PRO B 1 14 ? 3.297 97.531 28.864 1.00 22.17 453 PRO B C 1
ATOM 2286 O O . PRO B 1 14 ? 3.356 97.493 27.629 1.00 21.41 453 PRO B O 1
ATOM 2290 N N . ASP B 1 15 ? 2.411 96.813 29.559 1.00 24.82 454 ASP B N 1
ATOM 2291 C CA . ASP B 1 15 ? 1.492 95.896 28.877 1.00 26.82 454 ASP B CA 1
ATOM 2292 C C . ASP B 1 15 ? 0.588 96.703 27.980 1.00 25.54 454 ASP B C 1
ATOM 2293 O O . ASP B 1 15 ? 0.266 97.835 28.296 1.00 26.60 454 ASP B O 1
ATOM 2298 N N . GLY B 1 16 ? 0.267 96.146 26.821 1.00 25.08 455 GLY B N 1
ATOM 2299 C CA . GLY B 1 16 ? -0.646 96.813 25.902 1.00 23.92 455 GLY B CA 1
ATOM 2300 C C . GLY B 1 16 ? 0.022 97.530 24.736 1.00 22.68 455 GLY B C 1
ATOM 2301 O O . GLY B 1 16 ? -0.641 97.806 23.723 1.00 25.05 455 GLY B O 1
ATOM 2302 N N . GLN B 1 17 ? 1.310 97.842 24.862 1.00 19.64 456 GLN B N 1
ATOM 2303 C CA . GLN B 1 17 ? 1.976 98.669 23.844 1.00 17.94 456 GLN B CA 1
ATOM 2304 C C . GLN B 1 17 ? 2.361 97.908 22.628 1.00 17.12 456 GLN B C 1
ATOM 2305 O O . GLN B 1 17 ? 2.401 98.467 21.527 1.00 16.95 456 GLN B O 1
ATOM 2311 N N . ILE B 1 18 ? 2.666 96.639 22.804 1.00 16.65 457 ILE B N 1
ATOM 2312 C CA . ILE B 1 18 ? 3.091 95.808 21.675 1.00 16.49 457 ILE B CA 1
ATOM 2313 C C . ILE B 1 18 ? 1.926 95.100 21.041 1.00 16.47 457 ILE B C 1
ATOM 2314 O O . ILE B 1 18 ? 1.118 94.442 21.737 1.00 17.26 457 ILE B O 1
ATOM 2319 N N . THR B 1 19 ? 1.814 95.204 19.726 1.00 16.12 458 THR B N 1
ATOM 2320 C CA . THR B 1 19 ? 0.804 94.435 18.992 1.00 17.50 458 THR B CA 1
ATOM 2321 C C . THR B 1 19 ? 1.482 93.177 18.515 1.00 16.91 458 THR B C 1
ATOM 2322 O O . THR B 1 19 ? 2.410 93.251 17.724 1.00 16.48 458 THR B O 1
ATOM 2326 N N . VAL B 1 20 ? 1.046 92.026 19.018 1.00 16.79 459 VAL B N 1
ATOM 2327 C CA . VAL B 1 20 ? 1.728 90.756 18.698 1.00 16.94 459 VAL B CA 1
ATOM 2328 C C . VAL B 1 20 ? 1.090 90.159 17.444 1.00 17.27 459 VAL B C 1
ATOM 2329 O O . VAL B 1 20 ? -0.135 89.903 17.436 1.00 18.58 459 VAL B O 1
ATOM 2333 N N . GLY B 1 21 ? 1.894 89.994 16.380 1.00 16.37 460 GLY B N 1
ATOM 2334 C CA . GLY B 1 21 ? 1.436 89.550 15.066 1.00 17.18 460 GLY B CA 1
ATOM 2335 C C . GLY B 1 21 ? 1.660 88.081 14.780 1.00 17.60 460 GLY B C 1
ATOM 2336 O O . GLY B 1 21 ? 1.379 87.216 15.614 1.00 17.34 460 GLY B O 1
ATOM 2337 N N . GLN B 1 22 ? 2.161 87.810 13.581 1.00 18.65 461 GLN B N 1
ATOM 2338 C CA . GLN B 1 22 ? 2.333 86.469 13.072 1.00 20.43 461 GLN B CA 1
ATOM 2339 C C . GLN B 1 22 ? 3.241 85.645 13.953 1.00 19.37 461 GLN B C 1
ATOM 2340 O O . GLN B 1 22 ? 4.335 86.094 14.336 1.00 17.41 461 GLN B O 1
ATOM 2346 N N . ARG B 1 23 ? 2.840 84.415 14.212 1.00 19.41 462 ARG B N 1
ATOM 2347 C CA . ARG B 1 23 ? 3.699 83.466 14.905 1.00 19.97 462 ARG B CA 1
ATOM 2348 C C . ARG B 1 23 ? 4.775 82.952 13.949 1.00 19.42 462 ARG B C 1
ATOM 2349 O O . ARG B 1 23 ? 4.459 82.533 12.842 1.00 19.27 462 ARG B O 1
ATOM 2357 N N . ILE B 1 24 ? 6.042 83.036 14.366 1.00 18.55 463 ILE B N 1
ATOM 2358 C CA . ILE B 1 24 ? 7.170 82.612 13.541 1.00 18.83 463 ILE B CA 1
ATOM 2359 C C . ILE B 1 24 ? 7.620 81.192 13.884 1.00 19.94 463 ILE B C 1
ATOM 2360 O O . ILE B 1 24 ? 7.843 80.393 12.983 1.00 21.68 463 ILE B O 1
ATOM 2365 N N . GLY B 1 25 ? 7.782 80.892 15.166 1.00 20.12 464 GLY B N 1
ATOM 2366 C CA . GLY B 1 25 ? 8.229 79.579 15.617 1.00 20.86 464 GLY B CA 1
ATOM 2367 C C . GLY B 1 25 ? 8.636 79.542 17.076 1.00 21.57 464 GLY B C 1
ATOM 2368 O O . GLY B 1 25 ? 8.554 80.531 17.779 1.00 21.48 464 GLY B O 1
ATOM 2369 N N . SER B 1 26 ? 9.160 78.396 17.505 1.00 21.48 465 SER B N 1
ATOM 2370 C CA . SER B 1 26 ? 9.733 78.295 18.856 1.00 21.47 465 SER B CA 1
ATOM 2371 C C . SER B 1 26 ? 11.112 78.953 18.934 1.00 22.14 465 SER B C 1
ATOM 2372 O O . SER B 1 26 ? 11.910 78.874 17.997 1.00 21.63 465 SER B O 1
ATOM 2375 N N . GLY B 1 27 ? 11.390 79.540 20.092 1.00 22.48 466 GLY B N 1
ATOM 2376 C CA . GLY B 1 27 ? 12.682 80.159 20.335 1.00 23.99 466 GLY B CA 1
ATOM 2377 C C . GLY B 1 27 ? 13.508 79.233 21.146 1.00 26.19 466 GLY B C 1
ATOM 2378 O O . GLY B 1 27 ? 13.176 78.039 21.242 1.00 26.49 466 GLY B O 1
ATOM 2379 N N . SER B 1 28 ? 14.548 79.778 21.790 1.00 28.03 467 SER B N 1
ATOM 2380 C CA . SER B 1 28 ? 15.335 78.997 22.742 1.00 30.38 467 SER B CA 1
ATOM 2381 C C . SER B 1 28 ? 14.548 78.630 23.996 1.00 30.56 467 SER B C 1
ATOM 2382 O O . SER B 1 28 ? 14.841 77.609 24.623 1.00 32.82 467 SER B O 1
ATOM 2385 N N . PHE B 1 29 ? 13.575 79.458 24.376 1.00 29.44 468 PHE B N 1
ATOM 2386 C CA . PHE B 1 29 ? 12.433 79.044 25.202 1.00 29.17 468 PHE B CA 1
ATOM 2387 C C . PHE B 1 29 ? 11.260 79.726 24.544 1.00 28.12 468 PHE B C 1
ATOM 2388 O O . PHE B 1 29 ? 11.452 80.556 23.711 1.00 28.82 468 PHE B O 1
ATOM 2396 N N . GLY B 1 30 ? 10.048 79.397 24.934 1.00 27.09 469 GLY B N 1
ATOM 2397 C CA . GLY B 1 30 ? 8.882 80.133 24.419 1.00 25.12 469 GLY B CA 1
ATOM 2398 C C . GLY B 1 30 ? 8.705 80.196 22.898 1.00 22.64 469 GLY B C 1
ATOM 2399 O O . GLY B 1 30 ? 9.216 79.369 22.171 1.00 23.63 469 GLY B O 1
ATOM 2400 N N . THR B 1 31 ? 7.936 81.188 22.450 1.00 19.87 470 THR B N 1
ATOM 2401 C CA . THR B 1 31 ? 7.434 81.263 21.068 1.00 18.95 470 THR B CA 1
ATOM 2402 C C . THR B 1 31 ? 7.735 82.661 20.543 1.00 17.07 470 THR B C 1
ATOM 2403 O O . THR B 1 31 ? 7.524 83.646 21.250 1.00 16.36 470 THR B O 1
ATOM 2407 N N . VAL B 1 32 ? 8.222 82.730 19.310 1.00 15.52 471 VAL B N 1
ATOM 2408 C CA . VAL B 1 32 ? 8.591 84.019 18.672 1.00 15.07 471 VAL B CA 1
ATOM 2409 C C . VAL B 1 32 ? 7.504 84.463 17.723 1.00 14.65 471 VAL B C 1
ATOM 2410 O O . VAL B 1 32 ? 7.003 83.674 16.913 1.00 14.75 471 VAL B O 1
ATOM 2414 N N . TYR B 1 33 ? 7.151 85.743 17.820 1.00 14.27 472 TYR B N 1
ATOM 2415 C CA . TYR B 1 33 ? 6.167 86.381 16.957 1.00 14.61 472 TYR B CA 1
ATOM 2416 C C . TYR B 1 33 ? 6.792 87.634 16.353 1.00 14.45 472 TYR B C 1
ATOM 2417 O O . TYR B 1 33 ? 7.676 88.260 16.989 1.00 13.82 472 TYR B O 1
ATOM 2426 N N . LYS B 1 34 ? 6.314 88.029 15.174 1.00 13.93 473 LYS B N 1
ATOM 2427 C CA . LYS B 1 34 ? 6.564 89.387 14.666 1.00 14.47 473 LYS B CA 1
ATOM 2428 C C . LYS B 1 34 ? 5.567 90.321 15.332 1.00 14.53 473 LYS B C 1
ATOM 2429 O O . LYS B 1 34 ? 4.426 89.930 15.592 1.00 15.51 473 LYS B O 1
ATOM 2435 N N . GLY B 1 35 ? 6.018 91.504 15.716 1.00 13.71 474 GLY B N 1
ATOM 2436 C CA . GLY B 1 35 ? 5.137 92.447 16.379 1.00 13.65 474 GLY B CA 1
ATOM 2437 C C . GLY B 1 35 ? 5.385 93.872 15.942 1.00 13.35 474 GLY B C 1
ATOM 2438 O O . GLY B 1 35 ? 6.263 94.157 15.125 1.00 12.31 474 GLY B O 1
ATOM 2439 N N . LYS B 1 36 ? 4.514 94.743 16.426 1.00 13.82 475 LYS B N 1
ATOM 2440 C CA . LYS B 1 36 ? 4.609 96.186 16.178 1.00 14.58 475 LYS B CA 1
ATOM 2441 C C . LYS B 1 36 ? 4.838 96.898 17.493 1.00 13.33 475 LYS B C 1
ATOM 2442 O O . LYS B 1 36 ? 4.072 96.708 18.439 1.00 13.35 475 LYS B O 1
ATOM 2448 N N . TRP B 1 37 ? 5.893 97.710 17.542 1.00 11.97 476 TRP B N 1
ATOM 2449 C CA . TRP B 1 37 ? 6.218 98.558 18.683 1.00 11.47 476 TRP B CA 1
ATOM 2450 C C . TRP B 1 37 ? 7.195 99.601 18.171 1.00 11.06 476 TRP B C 1
ATOM 2451 O O . TRP B 1 37 ? 8.382 99.325 18.006 1.00 11.07 476 TRP B O 1
ATOM 2462 N N . HIS B 1 38 ? 6.666 100.758 17.817 1.00 11.02 477 HIS B N 1
ATOM 2463 C CA . HIS B 1 38 ? 7.480 101.839 17.218 1.00 11.19 477 HIS B CA 1
ATOM 2464 C C . HIS B 1 38 ? 8.171 101.353 16.000 1.00 10.98 477 HIS B C 1
ATOM 2465 O O . HIS B 1 38 ? 9.343 101.694 15.754 1.00 10.83 477 HIS B O 1
ATOM 2472 N N . GLY B 1 39 ? 7.444 100.606 15.186 1.00 11.20 478 GLY B N 1
ATOM 2473 C CA . GLY B 1 39 ? 8.052 99.896 14.064 1.00 11.38 478 GLY B CA 1
ATOM 2474 C C . GLY B 1 39 ? 7.983 98.381 14.234 1.00 11.74 478 GLY B C 1
ATOM 2475 O O . GLY B 1 39 ? 7.206 97.859 15.047 1.00 12.61 478 GLY B O 1
ATOM 2476 N N . ASP B 1 40 ? 8.789 97.657 13.488 1.00 11.86 479 ASP B N 1
ATOM 2477 C CA . ASP B 1 40 ? 8.768 96.180 13.604 1.00 12.50 479 ASP B CA 1
ATOM 2478 C C . ASP B 1 40 ? 9.615 95.731 14.785 1.00 11.76 479 ASP B C 1
ATOM 2479 O O . ASP B 1 40 ? 10.640 96.335 15.100 1.00 11.42 479 ASP B O 1
ATOM 2484 N N . VAL B 1 41 ? 9.146 94.707 15.467 1.00 11.26 480 VAL B N 1
ATOM 2485 C CA . VAL B 1 41 ? 9.943 94.032 16.486 1.00 10.87 480 VAL B CA 1
ATOM 2486 C C . VAL B 1 41 ? 9.739 92.531 16.363 1.00 10.84 480 VAL B C 1
ATOM 2487 O O . VAL B 1 41 ? 8.817 92.084 15.732 1.00 10.97 480 VAL B O 1
ATOM 2491 N N . ALA B 1 42 ? 10.611 91.785 17.028 1.00 10.60 481 ALA B N 1
ATOM 2492 C CA . ALA B 1 42 ? 10.333 90.379 17.373 1.00 11.10 481 ALA B CA 1
ATOM 2493 C C . ALA B 1 42 ? 10.012 90.295 18.853 1.00 11.49 481 ALA B C 1
ATOM 2494 O O . ALA B 1 42 ? 10.606 91.016 19.657 1.00 11.90 481 ALA B O 1
ATOM 2496 N N . VAL B 1 43 ? 9.058 89.434 19.208 1.00 12.00 482 VAL B N 1
ATOM 2497 C CA . VAL B 1 43 ? 8.667 89.244 20.594 1.00 12.91 482 VAL B CA 1
ATOM 2498 C C . VAL B 1 43 ? 8.752 87.750 20.851 1.00 13.30 482 VAL B C 1
ATOM 2499 O O . VAL B 1 43 ? 8.047 86.962 20.219 1.00 13.26 482 VAL B O 1
ATOM 2503 N N . LYS B 1 44 ? 9.560 87.366 21.824 1.00 13.66 483 LYS B N 1
ATOM 2504 C CA . LYS B 1 44 ? 9.648 85.978 22.272 1.00 15.33 483 LYS B CA 1
ATOM 2505 C C . LYS B 1 44 ? 8.916 85.876 23.598 1.00 16.45 483 LYS B C 1
ATOM 2506 O O . LYS B 1 44 ? 9.355 86.450 24.601 1.00 15.90 483 LYS B O 1
ATOM 2512 N N . MET B 1 45 ? 7.814 85.117 23.597 1.00 18.84 484 MET B N 1
ATOM 2513 C CA . MET B 1 45 ? 6.933 85.030 24.762 1.00 22.46 484 MET B CA 1
ATOM 2514 C C . MET B 1 45 ? 6.837 83.612 25.300 1.00 23.63 484 MET B C 1
ATOM 2515 O O . MET B 1 45 ? 6.789 82.652 24.553 1.00 22.99 484 MET B O 1
ATOM 2520 N N . LEU B 1 46 ? 6.856 83.502 26.618 1.00 25.25 485 LEU B N 1
ATOM 2521 C CA . LEU B 1 46 ? 6.532 82.228 27.263 1.00 27.84 485 LEU B CA 1
ATOM 2522 C C . LEU B 1 46 ? 5.060 82.126 27.560 1.00 31.08 485 LEU B C 1
ATOM 2523 O O . LEU B 1 46 ? 4.565 82.757 28.474 1.00 34.01 485 LEU B O 1
ATOM 2528 N N . ASN B 1 47 ? 4.367 81.325 26.758 1.00 34.50 486 ASN B N 1
ATOM 2529 C CA . ASN B 1 47 ? 2.928 81.226 26.809 1.00 37.51 486 ASN B CA 1
ATOM 2530 C C . ASN B 1 47 ? 2.514 80.174 27.846 1.00 39.30 486 ASN B C 1
ATOM 2531 O O . ASN B 1 47 ? 2.185 79.053 27.500 1.00 40.91 486 ASN B O 1
ATOM 2536 N N . VAL B 1 48 ? 2.577 80.547 29.121 1.00 39.16 487 VAL B N 1
ATOM 2537 C CA . VAL B 1 48 ? 2.214 79.644 30.228 1.00 40.34 487 VAL B CA 1
ATOM 2538 C C . VAL B 1 48 ? 1.423 80.418 31.253 1.00 41.69 487 VAL B C 1
ATOM 2539 O O . VAL B 1 48 ? 1.454 81.635 31.254 1.00 42.27 487 VAL B O 1
ATOM 2543 N N . THR B 1 49 ? 0.705 79.707 32.121 1.00 44.52 488 THR B N 1
ATOM 2544 C CA . THR B 1 49 ? -0.118 80.384 33.140 1.00 45.86 488 THR B CA 1
ATOM 2545 C C . THR B 1 49 ? 0.826 81.030 34.152 1.00 43.13 488 THR B C 1
ATOM 2546 O O . THR B 1 49 ? 0.737 82.225 34.434 1.00 44.26 488 THR B O 1
ATOM 2550 N N . ALA B 1 50 ? 1.745 80.223 34.668 1.00 41.62 489 ALA B N 1
ATOM 2551 C CA . ALA B 1 50 ? 2.739 80.667 35.612 1.00 39.27 489 ALA B CA 1
ATOM 2552 C C . ALA B 1 50 ? 4.090 80.031 35.321 1.00 36.30 489 ALA B C 1
ATOM 2553 O O . ALA B 1 50 ? 4.194 78.819 35.162 1.00 36.77 489 ALA B O 1
ATOM 2555 N N . PRO B 1 51 ? 5.141 80.843 35.223 1.00 33.56 490 PRO B N 1
ATOM 2556 C CA . PRO B 1 51 ? 6.442 80.269 34.927 1.00 32.03 490 PRO B CA 1
ATOM 2557 C C . PRO B 1 51 ? 7.041 79.445 36.078 1.00 31.58 490 PRO B C 1
ATOM 2558 O O . PRO B 1 51 ? 6.871 79.815 37.226 1.00 32.26 490 PRO B O 1
ATOM 2562 N N . THR B 1 52 ? 7.743 78.363 35.765 1.00 31.65 491 THR B N 1
ATOM 2563 C CA . THR B 1 52 ? 8.555 77.627 36.759 1.00 32.03 491 THR B CA 1
ATOM 2564 C C . THR B 1 52 ? 9.724 78.482 37.198 1.00 32.31 491 THR B C 1
ATOM 2565 O O . THR B 1 52 ? 10.055 79.478 36.519 1.00 29.41 491 THR B O 1
ATOM 2569 N N . PRO B 1 53 ? 10.361 78.115 38.334 1.00 31.76 492 PRO B N 1
ATOM 2570 C CA . PRO B 1 53 ? 11.579 78.870 38.691 1.00 31.61 492 PRO B CA 1
ATOM 2571 C C . PRO B 1 53 ? 12.677 78.802 37.603 1.00 30.93 492 PRO B C 1
ATOM 2572 O O . PRO B 1 53 ? 13.363 79.805 37.354 1.00 29.38 492 PRO B O 1
ATOM 2576 N N . GLN B 1 54 ? 12.804 77.640 36.975 1.00 29.39 493 GLN B N 1
ATOM 2577 C CA . GLN B 1 54 ? 13.699 77.418 35.862 1.00 30.18 493 GLN B CA 1
ATOM 2578 C C . GLN B 1 54 ? 13.405 78.345 34.674 1.00 27.45 493 GLN B C 1
ATOM 2579 O O . GLN B 1 54 ? 14.340 78.880 34.049 1.00 25.93 493 GLN B O 1
ATOM 2585 N N . GLN B 1 55 ? 12.131 78.468 34.313 1.00 26.06 494 GLN B N 1
ATOM 2586 C CA . GLN B 1 55 ? 11.733 79.372 33.213 1.00 24.61 494 GLN B CA 1
ATOM 2587 C C . GLN B 1 55 ? 12.030 80.836 33.569 1.00 22.99 494 GLN B C 1
ATOM 2588 O O . GLN B 1 55 ? 12.525 81.596 32.720 1.00 21.01 494 GLN B O 1
ATOM 2594 N N . LEU B 1 56 ? 11.734 81.222 34.807 1.00 22.38 495 LEU B N 1
ATOM 2595 C CA . LEU B 1 56 ? 12.039 82.568 35.258 1.00 22.33 495 LEU B CA 1
ATOM 2596 C C . LEU B 1 56 ? 13.525 82.812 35.212 1.00 21.00 495 LEU B C 1
ATOM 2597 O O . LEU B 1 56 ? 13.957 83.881 34.777 1.00 20.22 495 LEU B O 1
ATOM 2602 N N . GLN B 1 57 ? 14.323 81.843 35.638 1.00 20.80 496 GLN B N 1
ATOM 2603 C CA . GLN B 1 57 ? 15.773 82.050 35.641 1.00 20.79 496 GLN B CA 1
ATOM 2604 C C . GLN B 1 57 ? 16.309 82.123 34.230 1.00 19.42 496 GLN B C 1
ATOM 2605 O O . GLN B 1 57 ? 17.187 82.953 33.945 1.00 19.24 496 GLN B O 1
ATOM 2611 N N . ALA B 1 58 ? 15.760 81.322 33.337 1.00 18.01 497 ALA B N 1
ATOM 2612 C CA . ALA B 1 58 ? 16.189 81.392 31.941 1.00 16.62 497 ALA B CA 1
ATOM 2613 C C . ALA B 1 58 ? 15.872 82.769 31.338 1.00 15.82 497 ALA B C 1
ATOM 2614 O O . ALA B 1 58 ? 16.708 83.342 30.577 1.00 15.36 497 ALA B O 1
ATOM 2616 N N . PHE B 1 59 ? 14.673 83.267 31.598 1.00 15.57 498 PHE B N 1
ATOM 2617 C CA . PHE B 1 59 ? 14.278 84.599 31.137 1.00 15.22 498 PHE B CA 1
ATOM 2618 C C . PHE B 1 59 ? 15.214 85.664 31.703 1.00 15.01 498 PHE B C 1
ATOM 2619 O O . PHE B 1 59 ? 15.685 86.562 31.003 1.00 13.94 498 PHE B O 1
ATOM 2627 N N . LYS B 1 60 ? 15.427 85.620 33.024 1.00 15.56 499 LYS B N 1
ATOM 2628 C CA . LYS B 1 60 ? 16.306 86.612 33.633 1.00 16.41 499 LYS B CA 1
ATOM 2629 C C . LYS B 1 60 ? 17.717 86.581 33.070 1.00 15.19 499 LYS B C 1
ATOM 2630 O O . LYS B 1 60 ? 18.325 87.655 32.864 1.00 15.01 499 LYS B O 1
ATOM 2636 N N . ASN B 1 61 ? 18.229 85.381 32.803 1.00 14.52 500 ASN B N 1
ATOM 2637 C CA . ASN B 1 61 ? 19.569 85.226 32.276 1.00 14.55 500 ASN B CA 1
ATOM 2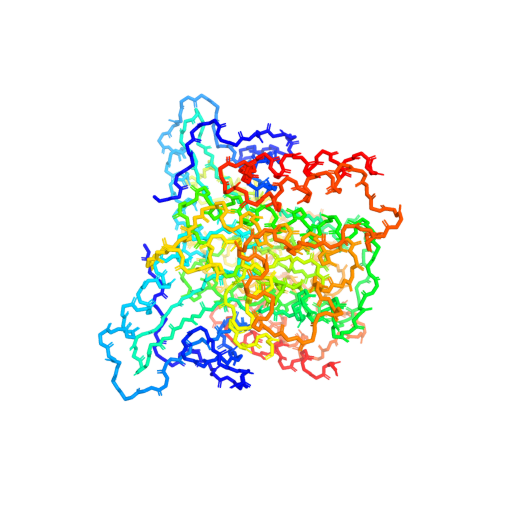638 C C . ASN B 1 61 ? 19.649 85.845 30.913 1.00 13.76 500 ASN B C 1
ATOM 2639 O O . ASN B 1 61 ? 20.622 86.574 30.602 1.00 14.32 500 ASN B O 1
ATOM 2644 N N . GLU B 1 62 ? 18.610 85.626 30.121 1.00 13.40 501 GLU B N 1
ATOM 2645 C CA . GLU B 1 62 ? 18.633 86.078 28.737 1.00 13.24 501 GLU B CA 1
ATOM 2646 C C . GLU B 1 62 ? 18.535 87.593 28.678 1.00 12.74 501 GLU B C 1
ATOM 2647 O O . GLU B 1 62 ? 19.300 88.245 27.946 1.00 12.92 501 GLU B O 1
ATOM 2653 N N . VAL B 1 63 ? 17.639 88.175 29.453 1.00 12.51 502 VAL B N 1
ATOM 2654 C CA . VAL B 1 63 ? 17.569 89.629 29.530 1.00 12.24 502 VAL B CA 1
ATOM 2655 C C . VAL B 1 63 ? 18.880 90.202 30.052 1.00 12.21 502 VAL B C 1
ATOM 2656 O O . VAL B 1 63 ? 19.396 91.184 29.526 1.00 11.84 502 VAL B O 1
ATOM 2660 N N . GLY B 1 64 ? 19.462 89.548 31.056 1.00 12.38 503 GLY B N 1
ATOM 2661 C CA . GLY B 1 64 ? 20.717 90.016 31.676 1.00 12.88 503 GLY B CA 1
ATOM 2662 C C . GLY B 1 64 ? 21.845 90.050 30.674 1.00 13.00 503 GLY B C 1
ATOM 2663 O O . GLY B 1 64 ? 22.667 90.971 30.717 1.00 13.73 503 GLY B O 1
ATOM 2664 N N . VAL B 1 65 ? 21.942 89.043 29.836 1.00 12.52 504 VAL B N 1
ATOM 2665 C CA A VAL B 1 65 ? 23.001 88.954 28.825 0.50 12.44 504 VAL B CA 1
ATOM 2666 C CA B VAL B 1 65 ? 23.048 89.082 28.880 0.50 12.48 504 VAL B CA 1
ATOM 2667 C C . VAL B 1 65 ? 22.738 89.977 27.708 1.00 12.16 504 VAL B C 1
ATOM 2668 O O . VAL B 1 65 ? 23.622 90.719 27.348 1.00 12.47 504 VAL B O 1
ATOM 2675 N N . LEU B 1 66 ? 21.510 89.961 27.194 1.00 11.88 505 LEU B N 1
ATOM 2676 C CA . LEU B 1 66 ? 21.188 90.819 26.091 1.00 11.76 505 LEU B CA 1
ATOM 2677 C C . LEU B 1 66 ? 21.345 92.290 26.429 1.00 11.66 505 LEU B C 1
ATOM 2678 O O . LEU B 1 66 ? 21.791 93.087 25.577 1.00 10.78 505 LEU B O 1
ATOM 2683 N N . ARG B 1 67 ? 21.001 92.675 27.642 1.00 12.12 506 ARG B N 1
ATOM 2684 C CA . ARG B 1 67 ? 21.109 94.103 28.021 1.00 13.20 506 ARG B CA 1
ATOM 2685 C C . ARG B 1 67 ? 22.569 94.579 28.116 1.00 12.51 506 ARG B C 1
ATOM 2686 O O . ARG B 1 67 ? 22.834 95.780 28.176 1.00 12.82 506 ARG B O 1
ATOM 2694 N N . LYS B 1 68 ? 23.524 93.652 28.153 1.00 12.46 507 LYS B N 1
ATOM 2695 C CA . LYS B 1 68 ? 24.940 93.962 28.159 1.00 12.78 507 LYS B CA 1
ATOM 2696 C C . LYS B 1 68 ? 25.485 94.156 26.761 1.00 10.91 507 LYS B C 1
ATOM 2697 O O . LYS B 1 68 ? 26.700 94.419 26.633 1.00 11.50 507 LYS B O 1
ATOM 2703 N N . THR B 1 69 ? 24.626 94.057 25.736 1.00 9.66 508 THR B N 1
ATOM 2704 C CA . THR B 1 69 ? 25.141 94.084 24.357 1.00 8.76 508 THR B CA 1
ATOM 2705 C C . THR B 1 69 ? 24.629 95.292 23.563 1.00 8.35 508 THR B C 1
ATOM 2706 O O . THR B 1 69 ? 23.432 95.579 23.542 1.00 8.09 508 THR B O 1
ATOM 2710 N N . ARG B 1 70 ? 25.568 96.023 22.988 1.00 8.03 509 ARG B N 1
ATOM 2711 C CA . ARG B 1 70 ? 25.308 97.105 22.015 1.00 8.01 509 ARG B CA 1
ATOM 2712 C C . ARG B 1 70 ? 26.353 97.030 20.895 1.00 7.88 509 ARG B C 1
ATOM 2713 O O . ARG B 1 70 ? 27.438 97.591 21.020 1.00 8.15 509 ARG B O 1
ATOM 2721 N N . HIS B 1 71 ? 26.025 96.330 19.833 1.00 7.66 510 HIS B N 1
ATOM 2722 C CA . HIS B 1 71 ? 26.971 96.111 18.725 1.00 7.95 510 HIS B CA 1
ATOM 2723 C C . HIS B 1 71 ? 26.173 95.849 17.470 1.00 8.01 510 HIS B C 1
ATOM 2724 O O . HIS B 1 71 ? 25.170 95.160 17.518 1.00 7.85 510 HIS B O 1
ATOM 2731 N N . VAL B 1 72 ? 26.632 96.359 16.358 1.00 8.31 511 VAL B N 1
ATOM 2732 C CA . VAL B 1 72 ? 25.868 96.193 15.123 1.00 8.66 511 VAL B CA 1
ATOM 2733 C C . VAL B 1 72 ? 25.703 94.736 14.684 1.00 8.64 511 VAL B C 1
ATOM 2734 O O . VAL B 1 72 ? 24.775 94.436 13.938 1.00 9.61 511 VAL B O 1
ATOM 2738 N N . ASN B 1 73 ? 26.608 93.849 15.047 1.00 8.11 512 ASN B N 1
ATOM 2739 C CA . ASN B 1 73 ? 26.523 92.458 14.632 1.00 8.16 512 ASN B CA 1
ATOM 2740 C C . ASN B 1 73 ? 25.939 91.547 15.685 1.00 7.94 512 ASN B C 1
ATOM 2741 O O . ASN B 1 73 ? 25.955 90.333 15.512 1.00 8.01 512 ASN B O 1
ATOM 2746 N N . ILE B 1 74 ? 25.343 92.115 16.750 1.00 7.95 513 ILE B N 1
ATOM 2747 C CA . ILE B 1 74 ? 24.593 91.326 17.729 1.00 8.08 513 ILE B CA 1
ATOM 2748 C C . ILE B 1 74 ? 23.136 91.776 17.650 1.00 8.03 513 ILE B C 1
ATOM 2749 O O . ILE B 1 74 ? 22.848 92.965 17.674 1.00 8.29 513 ILE B O 1
ATOM 2754 N N . LEU B 1 75 ? 22.207 90.827 17.562 1.00 8.24 514 LEU B N 1
ATOM 2755 C CA . LEU B 1 75 ? 20.767 91.157 17.627 1.00 8.46 514 LEU B CA 1
ATOM 2756 C C . LEU B 1 75 ? 20.446 92.227 18.660 1.00 8.40 514 LEU B C 1
ATOM 2757 O O . LEU B 1 75 ? 20.817 92.104 19.820 1.00 8.46 514 LEU B O 1
ATOM 2762 N N . LEU B 1 76 ? 19.731 93.265 18.246 1.00 8.13 515 LEU B N 1
ATOM 2763 C CA . LEU B 1 76 ? 19.465 94.383 19.136 1.00 8.10 515 LEU B CA 1
ATOM 2764 C C . LEU B 1 76 ? 18.326 94.107 20.105 1.00 8.05 515 LEU B C 1
ATOM 2765 O O . LEU B 1 76 ? 17.191 93.996 19.721 1.00 8.09 515 LEU B O 1
ATOM 2770 N N . PHE B 1 77 ? 18.687 93.957 21.371 1.00 7.91 516 PHE B N 1
ATOM 2771 C CA . PHE B 1 77 ? 17.701 93.871 22.431 1.00 8.16 516 PHE B CA 1
ATOM 2772 C C . PHE B 1 77 ? 17.008 95.238 22.553 1.00 8.12 516 PHE B C 1
ATOM 2773 O O . PHE B 1 77 ? 17.690 96.281 22.503 1.00 7.71 516 PHE B O 1
ATOM 2781 N N . MET B 1 78 ? 15.697 95.207 22.762 1.00 8.27 517 MET B N 1
ATOM 2782 C CA . MET B 1 78 ? 14.886 96.433 22.863 1.00 8.72 517 MET B CA 1
ATOM 2783 C C . MET B 1 78 ? 14.078 96.548 24.149 1.00 8.93 517 MET B C 1
ATOM 2784 O O . MET B 1 78 ? 13.783 97.658 24.592 1.00 9.32 517 MET B O 1
ATOM 2789 N N . GLY B 1 79 ? 13.715 95.445 24.766 1.00 9.31 518 GLY B N 1
ATOM 2790 C CA . GLY B 1 79 ? 12.934 95.541 26.028 1.00 10.09 518 GLY B CA 1
ATOM 2791 C C . GLY B 1 79 ? 12.425 94.209 26.475 1.00 10.93 518 GLY B C 1
ATOM 2792 O O . GLY B 1 79 ? 12.724 93.181 25.871 1.00 10.51 518 GLY B O 1
ATOM 2793 N N . TYR B 1 80 ? 11.696 94.223 27.604 1.00 11.95 519 TYR B N 1
ATOM 2794 C CA . TYR B 1 80 ? 11.068 93.011 28.099 1.00 13.39 519 TYR B CA 1
ATOM 2795 C C . TYR B 1 80 ? 9.757 93.332 28.768 1.00 14.64 519 TYR B C 1
ATOM 2796 O O . TYR B 1 80 ? 9.469 94.500 29.092 1.00 14.15 519 TYR B O 1
ATOM 2805 N N . SER B 1 81 ? 8.975 92.281 28.965 1.00 16.53 520 SER B N 1
ATOM 2806 C CA . SER B 1 81 ? 7.754 92.380 29.810 1.00 19.45 520 SER B CA 1
ATOM 2807 C C . SER B 1 81 ? 7.685 91.195 30.731 1.00 20.77 520 SER B C 1
ATOM 2808 O O . SER B 1 81 ? 8.147 90.124 30.402 1.00 19.02 520 SER B O 1
ATOM 2811 N N . THR B 1 82 ? 7.067 91.359 31.907 1.00 24.12 521 THR B N 1
ATOM 2812 C CA . THR B 1 82 ? 6.873 90.200 32.788 1.00 27.96 521 THR B CA 1
ATOM 2813 C C . THR B 1 82 ? 5.403 89.875 33.050 1.00 30.92 521 THR B C 1
ATOM 2814 O O . THR B 1 82 ? 5.115 88.820 33.612 1.00 30.46 521 THR B O 1
ATOM 2818 N N . LYS B 1 83 ? 4.493 90.747 32.634 1.00 32.73 522 LYS B N 1
ATOM 2819 C CA . LYS B 1 83 ? 3.067 90.532 32.889 1.00 36.75 522 LYS B CA 1
ATOM 2820 C C . LYS B 1 83 ? 2.286 90.967 31.653 1.00 36.31 522 LYS B C 1
ATOM 2821 O O . LYS B 1 83 ? 2.552 92.050 31.120 1.00 33.73 522 LYS B O 1
ATOM 2827 N N . PRO B 1 84 ? 1.342 90.143 31.175 1.00 36.36 523 PRO B N 1
ATOM 2828 C CA . PRO B 1 84 ? 0.895 88.902 31.840 1.00 37.10 523 PRO B CA 1
ATOM 2829 C C . PRO B 1 84 ? 1.777 87.664 31.581 1.00 34.51 523 PRO B C 1
ATOM 2830 O O . PRO B 1 84 ? 1.554 86.615 32.197 1.00 34.37 523 PRO B O 1
ATOM 2834 N N . GLN B 1 85 ? 2.739 87.770 30.650 1.00 31.88 524 GLN B N 1
ATOM 2835 C CA . GLN B 1 85 ? 3.659 86.697 30.387 1.00 29.85 524 GLN B CA 1
ATOM 2836 C C . GLN B 1 85 ? 5.077 87.235 30.237 1.00 25.27 524 GLN B C 1
ATOM 2837 O O . GLN B 1 85 ? 5.265 88.415 29.984 1.00 25.27 524 GLN B O 1
ATOM 2843 N N . LEU B 1 86 ? 6.046 86.359 30.424 1.00 22.99 525 LEU B N 1
ATOM 2844 C CA . LEU B 1 86 ? 7.460 86.733 30.252 1.00 20.49 525 LEU B CA 1
ATOM 2845 C C . LEU B 1 86 ? 7.678 86.967 28.750 1.00 18.91 525 LEU B C 1
ATOM 2846 O O . LEU B 1 86 ? 7.346 86.094 27.959 1.00 19.04 525 LEU B O 1
ATOM 2851 N N . ALA B 1 87 ? 8.251 88.111 28.365 1.00 16.69 526 ALA B N 1
ATOM 2852 C CA . ALA B 1 87 ? 8.495 88.405 26.940 1.00 15.47 526 ALA B CA 1
ATOM 2853 C C . ALA B 1 87 ? 9.805 89.145 26.788 1.00 14.22 526 ALA B C 1
ATOM 2854 O O . ALA B 1 87 ? 10.100 90.060 27.547 1.00 13.56 526 ALA B O 1
ATOM 2856 N N . ILE B 1 88 ? 10.528 88.807 25.733 1.00 13.04 527 ILE B N 1
ATOM 2857 C CA . ILE B 1 88 ? 11.769 89.478 25.368 1.00 12.44 527 ILE B CA 1
ATOM 2858 C C . ILE B 1 88 ? 11.555 90.081 23.992 1.00 11.94 527 ILE B C 1
ATOM 2859 O O . ILE B 1 88 ? 11.196 89.389 23.059 1.00 12.17 527 ILE B O 1
ATOM 2864 N N . VAL B 1 89 ? 11.802 91.369 23.901 1.00 11.09 528 VAL B N 1
ATOM 2865 C CA . VAL B 1 89 ? 11.561 92.132 22.674 1.00 10.74 528 VAL B CA 1
ATOM 2866 C C . VAL B 1 89 ? 12.878 92.603 22.066 1.00 10.17 528 VAL B C 1
ATOM 2867 O O . VAL B 1 89 ? 13.742 93.167 22.748 1.00 9.80 528 VAL B O 1
ATOM 2871 N N . THR B 1 90 ? 13.035 92.340 20.764 1.00 9.64 529 THR B N 1
ATOM 2872 C CA . THR B 1 90 ? 14.256 92.675 20.060 1.00 9.42 529 THR B CA 1
ATOM 2873 C C . THR B 1 90 ? 13.906 93.288 18.701 1.00 9.23 529 THR B C 1
ATOM 2874 O O . THR B 1 90 ? 12.751 93.262 18.282 1.00 8.97 529 THR B O 1
ATOM 2878 N N . GLN B 1 91 ? 14.917 93.778 17.969 1.00 8.87 530 GLN B N 1
ATOM 2879 C CA . GLN B 1 91 ? 14.691 94.136 16.598 1.00 9.47 530 GLN B CA 1
ATOM 2880 C C . GLN B 1 91 ? 14.127 92.970 15.815 1.00 9.76 530 GLN B C 1
ATOM 2881 O O . GLN B 1 91 ? 14.393 91.798 16.116 1.00 9.67 530 GLN B O 1
ATOM 2887 N N . TRP B 1 92 ? 13.418 93.312 14.765 1.00 10.53 531 TRP B N 1
ATOM 2888 C CA . TRP B 1 92 ? 13.033 92.354 13.730 1.00 11.38 531 TRP B CA 1
ATOM 2889 C C . TRP B 1 92 ? 14.143 92.279 12.690 1.00 12.18 531 TRP B C 1
ATOM 2890 O O . TRP B 1 92 ? 14.706 93.329 12.300 1.00 13.69 531 TRP B O 1
ATOM 2901 N N . CYS B 1 93 ? 14.532 91.074 12.319 1.00 12.22 532 CYS B N 1
ATOM 2902 C CA . CYS B 1 93 ? 15.504 90.850 11.263 1.00 12.93 532 CYS B CA 1
ATOM 2903 C C . CYS B 1 93 ? 14.783 90.468 9.966 1.00 14.10 532 CYS B C 1
ATOM 2904 O O . CYS B 1 93 ? 13.945 89.581 9.948 1.00 14.28 532 CYS B O 1
ATOM 2907 N N . GLU B 1 94 ? 15.171 91.121 8.880 1.00 15.92 533 GLU B N 1
ATOM 2908 C CA . GLU B 1 94 ? 14.491 91.017 7.599 1.00 18.28 533 GLU B CA 1
ATOM 2909 C C . GLU B 1 94 ? 15.391 90.247 6.702 1.00 17.37 533 GLU B C 1
ATOM 2910 O O . GLU B 1 94 ? 16.525 90.664 6.469 1.00 18.80 533 GLU B O 1
ATOM 2916 N N . GLY B 1 95 ? 14.919 89.129 6.197 1.00 16.54 534 GLY B N 1
ATOM 2917 C CA . GLY B 1 95 ? 15.724 88.311 5.358 1.00 16.08 534 GLY B CA 1
ATOM 2918 C C . GLY B 1 95 ? 15.738 86.887 5.830 1.00 15.41 534 GLY B C 1
ATOM 2919 O O . GLY B 1 95 ? 14.721 86.362 6.268 1.00 16.03 534 GLY B O 1
ATOM 2920 N N . SER B 1 96 ? 16.904 86.257 5.743 1.00 14.53 535 SER B N 1
ATOM 2921 C CA . SER B 1 96 ? 17.068 84.865 6.081 1.00 14.05 535 SER B CA 1
ATOM 2922 C C . SER B 1 96 ? 18.380 84.634 6.784 1.00 12.18 535 SER B C 1
ATOM 2923 O O . SER B 1 96 ? 19.323 85.436 6.660 1.00 11.56 535 SER B O 1
ATOM 2926 N N . SER B 1 97 ? 18.473 83.516 7.475 1.00 11.67 536 SER B N 1
ATOM 2927 C CA . SER B 1 97 ? 19.742 83.109 8.114 1.00 11.09 536 SER B CA 1
ATOM 2928 C C . SER B 1 97 ? 20.779 82.721 7.102 1.00 11.15 536 SER B C 1
ATOM 2929 O O . SER B 1 97 ? 20.487 82.365 5.936 1.00 11.40 536 SER B O 1
ATOM 2932 N N . LEU B 1 98 ? 22.035 82.727 7.536 1.00 10.61 537 LEU B N 1
ATOM 2933 C CA . LEU B 1 98 ? 23.109 82.228 6.682 1.00 10.84 537 LEU B CA 1
ATOM 2934 C C . LEU B 1 98 ? 22.910 80.759 6.286 1.00 11.10 537 LEU B C 1
ATOM 2935 O O . LEU B 1 98 ? 23.187 80.393 5.124 1.00 11.30 537 LEU B O 1
ATOM 2940 N N . TYR B 1 99 ? 22.388 79.925 7.213 1.00 11.12 538 TYR B N 1
ATOM 2941 C CA . TYR B 1 99 ? 22.074 78.533 6.897 1.00 12.06 538 TYR B CA 1
ATOM 2942 C C . TYR B 1 99 ? 21.112 78.489 5.715 1.00 12.95 538 TYR B C 1
ATOM 2943 O O . TYR B 1 99 ? 21.295 77.726 4.759 1.00 13.48 538 TYR B O 1
ATOM 2952 N N . HIS B 1 100 ? 20.056 79.260 5.803 1.00 13.28 539 HIS B N 1
ATOM 2953 C CA . HIS B 1 100 ? 19.063 79.270 4.722 1.00 14.76 539 HIS B CA 1
ATOM 2954 C C . HIS B 1 100 ? 19.712 79.665 3.412 1.00 14.27 539 HIS B C 1
ATOM 2955 O O . HIS B 1 100 ? 19.526 78.988 2.334 1.00 14.46 539 HIS B O 1
ATOM 2962 N N . HIS B 1 101 ? 20.502 80.722 3.433 1.00 13.57 540 HIS B N 1
ATOM 2963 C CA . HIS B 1 101 ? 21.165 81.146 2.177 1.00 14.05 540 HIS B CA 1
ATOM 2964 C C . HIS B 1 101 ? 22.103 80.101 1.597 1.00 14.36 540 HIS B C 1
ATOM 2965 O O . HIS B 1 101 ? 22.023 79.769 0.365 1.00 15.32 540 HIS B O 1
ATOM 2972 N N . LEU B 1 102 ? 22.990 79.558 2.423 1.00 13.60 541 LEU B N 1
ATOM 2973 C CA . LEU B 1 102 ? 23.976 78.620 1.930 1.00 13.94 541 LEU B CA 1
ATOM 2974 C C . LEU B 1 102 ? 23.433 77.252 1.556 1.00 14.27 541 LEU B C 1
ATOM 2975 O O . LEU B 1 102 ? 23.855 76.679 0.504 1.00 14.49 541 LEU B O 1
ATOM 2980 N N . HIS B 1 103 ? 22.549 76.710 2.377 1.00 13.69 542 HIS B N 1
ATOM 2981 C CA . HIS B 1 103 ? 22.162 75.304 2.279 1.00 14.53 542 HIS B CA 1
ATOM 2982 C C . HIS B 1 103 ? 20.771 75.082 1.726 1.00 15.80 542 HIS B C 1
ATOM 2983 O O . HIS B 1 103 ? 20.516 74.003 1.158 1.00 16.87 542 HIS B O 1
AT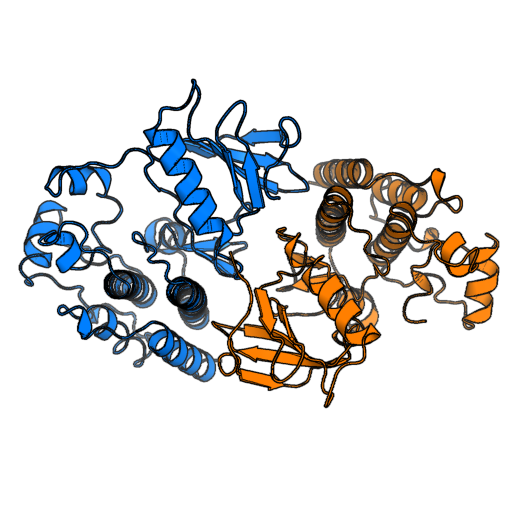OM 2990 N N . ALA B 1 104 ? 19.876 76.050 1.873 1.00 16.10 543 ALA B N 1
ATOM 2991 C CA . ALA B 1 104 ? 18.492 75.849 1.475 1.00 17.25 543 ALA B CA 1
ATOM 2992 C C . ALA B 1 104 ? 18.304 76.504 0.128 1.00 18.66 543 ALA B C 1
ATOM 2993 O O . ALA B 1 104 ? 18.007 75.823 -0.894 1.00 19.18 543 ALA B O 1
ATOM 2995 N N . SER B 1 105 ? 18.520 77.812 0.084 1.00 20.35 544 SER B N 1
ATOM 2996 C CA . SER B 1 105 ? 18.517 78.539 -1.226 1.00 22.52 544 SER B CA 1
ATOM 2997 C C . SER B 1 105 ? 19.724 78.262 -2.089 1.00 23.87 544 SER B C 1
ATOM 2998 O O . SER B 1 105 ? 19.655 78.374 -3.362 1.00 24.59 544 SER B O 1
ATOM 3001 N N . GLU B 1 106 ? 20.839 77.963 -1.445 1.00 24.57 545 GLU B N 1
ATOM 3002 C CA . GLU B 1 106 ? 22.137 77.808 -2.097 1.00 27.09 545 GLU B CA 1
ATOM 3003 C C . GLU B 1 106 ? 22.515 79.041 -2.920 1.00 28.81 545 GLU B C 1
ATOM 3004 O O . GLU B 1 106 ? 22.990 78.934 -4.081 1.00 30.50 545 GLU B O 1
ATOM 3010 N N . THR B 1 107 ? 22.226 80.192 -2.309 1.00 28.80 546 THR B N 1
ATOM 3011 C CA . THR B 1 107 ? 22.628 81.539 -2.714 1.00 29.57 546 THR B CA 1
ATOM 3012 C C . THR B 1 107 ? 24.109 81.483 -3.085 1.00 30.91 546 THR B C 1
ATOM 3013 O O . THR B 1 107 ? 24.920 80.852 -2.385 1.00 30.94 546 THR B O 1
ATOM 3017 N N . LYS B 1 108 ? 24.458 82.102 -4.213 1.00 32.27 547 LYS B N 1
ATOM 3018 C CA . LYS B 1 108 ? 25.829 82.086 -4.725 1.00 32.37 547 LYS B CA 1
ATOM 3019 C C . LYS B 1 108 ? 26.469 83.413 -4.419 1.00 30.15 547 LYS B C 1
ATOM 3020 O O . LYS B 1 108 ? 26.287 84.388 -5.134 1.00 30.97 547 LYS B O 1
ATOM 3026 N N . PHE B 1 109 ? 27.167 83.494 -3.306 1.00 25.76 548 PHE B N 1
ATOM 3027 C CA . PHE B 1 109 ? 27.815 84.738 -2.954 1.00 24.62 548 PHE B CA 1
ATOM 3028 C C . PHE B 1 109 ? 29.174 84.801 -3.592 1.00 22.97 548 PHE B C 1
ATOM 3029 O O . PHE B 1 109 ? 29.877 83.806 -3.625 1.00 23.49 548 PHE B O 1
ATOM 3037 N N . GLU B 1 110 ? 29.604 86.011 -3.959 1.00 22.30 549 GLU B N 1
ATOM 3038 C CA . GLU B 1 110 ? 30.977 86.248 -4.368 1.00 22.72 549 GLU B CA 1
ATOM 3039 C C . GLU B 1 110 ? 31.922 86.101 -3.163 1.00 20.32 549 GLU B C 1
ATOM 3040 O O . GLU B 1 110 ? 31.496 86.305 -2.020 1.00 18.53 549 GLU B O 1
ATOM 3046 N N . MET B 1 111 ? 33.164 85.757 -3.405 1.00 19.51 550 MET B N 1
ATOM 3047 C CA . MET B 1 111 ? 34.168 85.571 -2.340 1.00 18.72 550 MET B CA 1
ATOM 3048 C C . MET B 1 111 ? 34.330 86.802 -1.469 1.00 18.64 550 MET B C 1
ATOM 3049 O O . MET B 1 111 ? 34.417 86.691 -0.266 1.00 16.84 550 MET B O 1
ATOM 3054 N N . LYS B 1 112 ? 34.293 87.991 -2.060 1.00 19.16 551 LYS B N 1
ATOM 3055 C CA . LYS B 1 112 ? 34.363 89.196 -1.257 1.00 19.68 551 LYS B CA 1
ATOM 3056 C C . LYS B 1 112 ? 33.240 89.250 -0.183 1.00 17.95 551 LYS B C 1
ATOM 3057 O O . LYS B 1 112 ? 33.484 89.629 0.943 1.00 16.49 551 LYS B O 1
ATOM 3063 N N . LYS B 1 113 ? 32.027 88.894 -0.581 1.00 16.90 552 LYS B N 1
ATOM 3064 C CA . LYS B 1 113 ? 30.864 88.902 0.302 1.00 16.97 552 LYS B CA 1
ATOM 3065 C C . LYS B 1 113 ? 31.005 87.777 1.353 1.00 14.89 552 LYS B C 1
ATOM 3066 O O . LYS B 1 113 ? 30.683 87.965 2.544 1.00 13.66 552 LYS B O 1
ATOM 3072 N N . LEU B 1 114 ? 31.507 86.624 0.930 1.00 14.12 553 LEU B N 1
ATOM 3073 C CA . LEU B 1 114 ? 31.678 85.510 1.887 1.00 13.54 553 LEU B CA 1
ATOM 3074 C C . LEU B 1 114 ? 32.671 85.939 2.991 1.00 13.02 553 LEU B C 1
ATOM 3075 O O . LEU B 1 114 ? 32.460 85.661 4.191 1.00 12.05 553 LEU B O 1
ATOM 3080 N N . ILE B 1 115 ? 33.754 86.565 2.582 1.00 13.04 554 ILE B N 1
ATOM 3081 C CA A ILE B 1 115 ? 34.752 87.045 3.545 0.50 13.18 554 ILE B CA 1
ATOM 3082 C CA B ILE B 1 115 ? 34.768 87.070 3.516 0.50 13.30 554 ILE B CA 1
ATOM 3083 C C . ILE B 1 115 ? 34.185 88.162 4.414 1.00 12.86 554 ILE B C 1
ATOM 3084 O O . ILE B 1 115 ? 34.454 88.199 5.639 1.00 12.69 554 ILE B O 1
ATOM 3093 N N . ASP B 1 116 ? 33.365 89.037 3.834 1.00 13.05 555 ASP B N 1
ATOM 3094 C CA . ASP B 1 116 ? 32.716 90.053 4.675 1.00 13.29 555 ASP B CA 1
ATOM 3095 C C . ASP B 1 116 ? 31.764 89.448 5.696 1.00 11.84 555 ASP B C 1
ATOM 3096 O O . ASP B 1 116 ? 31.691 89.945 6.827 1.00 11.33 555 ASP B O 1
ATOM 3101 N N . ILE B 1 117 ? 31.044 88.392 5.335 1.00 10.77 556 ILE B N 1
ATOM 3102 C CA . ILE B 1 117 ? 30.184 87.725 6.324 1.00 10.12 556 ILE B CA 1
ATOM 3103 C C . ILE B 1 117 ? 31.054 87.141 7.428 1.00 9.95 556 ILE B C 1
ATOM 3104 O O . ILE B 1 117 ? 30.707 87.240 8.640 1.00 9.24 556 ILE B O 1
ATOM 3109 N N . ALA B 1 118 ? 32.157 86.524 7.068 1.00 10.02 557 ALA B N 1
ATOM 3110 C CA . ALA B 1 118 ? 33.087 85.991 8.100 1.00 10.14 557 ALA B CA 1
ATOM 3111 C C . ALA B 1 118 ? 33.608 87.092 8.987 1.00 10.18 557 ALA B C 1
ATOM 3112 O O . ALA B 1 118 ? 33.663 86.932 10.227 1.00 9.91 557 ALA B O 1
ATOM 3114 N N . ARG B 1 119 ? 33.943 88.218 8.375 1.00 10.77 558 ARG B N 1
ATOM 3115 C CA . ARG B 1 119 ? 34.467 89.387 9.109 1.00 11.28 558 ARG B CA 1
ATOM 3116 C C . ARG B 1 119 ? 33.447 89.956 10.121 1.00 10.50 558 ARG B C 1
ATOM 3117 O O . ARG B 1 119 ? 33.761 90.156 11.319 1.00 9.99 558 ARG B O 1
ATOM 3125 N N . GLN B 1 120 ? 32.214 90.133 9.658 1.00 10.17 559 GLN B N 1
ATOM 3126 C CA . GLN B 1 120 ? 31.163 90.654 10.520 1.00 9.70 559 GLN B CA 1
ATOM 3127 C C . GLN B 1 120 ? 30.835 89.670 11.660 1.00 9.20 559 GLN B C 1
ATOM 3128 O O . GLN B 1 120 ? 30.586 90.062 12.819 1.00 9.01 559 GLN B O 1
ATOM 3134 N N . THR B 1 121 ? 30.831 88.369 11.351 1.00 8.77 560 THR B N 1
ATOM 3135 C CA . THR B 1 121 ? 30.565 87.365 12.399 1.00 8.54 560 THR B CA 1
ATOM 3136 C C . THR B 1 121 ? 31.690 87.399 13.423 1.00 8.44 560 THR B C 1
ATOM 3137 O O . THR B 1 121 ? 31.435 87.374 14.664 1.00 8.34 560 THR B O 1
ATOM 3141 N N . ALA B 1 122 ? 32.930 87.529 12.942 1.00 8.42 561 ALA B N 1
ATOM 3142 C CA . ALA B 1 122 ? 34.067 87.620 13.893 1.00 8.71 561 ALA B CA 1
ATOM 3143 C C . ALA B 1 122 ? 33.995 88.873 14.764 1.00 8.57 561 ALA B C 1
ATOM 3144 O O . ALA B 1 122 ? 34.347 88.831 15.986 1.00 8.68 561 ALA B O 1
ATOM 3146 N N . ARG B 1 123 ? 33.540 90.000 14.191 1.00 8.67 562 ARG B N 1
ATOM 3147 C CA . ARG B 1 123 ? 33.381 91.206 15.022 1.00 8.82 562 ARG B CA 1
ATOM 3148 C C . ARG B 1 123 ? 32.367 90.980 16.142 1.00 8.34 562 ARG B C 1
ATOM 3149 O O . ARG B 1 123 ? 32.622 91.381 17.303 1.00 8.40 562 ARG B O 1
ATOM 3157 N N . GLY B 1 124 ? 31.224 90.378 15.812 1.00 7.88 563 GLY B N 1
ATOM 3158 C CA . GLY B 1 124 ? 30.190 90.120 16.836 1.00 7.82 563 GLY B CA 1
ATOM 3159 C C . GLY B 1 124 ? 30.705 89.183 17.913 1.00 7.91 563 GLY B C 1
ATOM 3160 O O . GLY B 1 124 ? 30.494 89.411 19.103 1.00 8.03 563 GLY B O 1
ATOM 3161 N N . MET B 1 125 ? 31.408 88.145 17.485 1.00 8.08 564 MET B N 1
ATOM 3162 C CA . MET B 1 125 ? 31.935 87.180 18.446 1.00 8.40 564 MET B CA 1
ATOM 3163 C C . MET B 1 125 ? 33.036 87.763 19.300 1.00 8.61 564 MET B C 1
ATOM 3164 O O . MET B 1 125 ? 33.083 87.514 20.520 1.00 8.49 564 MET B O 1
ATOM 3169 N N . ASP B 1 126 ? 33.922 88.537 18.700 1.00 8.80 565 ASP B N 1
ATOM 3170 C CA . ASP B 1 126 ? 34.944 89.257 19.448 1.00 9.34 565 ASP B CA 1
ATOM 3171 C C . ASP B 1 126 ? 34.318 90.133 20.521 1.00 9.10 565 ASP B C 1
ATOM 3172 O O . ASP B 1 126 ? 34.765 90.132 21.675 1.00 9.19 565 ASP B O 1
ATOM 3177 N N . TYR B 1 127 ? 33.247 90.812 20.135 1.00 8.65 566 TYR B N 1
ATOM 3178 C CA . TYR B 1 127 ? 32.511 91.635 21.063 1.00 8.43 566 TYR B CA 1
ATOM 3179 C C . TYR B 1 127 ? 31.932 90.827 22.223 1.00 8.51 566 TYR B C 1
ATOM 3180 O O . TYR B 1 127 ? 32.133 91.198 23.410 1.00 8.64 566 TYR B O 1
ATOM 3189 N N . LEU B 1 128 ? 31.250 89.730 21.917 1.00 8.32 567 LEU B N 1
ATOM 3190 C CA . LEU B 1 128 ? 30.647 88.923 22.979 1.00 8.54 567 LEU B CA 1
ATOM 3191 C C . LEU B 1 128 ? 31.725 88.471 23.939 1.00 8.83 567 LEU B C 1
ATOM 3192 O O . LEU B 1 128 ? 31.591 88.594 25.171 1.00 9.14 567 LEU B O 1
ATOM 3197 N N . HIS B 1 129 ? 32.822 87.937 23.418 1.00 9.01 568 HIS B N 1
ATOM 3198 C CA . HIS B 1 129 ? 33.883 87.418 24.296 1.00 9.59 568 HIS B CA 1
ATOM 3199 C C . HIS B 1 129 ? 34.515 88.514 25.119 1.00 10.23 568 HIS B C 1
ATOM 3200 O O . HIS B 1 129 ? 34.821 88.326 26.343 1.00 10.68 568 HIS B O 1
ATOM 3207 N N . ALA B 1 130 ? 34.658 89.706 24.551 1.00 10.61 569 ALA B N 1
ATOM 3208 C CA . ALA B 1 130 ? 35.129 90.885 25.311 1.00 11.74 569 ALA B CA 1
ATOM 3209 C C . ALA B 1 130 ? 34.222 91.262 26.472 1.00 12.55 569 ALA B C 1
ATOM 3210 O O . ALA B 1 130 ? 34.726 91.777 27.507 1.00 13.45 569 ALA B O 1
ATOM 3212 N N . LYS B 1 131 ? 32.922 90.993 26.322 1.00 12.92 570 LYS B N 1
ATOM 3213 C CA . LYS B 1 131 ? 31.910 91.257 27.343 1.00 14.32 570 LYS B CA 1
ATOM 3214 C C . LYS B 1 131 ? 31.728 90.059 28.282 1.00 14.56 570 LYS B C 1
ATOM 3215 O O . LYS B 1 131 ? 30.771 90.057 29.063 1.00 15.04 570 LYS B O 1
ATOM 3221 N N . SER B 1 132 ? 32.606 89.062 28.183 1.00 14.10 571 SER B N 1
ATOM 3222 C CA . SER B 1 132 ? 32.547 87.839 28.949 1.00 14.11 571 SER B CA 1
ATOM 3223 C C . SER B 1 132 ? 31.305 87.011 28.717 1.00 13.70 571 SER B C 1
ATOM 3224 O O . SER B 1 132 ? 30.827 86.317 29.655 1.00 15.04 571 SER B O 1
ATOM 3227 N N . ILE B 1 133 ? 30.804 86.995 27.483 1.00 11.92 572 ILE B N 1
ATOM 3228 C CA . ILE B 1 133 ? 29.655 86.202 27.081 1.00 11.59 572 ILE B CA 1
ATOM 3229 C C . ILE B 1 133 ? 30.056 85.063 26.162 1.00 11.36 572 ILE B C 1
ATOM 3230 O O . ILE B 1 133 ? 30.642 85.298 25.130 1.00 10.87 572 ILE B O 1
ATOM 3235 N N . ILE B 1 134 ? 29.770 83.821 26.565 1.00 11.45 573 ILE B N 1
ATOM 3236 C CA A ILE B 1 134 ? 29.972 82.632 25.679 0.50 11.38 573 ILE B CA 1
ATOM 3237 C CA B ILE B 1 134 ? 29.941 82.678 25.700 0.50 11.22 573 ILE B CA 1
ATOM 3238 C C . ILE B 1 134 ? 28.655 82.425 24.930 1.00 11.12 573 ILE B C 1
ATOM 3239 O O . ILE B 1 134 ? 27.585 82.447 25.503 1.00 12.11 573 ILE B O 1
ATOM 3248 N N . HIS B 1 135 ? 28.724 82.238 23.617 1.00 10.61 574 HIS B N 1
ATOM 3249 C CA . HIS B 1 135 ? 27.484 82.008 22.890 1.00 10.78 574 HIS B CA 1
ATOM 3250 C C . HIS B 1 135 ? 26.857 80.632 23.164 1.00 11.48 574 HIS B C 1
ATOM 3251 O O . HIS B 1 135 ? 25.675 80.529 23.522 1.00 11.65 574 HIS B O 1
ATOM 3258 N N . ARG B 1 136 ? 27.691 79.597 23.055 1.00 11.77 575 ARG B N 1
ATOM 3259 C CA . ARG B 1 136 ? 27.351 78.167 23.257 1.00 12.84 575 ARG B CA 1
ATOM 3260 C C . ARG B 1 136 ? 26.613 77.489 22.114 1.00 12.95 575 ARG B C 1
ATOM 3261 O O . ARG B 1 136 ? 26.497 76.245 22.099 1.00 13.62 575 ARG B O 1
ATOM 3269 N N . ASP B 1 137 ? 26.088 78.258 21.158 1.00 12.13 576 ASP B N 1
ATOM 3270 C CA . ASP B 1 137 ? 25.343 77.647 20.047 1.00 12.64 576 ASP B CA 1
ATOM 3271 C C . ASP B 1 137 ? 25.522 78.427 18.771 1.00 11.69 576 ASP B C 1
ATOM 3272 O O . ASP B 1 137 ? 24.580 78.608 18.004 1.00 11.53 576 ASP B O 1
ATOM 3277 N N . LEU B 1 138 ? 26.754 78.818 18.480 1.00 11.10 577 LEU B N 1
ATOM 3278 C CA . LEU B 1 138 ? 27.038 79.497 17.199 1.00 10.81 577 LEU B CA 1
ATOM 3279 C C . LEU B 1 138 ? 26.917 78.488 16.104 1.00 11.00 577 LEU B C 1
ATOM 3280 O O . LEU B 1 138 ? 27.445 77.371 16.222 1.00 11.45 577 LEU B O 1
ATOM 3285 N N . LYS B 1 139 ? 26.220 78.872 15.033 1.00 11.06 578 LYS B N 1
ATOM 3286 C CA . LYS B 1 139 ? 25.998 78.021 13.878 1.00 11.35 578 LYS B CA 1
ATOM 3287 C C . LYS B 1 139 ? 25.362 78.913 12.840 1.00 10.75 578 LYS B C 1
ATOM 3288 O O . LYS B 1 139 ? 24.929 80.034 13.161 1.00 10.23 578 LYS B O 1
ATOM 3294 N N . SER B 1 140 ? 25.373 78.509 11.577 1.00 10.59 579 SER B N 1
ATOM 3295 C CA . SER B 1 140 ? 24.892 79.406 10.543 1.00 10.38 579 SER B CA 1
ATOM 3296 C C . SER B 1 140 ? 23.409 79.751 10.673 1.00 10.81 579 SER B C 1
ATOM 3297 O O . SER B 1 140 ? 22.993 80.790 10.187 1.00 10.95 579 SER B O 1
ATOM 3300 N N . ASN B 1 141 ? 22.596 78.909 11.312 1.00 10.96 580 ASN B N 1
ATOM 3301 C CA A ASN B 1 141 ? 21.187 79.251 11.521 0.50 11.23 580 ASN B CA 1
ATOM 3302 C CA B ASN B 1 141 ? 21.214 79.248 11.495 0.50 11.42 580 ASN B CA 1
ATOM 3303 C C . ASN B 1 141 ? 21.035 80.366 12.521 1.00 11.22 580 ASN B C 1
ATOM 3304 O O . ASN B 1 141 ? 19.958 80.969 12.592 1.00 11.11 580 ASN B O 1
ATOM 3313 N N . ASN B 1 142 ? 22.094 80.637 13.303 1.00 10.27 581 ASN B N 1
ATOM 3314 C CA . ASN B 1 142 ? 22.085 81.721 14.276 1.00 10.22 581 ASN B CA 1
ATOM 3315 C C . ASN B 1 142 ? 22.802 82.990 13.842 1.00 10.24 581 ASN B C 1
ATOM 3316 O O . ASN B 1 142 ? 23.037 83.887 14.631 1.00 10.21 581 ASN B O 1
ATOM 3321 N N . ILE B 1 143 ? 23.088 83.072 12.545 1.00 10.12 582 ILE B N 1
ATOM 3322 C CA . ILE B 1 143 ? 23.717 84.200 11.922 1.00 10.55 582 ILE B CA 1
ATOM 3323 C C . ILE B 1 143 ? 22.681 84.699 10.929 1.00 11.26 582 ILE B C 1
ATOM 3324 O O . ILE B 1 143 ? 22.497 84.136 9.863 1.00 11.86 582 ILE B O 1
ATOM 3329 N N . PHE B 1 144 ? 22.035 85.789 11.265 1.00 11.78 583 PHE B N 1
ATOM 3330 C CA . PHE B 1 144 ? 21.017 86.313 10.407 1.00 12.52 583 PHE B CA 1
ATOM 3331 C C . PHE B 1 144 ? 21.623 87.275 9.421 1.00 13.30 583 PHE B C 1
ATOM 3332 O O . PHE B 1 144 ? 22.357 88.164 9.824 1.00 13.16 583 PHE B O 1
ATOM 3340 N N . LEU B 1 145 ? 21.293 87.150 8.126 1.00 13.97 584 LEU B N 1
ATOM 3341 C CA . LEU B 1 145 ? 21.747 88.130 7.162 1.00 14.84 584 LEU B CA 1
ATOM 3342 C C . LEU B 1 145 ? 20.665 89.162 6.970 1.00 15.57 584 LEU B C 1
ATOM 3343 O O . LEU B 1 145 ? 19.790 89.055 6.073 1.00 16.40 584 LEU B O 1
ATOM 3348 N N . HIS B 1 146 ? 20.676 90.144 7.864 1.00 15.75 585 HIS B N 1
ATOM 3349 C CA . HIS B 1 146 ? 19.651 91.199 7.885 1.00 16.77 585 HIS B CA 1
ATOM 3350 C C . HIS B 1 146 ? 19.778 92.086 6.661 1.00 18.51 585 HIS B C 1
ATOM 3351 O O . HIS B 1 146 ? 20.857 92.526 6.339 1.00 18.61 585 HIS B O 1
ATOM 3358 N N . GLU B 1 147 ? 18.666 92.318 5.974 1.00 20.64 586 GLU B N 1
ATOM 3359 C CA . GLU B 1 147 ? 18.669 93.143 4.764 1.00 23.59 586 GLU B CA 1
ATOM 3360 C C . GLU B 1 147 ? 19.690 92.611 3.771 1.00 24.85 586 GLU B C 1
ATOM 3361 O O . GLU B 1 147 ? 20.265 93.397 2.971 1.00 26.34 586 GLU B O 1
ATOM 3367 N N . ASP B 1 148 ? 19.842 91.272 3.793 1.00 24.53 587 ASP B N 1
ATOM 3368 C CA . ASP B 1 148 ? 20.784 90.509 2.987 1.00 26.20 587 ASP B CA 1
ATOM 3369 C C . ASP B 1 148 ? 22.265 90.940 3.105 1.00 26.10 587 ASP B C 1
ATOM 3370 O O . ASP B 1 148 ? 23.101 90.513 2.256 1.00 27.69 587 ASP B O 1
ATOM 3375 N N . ASN B 1 149 ? 22.616 91.765 4.102 1.00 25.19 588 ASN B N 1
ATOM 3376 C CA A ASN B 1 149 ? 23.977 92.309 4.155 0.50 24.95 588 ASN B CA 1
ATOM 3377 C CA B ASN B 1 149 ? 23.933 92.442 4.161 0.50 24.80 588 ASN B CA 1
ATOM 3378 C C . ASN B 1 149 ? 24.674 92.478 5.514 1.00 23.43 588 ASN B C 1
ATOM 3379 O O . ASN B 1 149 ? 25.891 92.458 5.546 1.00 24.02 588 ASN B O 1
ATOM 3388 N N . THR B 1 150 ? 23.929 92.640 6.599 1.00 20.91 589 THR B N 1
ATOM 3389 C CA . THR B 1 150 ? 24.483 92.907 7.918 1.00 18.91 589 THR B CA 1
ATOM 3390 C C . THR B 1 150 ? 24.211 91.689 8.732 1.00 16.71 589 THR B C 1
ATOM 3391 O O . THR B 1 150 ? 23.050 91.297 8.881 1.00 15.91 589 THR B O 1
ATOM 3395 N N . VAL B 1 151 ? 25.260 91.122 9.284 1.00 13.76 590 VAL B N 1
ATOM 3396 C CA . VAL B 1 151 ? 25.166 89.969 10.083 1.00 12.78 590 VAL B CA 1
ATOM 3397 C C . VAL B 1 151 ? 24.596 90.380 11.441 1.00 11.66 590 VAL B C 1
ATOM 3398 O O . VAL B 1 151 ? 25.057 91.348 12.024 1.00 11.02 590 VAL B O 1
ATOM 3402 N N . LYS B 1 152 ? 23.620 89.625 11.914 1.00 10.96 591 LYS B N 1
ATOM 3403 C CA . LYS B 1 152 ? 23.142 89.729 13.288 1.00 11.02 591 LYS B CA 1
ATOM 3404 C C . LYS B 1 152 ? 23.263 88.361 13.911 1.00 10.44 591 LYS B C 1
ATOM 3405 O O . LYS B 1 152 ? 22.565 87.418 13.491 1.00 10.46 591 LYS B O 1
ATOM 3411 N N . ILE B 1 153 ? 24.123 88.235 14.879 1.00 9.70 592 ILE B N 1
ATOM 3412 C CA . ILE B 1 153 ? 24.239 87.009 15.664 1.00 9.67 592 ILE B CA 1
ATOM 3413 C C . ILE B 1 153 ? 23.128 87.026 16.689 1.00 9.99 592 ILE B C 1
ATOM 3414 O O . ILE B 1 153 ? 22.933 88.037 17.387 1.00 10.26 592 ILE B O 1
ATOM 3419 N N . GLY B 1 154 ? 22.425 85.899 16.802 1.00 9.79 593 GLY B N 1
ATOM 3420 C CA . GLY B 1 154 ? 21.435 85.695 17.872 1.00 10.59 593 GLY B CA 1
ATOM 3421 C C . GLY B 1 154 ? 21.482 84.276 18.375 1.00 11.16 593 GLY B C 1
ATOM 3422 O O . GLY B 1 154 ? 22.370 83.479 18.018 1.00 10.61 593 GLY B O 1
ATOM 3423 N N . ASP B 1 155 ? 20.476 83.929 19.179 1.00 12.44 594 ASP B N 1
ATOM 3424 C CA . ASP B 1 155 ? 20.204 82.526 19.461 1.00 13.91 594 ASP B CA 1
ATOM 3425 C C . ASP B 1 155 ? 18.751 82.336 19.196 1.00 14.01 594 ASP B C 1
ATOM 3426 O O . ASP B 1 155 ? 17.912 82.490 20.101 1.00 14.31 594 ASP B O 1
ATOM 3431 N N . PHE B 1 156 ? 18.443 82.033 17.941 1.00 14.33 595 PHE B N 1
ATOM 3432 C CA . PHE B 1 156 ? 17.114 82.057 17.422 1.00 14.71 595 PHE B CA 1
ATOM 3433 C C . PHE B 1 156 ? 16.361 80.740 17.631 1.00 16.08 595 PHE B C 1
ATOM 3434 O O . PHE B 1 156 ? 15.164 80.680 17.445 1.00 16.82 595 PHE B O 1
ATOM 3442 N N . GLY B 1 157 ? 17.066 79.705 18.066 1.00 17.40 596 GLY B N 1
ATOM 3443 C CA . GLY B 1 157 ? 16.507 78.373 18.093 1.00 19.44 596 GLY B CA 1
ATOM 3444 C C . GLY B 1 157 ? 15.789 77.991 16.824 1.00 20.35 596 GLY B C 1
ATOM 3445 O O . GLY B 1 157 ? 16.251 78.210 15.693 1.00 19.46 596 GLY B O 1
ATOM 3446 N N . LEU B 1 158 ? 14.611 77.438 17.016 1.00 22.94 597 LEU B N 1
ATOM 3447 C CA . LEU B 1 158 ? 13.821 76.973 15.901 1.00 25.14 597 LEU B CA 1
ATOM 3448 C C . LEU B 1 158 ? 13.214 78.068 15.035 1.00 25.12 597 LEU B C 1
ATOM 3449 O O . LEU B 1 158 ? 12.744 77.786 13.951 1.00 25.67 597 LEU B O 1
ATOM 3454 N N . ALA B 1 159 ? 13.246 79.331 15.463 1.00 24.21 598 ALA B N 1
ATOM 3455 C CA . ALA B 1 159 ? 12.558 80.367 14.711 1.00 25.15 598 ALA B CA 1
ATOM 3456 C C . ALA B 1 159 ? 13.158 80.533 13.326 1.00 27.14 598 ALA B C 1
ATOM 3457 O O . ALA B 1 159 ? 12.464 80.897 12.416 1.00 28.06 598 ALA B O 1
ATOM 3459 N N . THR B 1 160 ? 14.466 80.304 13.193 1.00 28.44 599 THR B N 1
ATOM 3460 C CA . THR B 1 160 ? 15.116 80.476 11.896 1.00 30.10 599 THR B CA 1
ATOM 3461 C C . THR B 1 160 ? 14.970 79.269 11.020 1.00 34.84 599 THR B C 1
ATOM 3462 O O . THR B 1 160 ? 14.869 79.434 9.787 1.00 39.81 599 THR B O 1
ATOM 3466 N N . VAL B 1 161 ? 14.963 78.071 11.646 1.00 38.46 600 VAL B N 1
ATOM 3467 C CA . VAL B 1 161 ? 15.036 76.763 10.963 1.00 40.60 600 VAL B CA 1
ATOM 3468 C C . VAL B 1 161 ? 13.677 76.140 10.746 1.00 40.65 600 VAL B C 1
ATOM 3469 O O . VAL B 1 161 ? 13.077 75.639 11.701 1.00 41.44 600 VAL B O 1
ATOM 3471 N N . SER B 1 175 ? 21.835 68.525 18.443 1.00 48.43 614 SER B N 1
ATOM 3472 C CA . SER B 1 175 ? 20.999 67.781 17.507 1.00 49.75 614 SER B CA 1
ATOM 3473 C C . SER B 1 175 ? 20.960 68.549 16.198 1.00 46.34 614 SER B C 1
ATOM 3474 O O . SER B 1 175 ? 21.644 68.176 15.218 1.00 48.48 614 SER B O 1
ATOM 3476 N N . GLY B 1 176 ? 20.218 69.659 16.198 1.00 42.62 615 GLY B N 1
ATOM 3477 C CA . GLY B 1 176 ? 20.407 70.718 15.205 1.00 39.76 615 GLY B CA 1
ATOM 3478 C C . GLY B 1 176 ? 21.760 71.417 15.289 1.00 35.63 615 GLY B C 1
ATOM 3479 O O . GLY B 1 176 ? 22.044 72.324 14.468 1.00 40.27 615 GLY B O 1
ATOM 3480 N N . SER B 1 177 ? 22.588 71.053 16.285 1.00 29.11 616 SER B N 1
ATOM 3481 C CA . SER B 1 177 ? 23.878 71.725 16.495 1.00 23.35 616 SER B CA 1
ATOM 3482 C C . SER B 1 177 ? 25.088 70.780 16.481 1.00 20.08 616 SER B C 1
ATOM 3483 O O . SER B 1 177 ? 26.207 71.275 16.567 1.00 17.18 616 SER B O 1
ATOM 3486 N N . ILE B 1 178 ? 24.892 69.479 16.270 1.00 18.50 617 ILE B N 1
ATOM 3487 C CA . ILE B 1 178 ? 26.006 68.550 16.292 1.00 18.37 617 ILE B CA 1
ATOM 3488 C C . ILE B 1 178 ? 27.150 68.933 15.368 1.00 16.00 617 ILE B C 1
ATOM 3489 O O . ILE B 1 178 ? 28.311 68.769 15.708 1.00 14.75 617 ILE B O 1
ATOM 3494 N N . LEU B 1 179 ? 26.833 69.468 14.209 1.00 14.50 618 LEU B N 1
ATOM 3495 C CA . LEU B 1 179 ? 27.886 69.732 13.224 1.00 13.32 618 LEU B CA 1
ATOM 3496 C C . LEU B 1 179 ? 28.861 70.851 13.649 1.00 12.38 618 LEU B C 1
ATOM 3497 O O . LEU B 1 179 ? 29.976 70.913 13.135 1.00 11.55 618 LEU B O 1
ATOM 3502 N N . TRP B 1 180 ? 28.433 71.704 14.601 1.00 11.47 619 TRP B N 1
ATOM 3503 C CA . TRP B 1 180 ? 29.220 72.876 15.017 1.00 10.73 619 TRP B CA 1
ATOM 3504 C C . TRP B 1 180 ? 29.886 72.609 16.373 1.00 10.73 619 TRP B C 1
ATOM 3505 O O . TRP B 1 180 ? 30.606 73.460 16.876 1.00 10.15 619 TRP B O 1
ATOM 3516 N N . MET B 1 181 ? 29.689 71.392 16.925 1.00 11.36 620 MET B N 1
ATOM 3517 C CA . MET B 1 181 ? 30.202 71.094 18.280 1.00 11.85 620 MET B CA 1
ATOM 3518 C C . MET B 1 181 ? 31.659 70.666 18.237 1.00 11.63 620 MET B C 1
ATOM 3519 O O . MET B 1 181 ? 31.985 69.696 17.554 1.00 11.38 620 MET B O 1
ATOM 3524 N N . ALA B 1 182 ? 32.514 71.336 19.011 1.00 11.11 621 ALA B N 1
ATOM 3525 C CA . ALA B 1 182 ? 33.892 70.930 19.172 1.00 11.50 621 ALA B CA 1
ATOM 3526 C C . ALA B 1 182 ? 33.982 69.483 19.732 1.00 12.19 621 ALA B C 1
ATOM 3527 O O . ALA B 1 182 ? 33.061 69.035 20.428 1.00 12.24 621 ALA B O 1
ATOM 3529 N N . PRO B 1 183 ? 35.120 68.806 19.499 1.00 12.69 622 PRO B N 1
ATOM 3530 C CA . PRO B 1 183 ? 35.244 67.420 19.938 1.00 13.36 622 PRO B CA 1
ATOM 3531 C C . PRO B 1 183 ? 34.991 67.281 21.444 1.00 14.04 622 PRO B C 1
ATOM 3532 O O . PRO B 1 183 ? 34.332 66.355 21.830 1.00 14.99 622 PRO B O 1
ATOM 3536 N N . GLU B 1 184 ? 35.480 68.203 22.243 1.00 13.68 623 GLU B N 1
ATOM 3537 C CA . GLU B 1 184 ? 35.233 68.123 23.693 1.00 14.52 623 GLU B CA 1
ATOM 3538 C C . GLU B 1 184 ? 33.756 68.291 24.092 1.00 14.85 623 GLU B C 1
ATOM 3539 O O . GLU B 1 184 ? 33.305 67.787 25.145 1.00 16.25 623 GLU B O 1
ATOM 3545 N N . VAL B 1 185 ? 33.014 69.040 23.292 1.00 14.08 624 VAL B N 1
ATOM 3546 C CA . VAL B 1 185 ? 31.588 69.182 23.526 1.00 14.10 624 VAL B CA 1
ATOM 3547 C C . VAL B 1 185 ? 30.801 67.937 23.048 1.00 15.19 624 VAL B C 1
ATOM 3548 O O . VAL B 1 185 ? 29.909 67.404 23.742 1.00 15.71 624 VAL B O 1
ATOM 3552 N N . ILE B 1 186 ? 31.137 67.455 21.863 1.00 15.32 625 ILE B N 1
ATOM 3553 C CA . ILE B 1 186 ? 30.395 66.355 21.275 1.00 16.54 625 ILE B CA 1
ATOM 3554 C C . ILE B 1 186 ? 30.663 65.044 22.050 1.00 16.92 625 ILE B C 1
ATOM 3555 O O . ILE B 1 186 ? 29.774 64.160 22.065 1.00 16.78 625 ILE B O 1
ATOM 3560 N N . ARG B 1 187 ? 31.846 64.947 22.691 1.00 17.10 626 ARG B N 1
ATOM 3561 C CA . ARG B 1 187 ? 32.260 63.768 23.492 1.00 17.72 626 ARG B CA 1
ATOM 3562 C C . ARG B 1 187 ? 31.467 63.746 24.792 1.00 17.10 626 ARG B C 1
ATOM 3563 O O . ARG B 1 187 ? 31.531 62.744 25.454 1.00 16.39 626 ARG B O 1
ATOM 3571 N N . MET B 1 188 ? 30.877 64.891 25.206 1.00 15.96 627 MET B N 1
ATOM 3572 C CA . MET B 1 188 ? 30.178 64.935 26.503 1.00 16.61 627 MET B CA 1
ATOM 3573 C C . MET B 1 188 ? 31.137 64.565 27.601 1.00 17.88 627 MET B C 1
ATOM 3574 O O . MET B 1 188 ? 30.921 63.666 28.386 1.00 18.64 627 MET B O 1
ATOM 3579 N N . GLN B 1 189 ? 32.218 65.342 27.560 1.00 18.86 628 GLN B N 1
ATOM 3580 C CA . GLN B 1 189 ? 33.414 65.111 28.350 1.00 19.59 628 GLN B CA 1
ATOM 3581 C C . GLN B 1 189 ? 33.132 65.352 29.853 1.00 18.07 628 GLN B C 1
ATOM 3582 O O . GLN B 1 189 ? 33.737 64.782 30.733 1.00 18.42 628 GLN B O 1
ATOM 3588 N N . ASP B 1 190 ? 32.281 66.330 30.118 1.00 15.65 629 ASP B N 1
ATOM 3589 C CA . ASP B 1 190 ? 31.953 66.693 31.487 1.00 15.29 629 ASP B CA 1
ATOM 3590 C C . ASP B 1 190 ? 30.646 67.506 31.442 1.00 14.24 629 ASP B C 1
ATOM 3591 O O . ASP B 1 190 ? 30.110 67.719 30.353 1.00 13.14 629 ASP B O 1
ATOM 3596 N N . SER B 1 191 ? 30.123 67.918 32.590 1.00 14.20 630 SER B N 1
ATOM 3597 C CA . SER B 1 191 ? 28.798 68.526 32.627 1.00 14.05 630 SER B CA 1
ATOM 3598 C C . SER B 1 191 ? 28.693 69.933 32.055 1.00 13.65 630 SER B C 1
ATOM 3599 O O . SER B 1 191 ? 27.593 70.428 31.817 1.00 13.31 630 SER B O 1
ATOM 3602 N N . ASN B 1 192 ? 29.810 70.603 31.783 1.00 13.94 631 ASN B N 1
ATOM 3603 C CA . ASN B 1 192 ? 29.774 71.882 31.087 1.00 14.35 631 ASN B CA 1
ATOM 3604 C C . ASN B 1 192 ? 31.083 72.128 30.328 1.00 14.26 631 ASN B C 1
ATOM 3605 O O . ASN B 1 192 ? 31.964 72.846 30.797 1.00 14.77 631 ASN B O 1
ATOM 3610 N N . PRO B 1 193 ? 31.216 71.527 29.139 1.00 14.43 632 PRO B N 1
ATOM 3611 C CA . PRO B 1 193 ? 32.483 71.534 28.402 1.00 14.49 632 PRO B CA 1
ATOM 3612 C C . PRO B 1 193 ? 32.651 72.772 27.510 1.00 14.57 632 PRO B C 1
ATOM 3613 O O . PRO B 1 193 ? 33.515 72.756 26.655 1.00 16.73 632 PRO B O 1
ATOM 3617 N N . TYR B 1 194 ? 31.790 73.765 27.634 1.00 13.79 633 TYR B N 1
ATOM 3618 C CA . TYR B 1 194 ? 31.769 74.930 26.735 1.00 13.29 633 TYR B CA 1
ATOM 3619 C C . TYR B 1 194 ? 32.791 75.970 27.155 1.00 13.27 633 TYR B C 1
ATOM 3620 O O . TYR B 1 194 ? 33.034 76.160 28.362 1.00 13.80 633 TYR B O 1
ATOM 3629 N N . SER B 1 195 ? 33.363 76.684 26.186 1.00 11.93 634 SER B N 1
ATOM 3630 C CA . SER B 1 195 ? 34.342 77.746 26.481 1.00 11.67 634 SER B CA 1
ATOM 3631 C C . SER B 1 195 ? 34.387 78.710 25.313 1.00 11.27 634 SER B C 1
ATOM 3632 O O . SER B 1 195 ? 33.797 78.450 24.250 1.00 10.66 634 SER B O 1
ATOM 3635 N N . PHE B 1 196 ? 35.126 79.799 25.459 1.00 10.79 635 PHE B N 1
ATOM 3636 C CA . PHE B 1 196 ? 35.390 80.606 24.265 1.00 10.95 635 PHE B CA 1
ATOM 3637 C C . PHE B 1 196 ? 35.962 79.779 23.145 1.00 10.96 635 PHE B C 1
ATOM 3638 O O . PHE B 1 196 ? 35.637 80.006 21.985 1.00 10.00 635 PHE B O 1
ATOM 3646 N N . GLN B 1 197 ? 36.813 78.797 23.458 1.00 11.65 636 GLN B N 1
ATOM 3647 C CA . GLN B 1 197 ? 37.427 77.978 22.413 1.00 12.43 636 GLN B CA 1
ATOM 3648 C C . GLN B 1 197 ? 36.433 77.070 21.728 1.00 11.19 636 GLN B C 1
ATOM 3649 O O . GLN B 1 197 ? 36.618 76.737 20.559 1.00 10.78 636 GLN B O 1
ATOM 3655 N N . SER B 1 198 ? 35.366 76.631 22.402 1.00 10.31 637 SER B N 1
ATOM 3656 C CA . SER B 1 198 ? 34.333 75.893 21.669 1.00 10.04 637 SER B CA 1
ATOM 3657 C C . SER B 1 198 ? 33.519 76.797 20.746 1.00 9.28 637 SER B C 1
ATOM 3658 O O . SER B 1 198 ? 33.103 76.388 19.673 1.00 9.01 637 SER B O 1
ATOM 3661 N N . ASP B 1 199 ? 33.389 78.062 21.119 1.00 9.09 638 ASP B N 1
ATOM 3662 C CA . ASP B 1 199 ? 32.764 79.054 20.212 1.00 8.87 638 ASP B CA 1
ATOM 3663 C C . ASP B 1 199 ? 33.679 79.214 18.988 1.00 8.69 638 ASP B C 1
ATOM 3664 O O . ASP B 1 199 ? 33.186 79.358 17.863 1.00 8.52 638 ASP B O 1
ATOM 3669 N N . VAL B 1 200 ? 34.989 79.260 19.222 1.00 8.61 639 VAL B N 1
ATOM 3670 C CA . VAL B 1 200 ? 35.941 79.381 18.118 1.00 8.52 639 VAL B CA 1
ATOM 3671 C C . VAL B 1 200 ? 35.813 78.213 17.168 1.00 8.53 639 VAL B C 1
ATOM 3672 O O . VAL B 1 200 ? 35.799 78.409 15.947 1.00 8.50 639 VAL B O 1
ATOM 3676 N N . TYR B 1 201 ? 35.673 77.008 17.688 1.00 8.69 640 TYR B N 1
ATOM 3677 C CA . TYR B 1 201 ? 35.506 75.837 16.820 1.00 8.99 640 TYR B CA 1
ATOM 3678 C C . TYR B 1 201 ? 34.236 75.971 16.001 1.00 8.78 640 TYR B C 1
ATOM 3679 O O . TYR B 1 201 ? 34.236 75.733 14.762 1.00 9.14 640 TYR B O 1
ATOM 3688 N N . ALA B 1 202 ? 33.130 76.352 16.647 1.00 8.64 641 ALA B N 1
ATOM 3689 C CA . ALA B 1 202 ? 31.882 76.553 15.884 1.00 8.49 641 ALA B CA 1
ATOM 3690 C C . ALA B 1 202 ? 32.056 77.580 14.782 1.00 8.34 641 ALA B C 1
ATOM 3691 O O . ALA B 1 202 ? 31.553 77.402 13.650 1.00 8.35 641 ALA B O 1
ATOM 3693 N N . PHE B 1 203 ? 32.815 78.641 15.071 1.00 8.15 642 PHE B N 1
ATOM 3694 C CA . PHE B 1 203 ? 33.113 79.679 14.056 1.00 8.51 642 PHE B CA 1
ATOM 3695 C C . PHE B 1 203 ? 33.935 79.054 12.914 1.00 8.36 642 PHE B C 1
ATOM 3696 O O . PHE B 1 203 ? 33.701 79.368 11.728 1.00 8.86 642 PHE B O 1
ATOM 3704 N N . GLY B 1 204 ? 34.860 78.138 13.220 1.00 8.58 643 GLY B N 1
ATOM 3705 C CA . GLY B 1 204 ? 35.594 77.392 12.191 1.00 8.89 643 GLY B CA 1
ATOM 3706 C C . GLY B 1 204 ? 34.683 76.618 11.252 1.00 8.81 643 GLY B C 1
ATOM 3707 O O . GLY B 1 204 ? 34.925 76.572 10.054 1.00 8.99 643 GLY B O 1
ATOM 3708 N N . ILE B 1 205 ? 33.636 76.027 11.806 1.00 8.67 644 ILE B N 1
ATOM 3709 C CA . ILE B 1 205 ? 32.645 75.302 10.993 1.00 8.83 644 ILE B CA 1
ATOM 3710 C C . ILE B 1 205 ? 31.872 76.301 10.118 1.00 8.77 644 ILE B C 1
ATOM 3711 O O . ILE B 1 205 ? 31.619 76.037 8.939 1.00 9.02 644 ILE B O 1
ATOM 3716 N N . VAL B 1 206 ? 31.502 77.461 10.656 1.00 8.74 645 VAL B N 1
ATOM 3717 C CA . VAL B 1 206 ? 30.880 78.519 9.853 1.00 8.90 645 VAL B CA 1
ATOM 3718 C C . VAL B 1 206 ? 31.808 78.924 8.715 1.00 9.00 645 VAL B C 1
ATOM 3719 O O . VAL B 1 206 ? 31.360 79.067 7.561 1.00 9.29 645 VAL B O 1
ATOM 3723 N N . LEU B 1 207 ? 33.109 79.084 9.000 1.00 9.27 646 LEU B N 1
ATOM 3724 C CA . LEU B 1 207 ? 34.072 79.362 7.920 1.00 9.96 646 LEU B CA 1
ATOM 3725 C C . LEU B 1 207 ? 34.075 78.266 6.872 1.00 10.24 646 LEU B C 1
ATOM 3726 O O 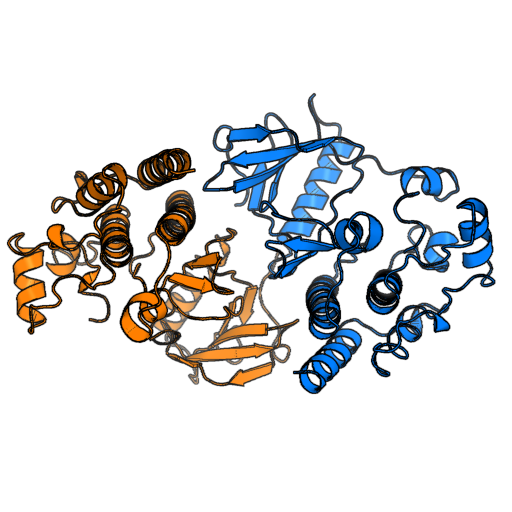. LEU B 1 207 ? 34.080 78.558 5.644 1.00 10.44 646 LEU B O 1
ATOM 3731 N N . TYR B 1 208 ? 34.062 77.020 7.318 1.00 10.32 647 TYR B N 1
ATOM 3732 C CA . TYR B 1 208 ? 33.872 75.862 6.426 1.00 10.84 647 TYR B CA 1
ATOM 3733 C C . TYR B 1 208 ? 32.641 75.979 5.540 1.00 10.89 647 TYR B C 1
ATOM 3734 O O . TYR B 1 208 ? 32.722 75.798 4.310 1.00 11.51 647 TYR B O 1
ATOM 3743 N N . GLU B 1 209 ? 31.504 76.314 6.139 1.00 10.70 648 GLU B N 1
ATOM 3744 C CA . GLU B 1 209 ? 30.270 76.469 5.373 1.00 11.00 648 GLU B CA 1
ATOM 3745 C C . GLU B 1 209 ? 30.425 77.576 4.330 1.00 11.35 648 GLU B C 1
ATOM 3746 O O . GLU B 1 209 ? 29.993 77.414 3.161 1.00 11.60 648 GLU B O 1
ATOM 3752 N N . LEU B 1 210 ? 31.019 78.717 4.748 1.00 10.93 649 LEU B N 1
ATOM 3753 C CA . LEU B 1 210 ? 31.149 79.837 3.825 1.00 11.55 649 LEU B CA 1
ATOM 3754 C C . LEU B 1 210 ? 32.073 79.476 2.683 1.00 12.14 649 LEU B C 1
ATOM 3755 O O . LEU B 1 210 ? 31.801 79.821 1.500 1.00 12.96 649 LEU B O 1
ATOM 3760 N N . MET B 1 211 ? 33.191 78.842 3.015 1.00 12.41 650 MET B N 1
ATOM 3761 C CA . MET B 1 211 ? 34.236 78.639 2.012 1.00 13.66 650 MET B CA 1
ATOM 3762 C C . MET B 1 211 ? 33.956 77.429 1.119 1.00 14.34 650 MET B C 1
ATOM 3763 O O . MET B 1 211 ? 34.551 77.332 0.032 1.00 15.10 650 MET B O 1
ATOM 3768 N N . THR B 1 212 ? 33.116 76.488 1.560 1.00 13.76 651 THR B N 1
ATOM 3769 C CA . THR B 1 212 ? 32.771 75.292 0.750 1.00 14.37 651 THR B CA 1
ATOM 3770 C C . THR B 1 212 ? 31.371 75.332 0.157 1.00 15.07 651 THR B C 1
ATOM 3771 O O . THR B 1 212 ? 31.097 74.627 -0.812 1.00 15.79 651 THR B O 1
ATOM 3775 N N . GLY B 1 213 ? 30.483 76.145 0.737 1.00 14.51 652 GLY B N 1
ATOM 3776 C CA . GLY B 1 213 ? 29.080 76.097 0.426 1.00 15.13 652 GLY B CA 1
ATOM 3777 C C . GLY B 1 213 ? 28.394 74.840 0.871 1.00 16.01 652 GLY B C 1
ATOM 3778 O O . GLY B 1 213 ? 27.292 74.565 0.393 1.00 17.23 652 GLY B O 1
ATOM 3779 N N . GLN B 1 214 ? 29.030 74.060 1.781 1.00 15.98 653 GLN B N 1
ATOM 3780 C CA . GLN B 1 214 ? 28.487 72.764 2.235 1.00 16.39 653 GLN B CA 1
ATOM 3781 C C . GLN B 1 214 ? 28.555 72.655 3.726 1.00 15.27 653 GLN B C 1
ATOM 3782 O O . GLN B 1 214 ? 29.342 73.343 4.353 1.00 14.86 653 GLN B O 1
ATOM 3788 N N . LEU B 1 215 ? 27.743 71.777 4.261 1.00 14.83 654 LEU B N 1
ATOM 3789 C CA . LEU B 1 215 ? 27.877 71.370 5.638 1.00 14.23 654 LEU B CA 1
ATOM 3790 C C . LEU B 1 215 ? 28.978 70.355 5.731 1.00 14.48 654 LEU B C 1
ATOM 3791 O O . LEU B 1 215 ? 29.203 69.586 4.787 1.00 15.17 654 LEU B O 1
ATOM 3796 N N . PRO B 1 216 ? 29.670 70.289 6.882 1.00 14.14 655 PRO B N 1
ATOM 3797 C CA . PRO B 1 216 ? 30.646 69.221 7.046 1.00 14.99 655 PRO B CA 1
ATOM 3798 C C . PRO B 1 216 ? 29.951 67.864 7.121 1.00 16.40 655 PRO B C 1
ATOM 3799 O O . PRO B 1 216 ? 28.773 67.782 7.522 1.00 16.64 655 PRO B O 1
ATOM 3803 N N . TYR B 1 217 ? 30.665 66.829 6.709 1.00 17.30 656 TYR B N 1
ATOM 3804 C CA . TYR B 1 217 ? 30.224 65.443 6.845 1.00 19.51 656 TYR B CA 1
ATOM 3805 C C . TYR B 1 217 ? 29.004 65.125 5.973 1.00 22.32 656 TYR B C 1
ATOM 3806 O O . TYR B 1 217 ? 28.166 64.317 6.351 1.00 22.57 656 TYR B O 1
ATOM 3815 N N . SER B 1 218 ? 28.909 65.785 4.825 1.00 25.42 657 SER B N 1
ATOM 3816 C CA . SER B 1 218 ? 27.711 65.728 4.002 1.00 29.37 657 SER B CA 1
ATOM 3817 C C . SER B 1 218 ? 27.442 64.293 3.486 1.00 33.92 657 SER B C 1
ATOM 3818 O O . SER B 1 218 ? 26.286 63.918 3.252 1.00 35.45 657 SER B O 1
ATOM 3821 N N . ASN B 1 219 ? 28.494 63.492 3.392 1.00 37.41 658 ASN B N 1
ATOM 3822 C CA . ASN B 1 219 ? 28.360 62.088 2.990 1.00 42.39 658 ASN B CA 1
ATOM 3823 C C . ASN B 1 219 ? 28.302 61.051 4.115 1.00 43.03 658 ASN B C 1
ATOM 3824 O O . ASN B 1 219 ? 28.212 59.853 3.839 1.00 44.40 658 ASN B O 1
ATOM 3829 N N . ILE B 1 220 ? 28.333 61.491 5.368 1.00 43.15 659 ILE B N 1
ATOM 3830 C CA . ILE B 1 220 ? 28.141 60.596 6.505 1.00 44.10 659 ILE B CA 1
ATOM 3831 C C . ILE B 1 220 ? 26.647 60.635 6.824 1.00 46.28 659 ILE B C 1
ATOM 3832 O O . ILE B 1 220 ? 26.089 61.684 7.167 1.00 45.54 659 ILE B O 1
ATOM 3837 N N . ASN B 1 221 ? 26.004 59.478 6.755 1.00 49.44 660 ASN B N 1
ATOM 3838 C CA . ASN B 1 221 ? 24.535 59.428 6.813 1.00 51.85 660 ASN B CA 1
ATOM 3839 C C . ASN B 1 221 ? 23.953 59.177 8.214 1.00 52.02 660 ASN B C 1
ATOM 3840 O O . ASN B 1 221 ? 22.739 59.255 8.387 1.00 55.55 660 ASN B O 1
ATOM 3845 N N . ASN B 1 222 ? 24.808 58.945 9.215 1.00 49.42 661 ASN B N 1
ATOM 3846 C CA . ASN B 1 222 ? 24.380 58.584 10.536 1.00 47.85 661 ASN B CA 1
ATOM 3847 C C . ASN B 1 222 ? 24.938 59.561 11.545 1.00 45.17 661 ASN B C 1
ATOM 3848 O O . ASN B 1 222 ? 26.119 59.765 11.568 1.00 43.71 661 ASN B O 1
ATOM 3853 N N . ARG B 1 223 ? 24.086 60.111 12.398 1.00 44.20 662 ARG B N 1
ATOM 3854 C CA . ARG B 1 223 ? 24.483 61.081 13.418 1.00 44.55 662 ARG B CA 1
ATOM 3855 C C . ARG B 1 223 ? 25.348 60.462 14.537 1.00 40.29 662 ARG B C 1
ATOM 3856 O O . ARG B 1 223 ? 26.305 61.078 15.018 1.00 36.44 662 ARG B O 1
ATOM 3864 N N . ASP B 1 224 ? 25.014 59.248 14.950 1.00 38.32 663 ASP B N 1
ATOM 3865 C CA . ASP B 1 224 ? 25.809 58.555 15.959 1.00 37.84 663 ASP B CA 1
ATOM 3866 C C . ASP B 1 224 ? 27.250 58.334 15.519 1.00 34.37 663 ASP B C 1
ATOM 3867 O O . ASP B 1 224 ? 28.166 58.478 16.315 1.00 32.09 663 ASP B O 1
ATOM 3872 N N . GLN B 1 225 ? 27.455 58.031 14.248 1.00 33.35 664 GLN B N 1
ATOM 3873 C CA . GLN B 1 225 ? 28.811 57.915 13.700 1.00 33.63 664 GLN B CA 1
ATOM 3874 C C . GLN B 1 225 ? 29.584 59.250 13.771 1.00 30.59 664 GLN B C 1
ATOM 3875 O O . GLN B 1 225 ? 30.788 59.278 14.068 1.00 29.57 664 GLN B O 1
ATOM 3881 N N . ILE B 1 226 ? 28.892 60.349 13.492 1.00 28.79 665 ILE B N 1
ATOM 3882 C CA . ILE B 1 226 ? 29.528 61.667 13.553 1.00 26.35 665 ILE B CA 1
ATOM 3883 C C . ILE B 1 226 ? 29.928 61.965 14.999 1.00 24.98 665 ILE B C 1
ATOM 3884 O O . ILE B 1 226 ? 31.055 62.403 15.286 1.00 23.53 665 ILE B O 1
ATOM 3889 N N . ILE B 1 227 ? 28.997 61.735 15.920 1.00 24.51 666 ILE B N 1
ATOM 3890 C CA . ILE B 1 227 ? 29.266 61.949 17.335 1.00 24.28 666 ILE B CA 1
ATOM 3891 C C . ILE B 1 227 ? 30.508 61.167 17.812 1.00 25.86 666 ILE B C 1
ATOM 3892 O O . ILE B 1 227 ? 31.446 61.734 18.424 1.00 24.46 666 ILE B O 1
ATOM 3897 N N . GLU B 1 228 ? 30.523 59.865 17.526 1.00 28.01 667 GLU B N 1
ATOM 3898 C CA . GLU B 1 228 ? 31.664 59.034 17.941 1.00 29.87 667 GLU B CA 1
ATOM 3899 C C . GLU B 1 228 ? 33.006 59.477 17.301 1.00 27.15 667 GLU B C 1
ATOM 3900 O O . GLU B 1 228 ? 34.014 59.630 17.999 1.00 26.03 667 GLU B O 1
ATOM 3906 N N . MET B 1 229 ? 33.010 59.673 15.981 1.00 25.33 668 MET B N 1
ATOM 3907 C CA . MET B 1 229 ? 34.248 59.889 15.267 1.00 24.56 668 MET B CA 1
ATOM 3908 C C . MET B 1 229 ? 34.787 61.309 15.435 1.00 22.46 668 MET B C 1
ATOM 3909 O O . MET B 1 229 ? 36.002 61.504 15.579 1.00 22.06 668 MET B O 1
ATOM 3914 N N . VAL B 1 230 ? 33.902 62.305 15.469 1.00 20.53 669 VAL B N 1
ATOM 3915 C CA . VAL B 1 230 ? 34.392 63.648 15.741 1.00 19.67 669 VAL B CA 1
ATOM 3916 C C . VAL B 1 230 ? 34.964 63.715 17.142 1.00 20.28 669 VAL B C 1
ATOM 3917 O O . VAL B 1 230 ? 36.027 64.293 17.364 1.00 19.87 669 VAL B O 1
ATOM 3921 N N . GLY B 1 231 ? 34.238 63.145 18.086 1.00 21.72 670 GLY B N 1
ATOM 3922 C CA . GLY B 1 231 ? 34.697 63.130 19.462 1.00 22.43 670 GLY B CA 1
ATOM 3923 C C . GLY B 1 231 ? 36.043 62.438 19.660 1.00 24.48 670 GLY B C 1
ATOM 3924 O O . GLY B 1 231 ? 36.872 62.955 20.404 1.00 24.67 670 GLY B O 1
ATOM 3925 N N . ARG B 1 232 ? 36.283 61.346 18.932 1.00 26.68 671 ARG B N 1
ATOM 3926 C CA . ARG B 1 232 ? 37.572 60.627 18.960 1.00 29.41 671 ARG B CA 1
ATOM 3927 C C . ARG B 1 232 ? 38.703 61.265 18.141 1.00 28.62 671 ARG B C 1
ATOM 3928 O O . ARG B 1 232 ? 39.857 60.913 18.320 1.00 29.36 671 ARG B O 1
ATOM 3936 N N . GLY B 1 233 ? 38.386 62.174 17.226 1.00 26.23 672 GLY B N 1
ATOM 3937 C CA . GLY B 1 233 ? 39.401 62.775 16.383 1.00 25.19 672 GLY B CA 1
ATOM 3938 C C . GLY B 1 233 ? 39.654 62.009 15.086 1.00 25.23 672 GLY B C 1
ATOM 3939 O O . GLY B 1 233 ? 40.579 62.342 14.357 1.00 26.03 672 GLY B O 1
ATOM 3940 N N . SER B 1 234 ? 38.799 61.047 14.763 1.00 24.15 673 SER B N 1
ATOM 3941 C CA . SER B 1 234 ? 38.955 60.238 13.562 1.00 25.02 673 SER B CA 1
ATOM 3942 C C . SER B 1 234 ? 38.122 60.728 12.372 1.00 23.83 673 SER B C 1
ATOM 3943 O O . SER B 1 234 ? 38.264 60.185 11.254 1.00 24.79 673 SER B O 1
ATOM 3946 N N . LEU B 1 235 ? 37.258 61.728 12.597 1.00 22.43 674 LEU B N 1
ATOM 3947 C CA . LEU B 1 235 ? 36.515 62.388 11.552 1.00 21.02 674 LEU B CA 1
ATOM 3948 C C . LEU B 1 235 ? 36.716 63.889 11.793 1.00 19.57 674 LEU B C 1
ATOM 3949 O O . LEU B 1 235 ? 36.598 64.348 12.924 1.00 18.21 674 LEU B O 1
ATOM 3954 N N . SER B 1 236 ? 37.021 64.618 10.736 1.00 18.59 675 SER B N 1
ATOM 3955 C CA . SER B 1 236 ? 37.067 66.094 10.788 1.00 18.09 675 SER B CA 1
ATOM 3956 C C . SER B 1 236 ? 36.681 66.638 9.429 1.00 17.82 675 SER B C 1
ATOM 3957 O O . SER B 1 236 ? 36.704 65.917 8.449 1.00 17.74 675 SER B O 1
ATOM 3960 N N . PRO B 1 237 ? 36.384 67.947 9.351 1.00 17.06 676 PRO B N 1
ATOM 3961 C CA . PRO B 1 237 ? 35.896 68.446 8.077 1.00 17.15 676 PRO B CA 1
ATOM 3962 C C . PRO B 1 237 ? 36.874 68.310 6.913 1.00 17.93 676 PRO B C 1
ATOM 3963 O O . PRO B 1 237 ? 38.089 68.515 7.062 1.00 18.32 676 PRO B O 1
ATOM 3967 N N . ASP B 1 238 ? 36.333 67.967 5.764 1.00 18.78 677 ASP B N 1
ATOM 3968 C CA . ASP B 1 238 ? 37.110 67.747 4.571 1.00 19.80 677 ASP B CA 1
ATOM 3969 C C . ASP B 1 238 ? 37.431 69.071 3.911 1.00 19.64 677 ASP B C 1
ATOM 3970 O O . ASP B 1 238 ? 36.655 69.601 3.117 1.00 17.65 677 ASP B O 1
ATOM 3975 N N . LEU B 1 239 ? 38.633 69.575 4.188 1.00 20.59 678 LEU B N 1
ATOM 3976 C CA . LEU B 1 239 ? 39.026 70.892 3.711 1.00 21.19 678 LEU B CA 1
ATOM 3977 C C . LEU B 1 239 ? 39.280 70.954 2.168 1.00 20.63 678 LEU B C 1
ATOM 3978 O O . LEU B 1 239 ? 39.427 72.033 1.597 1.00 19.79 678 LEU B O 1
ATOM 3983 N N . SER B 1 240 ? 39.291 69.799 1.499 1.00 21.15 679 SER B N 1
ATOM 3984 C CA . SER B 1 240 ? 39.370 69.751 0.038 1.00 21.36 679 SER B CA 1
ATOM 3985 C C . SER B 1 240 ? 38.149 70.321 -0.653 1.00 21.08 679 SER B C 1
ATOM 3986 O O . SER B 1 240 ? 38.179 70.609 -1.831 1.00 22.06 679 SER B O 1
ATOM 3989 N N . LYS B 1 241 ? 37.049 70.476 0.083 1.00 20.29 680 LYS B N 1
ATOM 3990 C CA . LYS B 1 241 ? 35.841 71.032 -0.485 1.00 20.42 680 LYS B CA 1
ATOM 3991 C C . LYS B 1 241 ? 35.861 72.558 -0.650 1.00 19.65 680 LYS B C 1
ATOM 3992 O O . LYS B 1 241 ? 34.936 73.145 -1.191 1.00 18.12 680 LYS B O 1
ATOM 3998 N N . VAL B 1 242 ? 36.916 73.245 -0.180 1.00 22.27 681 VAL B N 1
ATOM 3999 C CA . VAL B 1 242 ? 36.932 74.697 -0.210 1.00 21.10 681 VAL B CA 1
ATOM 4000 C C . VAL B 1 242 ? 37.021 75.151 -1.636 1.00 22.73 681 VAL B C 1
ATOM 4001 O O . VAL B 1 242 ? 37.620 74.449 -2.489 1.00 21.84 681 VAL B O 1
ATOM 4005 N N . ARG B 1 243 ? 36.346 76.245 -1.929 1.00 22.86 682 ARG B N 1
ATOM 4006 C CA . ARG B 1 243 ? 36.323 76.766 -3.289 1.00 24.00 682 ARG B CA 1
ATOM 4007 C C . ARG B 1 243 ? 37.739 77.152 -3.712 1.00 23.29 682 ARG B C 1
ATOM 4008 O O . ARG B 1 243 ? 38.577 77.502 -2.876 1.00 22.11 682 ARG B O 1
ATOM 4016 N N . SER B 1 244 ? 37.991 77.082 -5.016 1.00 23.36 683 SER B N 1
ATOM 4017 C CA . SER B 1 244 ? 39.329 77.343 -5.538 1.00 24.05 683 SER B CA 1
ATOM 4018 C C . SER B 1 244 ? 39.876 78.743 -5.290 1.00 24.12 683 SER B C 1
ATOM 4019 O O . SER B 1 244 ? 41.075 78.899 -5.194 1.00 25.33 683 SER B O 1
ATOM 4022 N N . ASN B 1 245 ? 39.010 79.745 -5.103 1.00 23.83 684 ASN B N 1
ATOM 4023 C CA . ASN B 1 245 ? 39.461 81.088 -4.771 1.00 23.58 684 ASN B CA 1
ATOM 4024 C C . ASN B 1 245 ? 39.319 81.440 -3.301 1.00 21.85 684 ASN B C 1
ATOM 4025 O O . ASN B 1 245 ? 39.370 82.604 -2.952 1.00 21.70 684 ASN B O 1
ATOM 4030 N N . CYS B 1 246 ? 39.147 80.425 -2.453 1.00 20.96 685 CYS B N 1
ATOM 4031 C CA . CYS B 1 246 ? 39.284 80.636 -1.015 1.00 20.41 685 CYS B CA 1
ATOM 4032 C C . CYS B 1 246 ? 40.723 81.100 -0.762 1.00 20.97 685 CYS B C 1
ATOM 4033 O O . CYS B 1 246 ? 41.666 80.389 -1.150 1.00 20.75 685 CYS B O 1
ATOM 4036 N N . PRO B 1 247 ? 40.919 82.292 -0.156 1.00 20.77 686 PRO B N 1
ATOM 4037 C CA . PRO B 1 247 ? 42.317 82.690 0.131 1.00 21.43 686 PRO B CA 1
ATOM 4038 C C . PRO B 1 247 ? 43.043 81.715 1.061 1.00 21.41 686 PRO B C 1
ATOM 4039 O O . PRO B 1 247 ? 42.446 81.190 2.002 1.00 18.79 686 PRO B O 1
ATOM 4043 N N . LYS B 1 248 ? 44.320 81.471 0.787 1.00 22.29 687 LYS B N 1
ATOM 4044 C CA . LYS B 1 248 ? 45.128 80.540 1.556 1.00 23.63 687 LYS B CA 1
ATOM 4045 C C . LYS B 1 248 ? 45.084 80.904 3.033 1.00 21.78 687 LYS B C 1
ATOM 4046 O O . LYS B 1 248 ? 44.957 80.034 3.873 1.00 20.33 687 LYS B O 1
ATOM 4052 N N . ARG B 1 249 ? 45.126 82.197 3.333 1.00 20.74 688 ARG B N 1
ATOM 4053 C CA . ARG B 1 249 ? 45.112 82.622 4.730 1.00 20.53 688 ARG B CA 1
ATOM 4054 C C . ARG B 1 249 ? 43.801 82.278 5.398 1.00 18.46 688 ARG B C 1
ATOM 4055 O O . ARG B 1 249 ? 43.787 82.023 6.587 1.00 17.03 688 ARG B O 1
ATOM 4063 N N . MET B 1 250 ? 42.694 82.305 4.669 1.00 17.64 689 MET B N 1
ATOM 4064 C CA . MET B 1 250 ? 41.397 81.894 5.251 1.00 17.57 689 MET B CA 1
ATOM 4065 C C . MET B 1 250 ? 41.332 80.382 5.482 1.00 16.46 689 MET B C 1
ATOM 4066 O O . MET B 1 250 ? 40.805 79.877 6.499 1.00 15.00 689 MET B O 1
ATOM 4071 N N . LYS B 1 251 ? 41.887 79.616 4.543 1.00 15.91 690 LYS B N 1
ATOM 4072 C CA . LYS B 1 251 ? 41.964 78.166 4.773 1.00 15.84 690 LYS B CA 1
ATOM 4073 C C . LYS B 1 251 ? 42.795 77.822 5.991 1.00 15.68 690 LYS B C 1
ATOM 4074 O O . LYS B 1 251 ? 42.408 76.972 6.790 1.00 15.72 690 LYS B O 1
ATOM 4080 N N . ARG B 1 252 ? 43.935 78.487 6.148 1.00 15.97 691 ARG B N 1
ATOM 4081 C CA . ARG B 1 252 ? 44.771 78.247 7.305 1.00 17.00 691 ARG B CA 1
ATOM 4082 C C . ARG B 1 252 ? 44.083 78.673 8.599 1.00 15.05 691 ARG B C 1
ATOM 4083 O O . ARG B 1 252 ? 44.173 77.984 9.613 1.00 14.37 691 ARG B O 1
ATOM 4091 N N . LEU B 1 253 ? 43.414 79.814 8.568 1.00 14.08 692 LEU B N 1
ATOM 4092 C CA . LEU B 1 253 ? 42.683 80.280 9.749 1.00 13.61 692 LEU B CA 1
ATOM 4093 C C . LEU B 1 253 ? 41.568 79.305 10.149 1.00 13.26 692 LEU B C 1
ATOM 4094 O O . LEU B 1 253 ? 41.401 78.948 11.325 1.00 12.79 692 LEU B O 1
ATOM 4099 N N . MET B 1 254 ? 40.833 78.839 9.166 1.00 13.64 693 MET B N 1
ATOM 4100 C CA . MET B 1 254 ? 39.805 77.790 9.426 1.00 14.04 693 MET B CA 1
ATOM 4101 C C . MET B 1 254 ? 40.393 76.568 10.086 1.00 13.84 693 MET B C 1
ATOM 4102 O O . MET B 1 254 ? 39.850 76.042 11.078 1.00 13.52 693 MET B O 1
ATOM 4107 N N . ALA B 1 255 ? 41.544 76.130 9.604 1.00 13.82 694 ALA B N 1
ATOM 4108 C CA . ALA B 1 255 ? 42.157 74.947 10.169 1.00 14.14 694 ALA B CA 1
ATOM 4109 C C . ALA B 1 255 ? 42.569 75.204 11.628 1.00 14.42 694 ALA B C 1
ATOM 4110 O O . ALA B 1 255 ? 42.495 74.289 12.443 1.00 14.55 694 ALA B O 1
ATOM 4112 N N . GLU B 1 256 ? 43.030 76.416 11.937 1.00 13.76 695 GLU B N 1
ATOM 4113 C CA . GLU B 1 256 ? 43.404 76.748 13.310 1.00 14.26 695 GLU B CA 1
ATOM 4114 C C . GLU B 1 256 ? 42.187 76.780 14.229 1.00 12.96 695 GLU B C 1
ATOM 4115 O O . GLU B 1 256 ? 42.232 76.302 15.367 1.00 12.76 695 GLU B O 1
ATOM 4121 N N . CYS B 1 257 ? 41.073 77.333 13.714 1.00 11.75 696 CYS B N 1
ATOM 4122 C CA . CYS B 1 257 ? 39.843 77.387 14.518 1.00 11.82 696 CYS B CA 1
ATOM 4123 C C .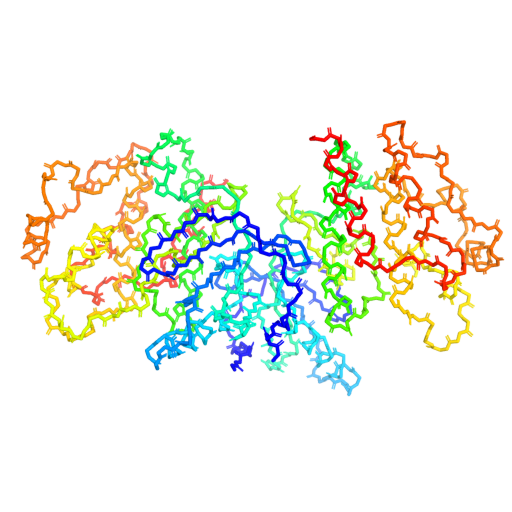 CYS B 1 257 ? 39.309 75.981 14.817 1.00 11.77 696 CYS B C 1
ATOM 4124 O O . CYS B 1 257 ? 38.639 75.756 15.841 1.00 11.46 696 CYS B O 1
ATOM 4127 N N . LEU B 1 258 ? 39.564 75.052 13.898 1.00 11.68 697 LEU B N 1
ATOM 4128 C CA . LEU B 1 258 ? 39.034 73.688 13.987 1.00 12.19 697 LEU B CA 1
ATOM 4129 C C . LEU B 1 258 ? 39.991 72.726 14.706 1.00 13.28 697 LEU B C 1
ATOM 4130 O O . LEU B 1 258 ? 39.772 71.519 14.692 1.00 13.76 697 LEU B O 1
ATOM 4135 N N . LYS B 1 259 ? 41.073 73.218 15.293 1.00 14.12 698 LYS B N 1
ATOM 4136 C CA . LYS B 1 259 ? 42.007 72.298 15.958 1.00 15.92 698 LYS B CA 1
ATOM 4137 C C . LYS B 1 259 ? 41.273 71.427 16.969 1.00 15.67 698 LYS B C 1
ATOM 4138 O O . LYS B 1 259 ? 40.389 71.898 17.720 1.00 15.24 698 LYS B O 1
ATOM 4144 N N . LYS B 1 260 ? 41.618 70.139 16.971 1.00 16.27 699 LYS B N 1
ATOM 4145 C CA . LYS B 1 260 ? 40.886 69.190 17.776 1.00 16.96 699 LYS B CA 1
ATOM 4146 C C . LYS B 1 260 ? 41.128 69.458 19.257 1.00 17.39 699 LYS B C 1
ATOM 4147 O O . LYS B 1 260 ? 40.185 69.295 20.077 1.00 17.94 699 LYS B O 1
ATOM 4153 N N . LYS B 1 261 ? 42.342 69.860 19.622 1.00 18.21 700 LYS B N 1
ATOM 4154 C CA . LYS B 1 261 ? 42.645 70.209 21.021 1.00 19.05 700 LYS B CA 1
ATOM 4155 C C . LYS B 1 261 ? 42.251 71.662 21.316 1.00 17.61 700 LYS B C 1
ATOM 4156 O O . LYS B 1 261 ? 42.790 72.612 20.728 1.00 17.58 700 LYS B O 1
ATOM 4162 N N . ARG B 1 262 ? 41.328 71.817 22.255 1.00 17.31 701 ARG B N 1
ATOM 4163 C CA . ARG B 1 262 ? 40.780 73.113 22.611 1.00 16.99 701 ARG B CA 1
ATOM 4164 C C . ARG B 1 262 ? 41.786 74.226 22.789 1.00 17.14 701 ARG B C 1
ATOM 4165 O O . ARG B 1 262 ? 41.611 75.312 22.246 1.00 16.88 701 ARG B O 1
ATOM 4173 N N . ASP B 1 263 ? 42.859 73.933 23.530 1.00 17.92 702 ASP B N 1
ATOM 4174 C CA . ASP B 1 263 ? 43.816 74.974 23.875 1.00 18.59 702 ASP B CA 1
ATOM 4175 C C . ASP B 1 263 ? 44.716 75.406 22.737 1.00 18.25 702 ASP B C 1
ATOM 4176 O O . ASP B 1 263 ? 45.404 76.416 22.872 1.00 19.02 702 ASP B O 1
ATOM 4181 N N . GLU B 1 264 ? 44.648 74.720 21.579 1.00 16.92 703 GLU B N 1
ATOM 4182 C CA . GLU B 1 264 ? 45.413 75.124 20.414 1.00 17.29 703 GLU B CA 1
ATOM 4183 C C . GLU B 1 264 ? 44.660 76.101 19.501 1.00 15.95 703 GLU B C 1
ATOM 4184 O O . GLU B 1 264 ? 45.236 76.583 18.538 1.00 16.26 703 GLU B O 1
ATOM 4190 N N . ARG B 1 265 ? 43.383 76.354 19.767 1.00 14.53 704 ARG B N 1
ATOM 4191 C CA . ARG B 1 265 ? 42.602 77.261 18.918 1.00 13.45 704 ARG B CA 1
ATOM 4192 C C . ARG B 1 265 ? 42.893 78.743 19.267 1.00 13.83 704 ARG B C 1
ATOM 4193 O O . ARG B 1 265 ? 43.181 79.047 20.429 1.00 14.34 704 ARG B O 1
ATOM 4201 N N . PRO B 1 266 ? 42.809 79.627 18.300 1.00 13.39 705 PRO B N 1
ATOM 4202 C CA . PRO B 1 266 ? 43.116 81.046 18.521 1.00 13.55 705 PRO B CA 1
ATOM 4203 C C . PRO B 1 266 ? 41.975 81.749 19.213 1.00 13.56 705 PRO B C 1
ATOM 4204 O O . PRO B 1 266 ? 40.867 81.202 19.232 1.00 14.89 705 PRO B O 1
ATOM 4208 N N . SER B 1 267 ? 42.221 82.919 19.769 1.00 13.12 706 SER B N 1
ATOM 4209 C CA . SER B 1 267 ? 41.191 83.777 20.356 1.00 13.05 706 SER B CA 1
ATOM 4210 C C . SER B 1 267 ? 40.555 84.653 19.317 1.00 12.15 706 SER B C 1
ATOM 4211 O O . SER B 1 267 ? 41.163 84.895 18.249 1.00 11.39 706 SER B O 1
ATOM 4214 N N . PHE B 1 268 ? 39.354 85.190 19.614 1.00 11.06 707 PHE B N 1
ATOM 4215 C CA . PHE B 1 268 ? 38.723 86.063 18.632 1.00 10.73 707 PHE B CA 1
ATOM 4216 C C . PHE B 1 268 ? 39.479 87.359 18.261 1.00 10.79 707 PHE B C 1
ATOM 4217 O O . PHE B 1 268 ? 39.435 87.782 17.102 1.00 10.77 707 PHE B O 1
ATOM 4225 N N . PRO B 1 269 ? 40.219 87.968 19.205 1.00 11.23 708 PRO B N 1
ATOM 4226 C CA . PRO B 1 269 ? 40.956 89.165 18.750 1.00 11.79 708 PRO B CA 1
ATOM 4227 C C . PRO B 1 269 ? 41.967 88.845 17.627 1.00 12.25 708 PRO B C 1
ATOM 4228 O O . PRO B 1 269 ? 42.075 89.584 16.670 1.00 12.47 708 PRO B O 1
ATOM 4232 N N . ARG B 1 270 ? 42.589 87.672 17.721 1.00 12.89 709 ARG B N 1
ATOM 4233 C CA . ARG B 1 270 ? 43.517 87.210 16.684 1.00 13.35 709 ARG B CA 1
ATOM 4234 C C . ARG B 1 270 ? 42.822 86.777 15.393 1.00 12.27 709 ARG B C 1
ATOM 4235 O O . ARG B 1 270 ? 43.285 87.082 14.308 1.00 12.04 709 ARG B O 1
ATOM 4243 N N . ILE B 1 271 ? 41.709 86.091 15.533 1.00 11.51 710 ILE B N 1
ATOM 4244 C CA . ILE B 1 271 ? 40.887 85.705 14.411 1.00 10.94 710 ILE B CA 1
ATOM 4245 C C . ILE B 1 271 ? 40.453 86.954 13.627 1.00 10.92 710 ILE B C 1
ATOM 4246 O O . ILE B 1 271 ? 40.551 87.018 12.414 1.00 10.83 710 ILE B O 1
ATOM 4251 N N . LEU B 1 272 ? 39.895 87.904 14.361 1.00 11.17 711 LEU B N 1
ATOM 4252 C CA . LEU B 1 272 ? 39.371 89.108 13.734 1.00 11.68 711 LEU B CA 1
ATOM 4253 C C . LEU B 1 272 ? 40.470 89.875 13.027 1.00 12.50 711 LEU B C 1
ATOM 4254 O O . LEU B 1 272 ? 40.304 90.257 11.872 1.00 12.78 711 LEU B O 1
ATOM 4259 N N . ALA B 1 273 ? 41.627 90.034 13.684 1.00 13.52 712 ALA B N 1
ATOM 4260 C CA . ALA B 1 273 ? 42.733 90.738 13.073 1.00 14.45 712 ALA B CA 1
ATOM 4261 C C . ALA B 1 273 ? 43.203 90.052 11.794 1.00 14.69 712 ALA B C 1
ATOM 4262 O O . ALA B 1 273 ? 43.508 90.716 10.785 1.00 16.00 712 ALA B O 1
ATOM 4264 N N . GLU B 1 274 ? 43.241 88.718 11.812 1.00 15.13 713 GLU B N 1
ATOM 4265 C CA . GLU B 1 274 ? 43.653 87.969 10.640 1.00 15.52 713 GLU B CA 1
ATOM 4266 C C . GLU B 1 274 ? 42.660 88.130 9.471 1.00 15.13 713 GLU B C 1
ATOM 4267 O O . GLU B 1 274 ? 43.078 88.292 8.298 1.00 15.56 713 GLU B O 1
ATOM 4273 N N . ILE B 1 275 ? 41.354 88.113 9.752 1.00 13.78 714 ILE B N 1
ATOM 4274 C CA . ILE B 1 275 ? 40.361 88.252 8.707 1.00 14.48 714 ILE B CA 1
ATOM 4275 C C . ILE B 1 275 ? 40.422 89.680 8.152 1.00 15.94 714 ILE B C 1
ATOM 4276 O O . ILE B 1 275 ? 40.269 89.898 6.944 1.00 16.22 714 ILE B O 1
ATOM 4281 N N . GLU B 1 276 ? 40.551 90.644 9.045 1.00 17.44 715 GLU B N 1
ATOM 4282 C CA . GLU B 1 276 ? 40.660 92.052 8.575 1.00 20.93 715 GLU B CA 1
ATOM 4283 C C . GLU B 1 276 ? 41.868 92.202 7.621 1.00 22.45 715 GLU B C 1
ATOM 4284 O O . GLU B 1 276 ? 41.754 92.799 6.548 1.00 22.72 715 GLU B O 1
ATOM 4290 N N . GLU B 1 277 ? 42.993 91.573 7.955 1.00 23.17 716 GLU B N 1
ATOM 4291 C CA . GLU B 1 277 ? 44.194 91.614 7.105 1.00 26.17 716 GLU B CA 1
ATOM 4292 C C . GLU B 1 277 ? 44.029 90.944 5.750 1.00 24.82 716 GLU B C 1
ATOM 4293 O O . GLU B 1 277 ? 44.376 91.488 4.691 1.00 25.46 716 GLU B O 1
ATOM 4299 N N . LEU B 1 278 ? 43.503 89.738 5.782 1.00 24.15 717 LEU B N 1
ATOM 4300 C CA . LEU B 1 278 ? 43.346 88.974 4.565 1.00 23.91 717 LEU B CA 1
ATOM 4301 C C . LEU B 1 278 ? 42.258 89.639 3.695 1.00 24.53 717 LEU B C 1
ATOM 4302 O O . LEU B 1 278 ? 42.404 89.682 2.482 1.00 26.26 717 LEU B O 1
ATOM 4307 N N . ALA B 1 279 ? 41.238 90.256 4.298 1.00 24.35 718 ALA B N 1
ATOM 4308 C CA . ALA B 1 279 ? 40.216 90.970 3.526 1.00 26.82 718 ALA B CA 1
ATOM 4309 C C . ALA B 1 279 ? 40.830 92.161 2.786 1.00 30.72 718 ALA B C 1
ATOM 4310 O O . ALA B 1 279 ? 40.474 92.441 1.642 1.00 29.81 718 ALA B O 1
ATOM 4312 N N . ARG B 1 280 ? 41.740 92.865 3.448 1.00 35.19 719 ARG B N 1
ATOM 4313 C CA . ARG B 1 280 ? 42.423 94.008 2.817 1.00 41.79 719 ARG B CA 1
ATOM 4314 C C . ARG B 1 280 ? 43.206 93.571 1.635 1.00 45.14 719 ARG B C 1
ATOM 4315 O O . ARG B 1 280 ? 43.161 94.220 0.600 1.00 47.11 719 ARG B O 1
ATOM 4323 N N . GLU B 1 281 ? 43.913 92.457 1.784 1.00 48.76 720 GLU B N 1
ATOM 4324 C CA . GLU B 1 281 ? 44.728 91.926 0.700 1.00 53.49 720 GLU B CA 1
ATOM 4325 C C . GLU B 1 281 ? 43.970 91.612 -0.586 1.00 56.44 720 GLU B C 1
ATOM 4326 O O . GLU B 1 281 ? 44.526 91.779 -1.670 1.00 56.89 720 GLU B O 1
ATOM 4332 N N . LEU B 1 282 ? 42.711 91.188 -0.502 1.00 56.81 721 LEU B N 1
ATOM 4333 C CA . LEU B 1 282 ? 41.950 91.017 -1.747 1.00 58.88 721 LEU B CA 1
ATOM 4334 C C . LEU B 1 282 ? 41.607 92.351 -2.406 1.00 60.48 721 LEU B C 1
ATOM 4335 O O . LEU B 1 282 ? 41.529 92.423 -3.626 1.00 61.18 721 LEU B O 1
ATOM 4340 N N . SER B 1 283 ? 41.380 93.377 -1.578 1.00 62.21 722 SER B N 1
ATOM 4341 C CA . SER B 1 283 ? 40.746 94.652 -1.971 1.00 64.76 722 SER B CA 1
ATOM 4342 C C . SER B 1 283 ? 41.634 95.892 -1.688 1.00 66.14 722 SER B C 1
ATOM 4343 O O . SER B 1 283 ? 42.879 95.881 -1.825 1.00 67.08 722 SER B O 1
#